Protein AF-A0A182T366-F1 (afdb_monomer_lite)

Foldseek 3Di:
DVVVVVVVVVVVVVVVVVLQVVCCVPPVHRDDPVVVVVVVVVVVVVVVVVVVVVVVVVVVVVVVVVVVVVVVVVVVVVVVVVVVVVVVVVVVVVVVVVVVVVVVVVVVVVVVVVVPDDPPDCVVVVVVVVVVVVVVVVVVVVVVVVVVVVVVVCVVVVVVVVVVVVVVVVVVVVDDDDDDDDDDDDDDDDDDDDDDDDDDDDDDPPPPPPPDDDPPDDPPDVLVVQLVVQLVLQLVVCCVQCVVPDDSVLSSVLSNVLSVVLSVCLVPDDLVCCVVCLVVNLVVNVVSDPPVSVVRDDSVVVSVSSVVSSVVCVPPDCPVLLVQLLVLLVVLPVVQDLPDDPSQQSSVLSSLLSCQQPDDLVVLQDLVNLLSNLVSPLVDPNHDLVSYDLVVSLVSSQVSCVVRPPDNDDSVSSSNSSVSSSVSSVDD

Sequence (428 aa):
MKTDIKFMRQQLVSLKEEINETMMKKFGRVIDLDELEETILRQYTFEMRANLDDVKKSYEERARELKKLYANKQEELKKVIQEGTEKLHILTVLQEEYNNLVKALAHQKILLERRNQPPPTYSEDLTKLREIAKIQKEQINTLQREIRTLSMKCKPLKEQINTLQREIRTLSMKCKPLSAESPDVEITIPPPVCGKPPPVADESVYNAVMDSAPPSTRASSPDNFLYNEISSLIDDFLVEQLGSRVLQSDIKRVVNHLAHYLSNIIHNFAPEHASDLLPHIIENFKSFIPEELLITIPPQAIAELIESIFRTFKEGYDIDTKEILGEIVSNSLEMIFPASQNYSHNILVDIMKQVLATLHVADVNHPDTIAFIANGIRHKPGIDPDGVNVELMCEEILLYAQENTVDEIGMDLVRGVIEGILQCVREQ

pLDDT: mean 74.37, std 17.71, range [27.92, 97.88]

Structure (mmCIF, N/CA/C/O backbone):
data_AF-A0A182T366-F1
#
_entry.id   AF-A0A182T366-F1
#
loop_
_atom_site.group_PDB
_atom_site.id
_atom_site.type_symbol
_atom_site.label_atom_id
_atom_site.label_alt_id
_atom_site.label_comp_id
_atom_site.label_asym_id
_atom_site.label_entity_id
_atom_site.label_seq_id
_atom_site.pdbx_PDB_ins_code
_atom_site.Cartn_x
_atom_site.Cartn_y
_atom_site.Cartn_z
_atom_site.occupancy
_atom_site.B_iso_or_equiv
_atom_site.auth_seq_id
_atom_site.auth_comp_id
_atom_site.auth_asym_id
_atom_site.auth_atom_id
_atom_site.pdbx_PDB_model_num
ATOM 1 N N . MET A 1 1 ? -64.761 -25.496 66.149 1.00 49.03 1 MET A N 1
ATOM 2 C CA . MET A 1 1 ? -63.946 -24.475 65.445 1.00 49.03 1 MET A CA 1
ATOM 3 C C . MET A 1 1 ? -64.371 -23.016 65.670 1.00 49.03 1 MET A C 1
ATOM 5 O O . MET A 1 1 ? -63.491 -22.172 65.670 1.00 49.03 1 MET A O 1
ATOM 9 N N . LYS A 1 2 ? -65.652 -22.654 65.896 1.00 51.12 2 LYS A N 1
ATOM 10 C CA . LYS A 1 2 ? -66.047 -21.234 66.120 1.00 51.12 2 LYS A CA 1
ATOM 11 C C . LYS A 1 2 ? -65.535 -20.608 67.433 1.00 51.12 2 LYS A C 1
ATOM 13 O O . LYS A 1 2 ? -65.451 -19.386 67.524 1.00 51.12 2 LYS A O 1
ATOM 18 N N . THR A 1 3 ? -65.201 -21.423 68.432 1.00 58.72 3 THR A N 1
ATOM 19 C CA . THR A 1 3 ? -64.651 -20.984 69.727 1.00 58.72 3 THR A CA 1
ATOM 20 C C . THR A 1 3 ? -63.227 -20.438 69.592 1.00 58.72 3 THR A C 1
ATOM 22 O O . THR A 1 3 ? -62.878 -19.459 70.241 1.00 58.72 3 THR A O 1
ATOM 25 N N . ASP A 1 4 ? -62.451 -21.013 68.675 1.00 67.69 4 ASP A N 1
ATOM 26 C CA . ASP A 1 4 ? -61.028 -20.726 68.475 1.00 67.69 4 ASP A CA 1
ATOM 27 C C . ASP A 1 4 ? -60.804 -19.380 67.765 1.00 67.69 4 ASP A C 1
ATOM 29 O O . ASP A 1 4 ? -59.991 -18.556 68.163 1.00 67.69 4 ASP A O 1
ATOM 33 N N . ILE A 1 5 ? -61.651 -19.068 66.777 1.00 74.50 5 ILE A N 1
ATOM 34 C CA . ILE A 1 5 ? -61.616 -17.781 66.063 1.00 74.50 5 ILE A CA 1
ATOM 35 C C . ILE A 1 5 ? -61.975 -16.614 66.994 1.00 74.50 5 ILE A C 1
ATOM 37 O O . ILE A 1 5 ? -61.408 -15.529 66.875 1.00 74.50 5 ILE A O 1
ATOM 41 N N . LYS A 1 6 ? -62.923 -16.809 67.922 1.00 79.50 6 LYS A N 1
ATOM 42 C CA . LYS A 1 6 ? -63.266 -15.776 68.913 1.00 79.50 6 LYS A CA 1
ATOM 43 C C . LYS A 1 6 ? -62.123 -15.553 69.898 1.00 79.50 6 LYS A C 1
ATOM 45 O O . LYS A 1 6 ? -61.805 -14.400 70.169 1.00 79.50 6 LYS A O 1
ATOM 50 N N . PHE A 1 7 ? -61.500 -16.631 70.369 1.00 82.50 7 PHE A N 1
ATOM 51 C CA . PHE A 1 7 ? -60.343 -16.553 71.253 1.00 82.50 7 PHE A CA 1
ATOM 52 C C . PHE A 1 7 ? -59.162 -15.845 70.574 1.00 82.50 7 PHE A C 1
ATOM 54 O O . PHE A 1 7 ? -58.659 -14.868 71.117 1.00 82.50 7 PHE A O 1
ATOM 61 N N . MET A 1 8 ? -58.812 -16.218 69.337 1.00 81.88 8 MET A N 1
ATOM 62 C CA . MET A 1 8 ? -57.760 -15.540 68.566 1.00 81.88 8 MET A CA 1
ATOM 63 C C . MET A 1 8 ? -58.066 -14.059 68.303 1.00 81.88 8 MET A C 1
ATOM 65 O O . MET A 1 8 ? -57.171 -13.223 68.383 1.00 81.88 8 MET A O 1
ATOM 69 N N . ARG A 1 9 ? -59.329 -13.694 68.034 1.00 83.88 9 ARG A N 1
ATOM 70 C CA . ARG A 1 9 ? -59.725 -12.278 67.904 1.00 83.88 9 ARG A CA 1
ATOM 71 C C . ARG A 1 9 ? -59.548 -11.509 69.208 1.00 83.88 9 ARG A C 1
ATOM 73 O O . ARG A 1 9 ? -59.111 -10.367 69.179 1.00 83.88 9 ARG A O 1
ATOM 80 N N . GLN A 1 10 ? -59.893 -12.120 70.335 1.00 85.75 10 GLN A N 1
ATOM 81 C CA . GLN A 1 10 ? -59.776 -11.492 71.646 1.00 85.75 10 GLN A CA 1
ATOM 82 C C . GLN A 1 10 ? -58.308 -11.350 72.068 1.00 85.75 10 GLN A C 1
ATOM 84 O O . GLN A 1 10 ? -57.914 -10.310 72.588 1.00 85.75 10 GLN A O 1
ATOM 89 N N . GLN A 1 11 ? -57.484 -12.346 71.742 1.00 84.81 11 GLN A N 1
ATOM 90 C CA . GLN A 1 11 ? -56.039 -12.303 71.932 1.00 84.81 11 GLN A CA 1
ATOM 91 C C . GLN A 1 11 ? -55.385 -11.228 71.050 1.00 84.81 11 GLN A C 1
ATOM 93 O O . GLN A 1 11 ? -54.550 -10.476 71.536 1.00 84.81 11 GLN A O 1
ATOM 98 N N . LEU A 1 12 ? -55.824 -11.072 69.794 1.00 83.19 12 LEU A N 1
ATOM 99 C CA . LEU A 1 12 ? -55.391 -9.981 68.909 1.00 83.19 12 LEU A CA 1
ATOM 100 C C . LEU A 1 12 ? -55.713 -8.590 69.471 1.00 83.19 12 LEU A C 1
ATOM 102 O O . LEU A 1 12 ? -54.907 -7.677 69.322 1.00 83.19 12 LEU A O 1
ATOM 106 N N . VAL A 1 13 ? -56.880 -8.413 70.097 1.00 87.81 13 VAL A N 1
ATOM 107 C CA . VAL A 1 13 ? -57.257 -7.133 70.725 1.00 87.81 13 VAL A CA 1
ATOM 108 C C . VAL A 1 13 ? -56.385 -6.855 71.949 1.00 87.81 13 VAL A C 1
ATOM 110 O O . VAL A 1 13 ? -55.827 -5.768 72.047 1.00 87.81 13 VAL A O 1
ATOM 113 N N . SER A 1 14 ? -56.193 -7.851 72.816 1.00 86.38 14 SER A N 1
ATOM 114 C CA . SER A 1 14 ? -55.315 -7.742 73.989 1.00 86.38 14 SER A CA 1
ATOM 115 C C . SER A 1 14 ? -53.871 -7.411 73.603 1.00 86.38 14 SER A C 1
ATOM 117 O O . SER A 1 14 ? -53.277 -6.513 74.191 1.00 86.38 14 SER A O 1
ATOM 119 N N . LEU A 1 15 ? -53.326 -8.080 72.584 1.00 86.19 15 LEU A N 1
ATOM 120 C CA . LEU A 1 15 ? -51.984 -7.803 72.067 1.00 86.19 15 LEU A CA 1
ATOM 121 C C . LEU A 1 15 ? -51.881 -6.384 71.491 1.00 86.19 15 LEU A C 1
ATOM 123 O O . LEU A 1 15 ? -50.889 -5.702 71.724 1.00 86.19 15 LEU A O 1
ATOM 127 N N . LYS A 1 16 ? -52.905 -5.905 70.771 1.00 83.50 16 LYS A N 1
ATOM 128 C CA . LYS A 1 16 ? -52.935 -4.521 70.266 1.00 83.50 16 LYS A CA 1
ATOM 129 C C . LYS A 1 16 ? -52.958 -3.487 71.391 1.00 83.50 16 LYS A C 1
ATOM 131 O O . LYS A 1 16 ? -52.288 -2.464 71.282 1.00 83.50 16 LYS A O 1
ATOM 136 N N . GLU A 1 17 ? -53.712 -3.736 72.457 1.00 84.25 17 GLU A N 1
ATOM 137 C CA . GLU A 1 17 ? -53.755 -2.850 73.624 1.00 84.25 17 GLU A CA 1
ATOM 138 C C . GLU A 1 17 ? -52.413 -2.826 74.362 1.00 84.25 17 GLU A C 1
ATOM 140 O O . GLU A 1 17 ? -51.918 -1.746 74.670 1.00 84.25 17 GLU A O 1
ATOM 145 N N . GLU A 1 18 ? -51.771 -3.982 74.549 1.00 86.50 18 GLU A N 1
ATOM 146 C CA . GLU A 1 18 ? -50.447 -4.089 75.176 1.00 86.50 18 GLU A CA 1
ATOM 147 C C . GLU A 1 18 ? -49.354 -3.379 74.350 1.00 86.50 18 GLU A C 1
ATOM 149 O O . GLU A 1 18 ? -48.501 -2.665 74.891 1.00 86.50 18 GLU A O 1
ATOM 154 N N . ILE A 1 19 ? -49.413 -3.488 73.018 1.00 82.44 19 ILE A N 1
ATOM 155 C CA . ILE A 1 19 ? -48.535 -2.748 72.097 1.00 82.44 19 ILE A CA 1
ATOM 156 C C . ILE A 1 19 ? -48.769 -1.234 72.219 1.00 82.44 19 ILE A C 1
ATOM 158 O O . ILE A 1 19 ? -47.815 -0.468 72.355 1.00 82.44 19 ILE A O 1
ATOM 162 N N . ASN A 1 20 ? -50.022 -0.781 72.241 1.00 83.00 20 ASN A N 1
ATOM 163 C CA . ASN A 1 20 ? -50.332 0.643 72.386 1.00 83.00 20 ASN A CA 1
ATOM 164 C C . ASN A 1 20 ? -49.886 1.194 73.748 1.00 83.00 20 ASN A C 1
ATOM 166 O O . ASN A 1 20 ? -49.347 2.299 73.827 1.00 83.00 20 ASN A O 1
ATOM 170 N N . GLU A 1 21 ? -50.064 0.431 74.825 1.00 84.62 21 GLU A N 1
ATOM 171 C CA . GLU A 1 21 ? -49.669 0.837 76.174 1.00 84.62 21 GLU A CA 1
ATOM 172 C C . GLU A 1 21 ? -48.139 0.926 76.315 1.00 84.62 21 GLU A C 1
ATOM 174 O O . GLU A 1 21 ? -47.607 1.854 76.933 1.00 84.62 21 GLU A O 1
ATOM 179 N N . THR A 1 22 ? -47.406 -0.001 75.689 1.00 82.62 22 THR A N 1
ATOM 180 C CA . THR A 1 22 ? -45.938 0.044 75.632 1.00 82.62 22 THR A CA 1
ATOM 181 C C . THR A 1 22 ? -45.421 1.189 74.755 1.00 82.62 22 THR A C 1
ATOM 183 O O . THR A 1 22 ? -44.449 1.845 75.142 1.00 82.62 22 THR A O 1
ATOM 186 N N . MET A 1 23 ? -46.089 1.509 73.639 1.00 81.31 23 MET A N 1
ATOM 187 C CA . MET A 1 23 ? -45.794 2.699 72.828 1.00 81.31 23 MET A CA 1
ATOM 188 C C . MET A 1 23 ? -46.039 3.999 73.600 1.00 81.31 23 MET A C 1
ATOM 190 O O . MET A 1 23 ? -45.173 4.872 73.612 1.00 81.31 23 MET A O 1
ATOM 194 N N . MET A 1 24 ? -47.156 4.105 74.324 1.00 80.19 24 MET A N 1
ATOM 195 C CA . MET A 1 24 ? -47.452 5.256 75.184 1.00 80.19 24 MET A CA 1
ATOM 196 C C . MET A 1 24 ? -46.403 5.437 76.286 1.00 80.19 24 MET A C 1
ATOM 198 O O . MET A 1 24 ? -45.975 6.562 76.537 1.00 80.19 24 MET A O 1
ATOM 202 N N . LYS A 1 25 ? -45.931 4.350 76.914 1.00 83.81 25 LYS A N 1
ATOM 203 C CA . LYS A 1 25 ? -44.873 4.414 77.940 1.00 83.81 25 LYS A CA 1
ATOM 204 C C . LYS A 1 25 ? -43.518 4.857 77.382 1.00 83.81 25 LYS A C 1
ATOM 206 O O . LYS A 1 25 ? -42.788 5.552 78.081 1.00 83.81 25 LYS A O 1
ATOM 211 N N . LYS A 1 26 ? -43.158 4.448 76.159 1.00 84.19 26 LYS A N 1
ATOM 212 C CA . LYS A 1 26 ? -41.846 4.762 75.561 1.00 84.19 26 LYS A CA 1
ATOM 213 C C . LYS A 1 26 ? -41.803 6.091 74.810 1.00 84.19 26 LYS A C 1
ATOM 215 O O . LYS A 1 26 ? -40.780 6.764 74.851 1.00 84.19 26 LYS A O 1
ATOM 220 N N . PHE A 1 27 ? -42.884 6.457 74.128 1.00 77.44 27 PHE A N 1
ATOM 221 C CA . PHE A 1 27 ? -42.917 7.597 73.209 1.00 77.44 27 PHE A CA 1
ATOM 222 C C . PHE A 1 27 ? -43.903 8.696 73.627 1.00 77.44 27 PHE A C 1
ATOM 224 O O . PHE A 1 27 ? -43.962 9.736 72.975 1.00 77.44 27 PHE A O 1
ATOM 231 N N . GLY A 1 28 ? -44.694 8.486 74.687 1.00 79.00 28 GLY A N 1
ATOM 232 C CA . GLY A 1 28 ? -45.691 9.450 75.173 1.00 79.00 28 GLY A CA 1
ATOM 233 C C . GLY A 1 28 ? -46.910 9.627 74.257 1.00 79.00 28 GLY A C 1
ATOM 234 O O . GLY A 1 28 ? -47.804 10.406 74.581 1.00 79.00 28 GLY A O 1
ATOM 235 N N . ARG A 1 29 ? -46.952 8.916 73.123 1.00 80.81 29 ARG A N 1
ATOM 236 C CA . ARG A 1 29 ? -48.038 8.891 72.135 1.00 80.81 29 ARG A CA 1
ATOM 237 C C . ARG A 1 29 ? -48.070 7.533 71.429 1.00 80.81 29 ARG A C 1
ATOM 239 O O . ARG A 1 29 ? -47.027 6.894 71.293 1.00 80.81 29 ARG A O 1
ATOM 246 N N . VAL A 1 30 ? -49.240 7.115 70.948 1.00 77.69 30 VAL A N 1
ATOM 247 C CA . VAL A 1 30 ? -49.344 5.993 70.004 1.00 77.69 30 VAL A CA 1
ATOM 248 C C . VAL A 1 30 ? -48.825 6.491 68.657 1.00 77.69 30 VAL A C 1
ATOM 250 O O . VAL A 1 30 ? -49.297 7.512 68.158 1.00 77.69 30 VAL A O 1
ATOM 253 N N . ILE A 1 31 ? -47.798 5.831 68.127 1.00 79.12 31 ILE A N 1
ATOM 254 C CA . ILE A 1 31 ? -47.193 6.164 66.836 1.00 79.12 31 ILE A CA 1
ATOM 255 C C . ILE A 1 31 ? -47.790 5.222 65.801 1.00 79.12 31 ILE A C 1
ATOM 257 O O . ILE A 1 31 ? -47.824 4.013 66.029 1.00 79.12 31 ILE A O 1
ATOM 261 N N . ASP A 1 32 ? -48.234 5.772 64.675 1.00 82.62 32 ASP A N 1
ATOM 262 C CA . ASP A 1 32 ? -48.545 4.959 63.509 1.00 82.62 32 ASP A CA 1
ATOM 263 C C . ASP A 1 32 ? -47.229 4.448 62.908 1.00 82.62 32 ASP A C 1
ATOM 265 O O . ASP A 1 32 ? -46.413 5.219 62.392 1.00 82.62 32 ASP A O 1
ATOM 269 N N . LEU A 1 33 ? -46.976 3.151 63.081 1.00 80.94 33 LEU A N 1
ATOM 270 C CA . LEU A 1 33 ? -45.770 2.506 62.572 1.00 80.94 33 LEU A CA 1
ATOM 271 C C . LEU A 1 33 ? -45.749 2.513 61.044 1.00 80.94 33 LEU A C 1
ATOM 273 O O . LEU A 1 33 ? -44.672 2.680 60.480 1.00 80.94 33 LEU A O 1
ATOM 277 N N . ASP A 1 34 ? -46.913 2.415 60.398 1.00 85.25 34 ASP A N 1
ATOM 278 C CA . ASP A 1 34 ? -47.009 2.383 58.940 1.00 85.25 34 ASP A CA 1
ATOM 279 C C . ASP A 1 34 ? -46.602 3.749 58.360 1.00 85.25 34 ASP A C 1
ATOM 281 O O . ASP A 1 34 ? -45.809 3.829 57.420 1.00 85.25 34 ASP A O 1
ATOM 285 N N . GLU A 1 35 ? -47.060 4.844 58.980 1.00 87.69 35 GLU A N 1
ATOM 286 C CA . GLU A 1 35 ? -46.681 6.208 58.589 1.00 87.69 35 GLU A CA 1
ATOM 287 C C . GLU A 1 35 ? -45.186 6.474 58.844 1.00 87.69 35 GLU A C 1
ATOM 289 O O . GLU A 1 35 ? -44.493 7.061 58.007 1.00 87.69 35 GLU A O 1
ATOM 294 N N . LEU A 1 36 ? -44.647 6.014 59.979 1.00 86.88 36 LEU A N 1
ATOM 295 C CA . LEU A 1 36 ? -43.227 6.172 60.303 1.00 86.88 36 LEU A CA 1
ATOM 296 C C . LEU A 1 36 ? -42.330 5.403 59.324 1.00 86.88 36 LEU A C 1
ATOM 298 O O . LEU A 1 36 ? -41.347 5.961 58.828 1.00 86.88 36 LEU A O 1
ATOM 302 N N . GLU A 1 37 ? -42.667 4.147 59.036 1.00 87.94 37 GLU A N 1
ATOM 303 C CA . GLU A 1 37 ? -41.952 3.322 58.063 1.00 87.94 37 GLU A CA 1
ATOM 304 C C . GLU A 1 37 ? -42.006 3.948 56.668 1.00 87.94 37 GLU A C 1
ATOM 306 O O . GLU A 1 37 ? -40.967 4.080 56.016 1.00 87.94 37 GLU A O 1
ATOM 311 N N . GLU A 1 38 ? -43.175 4.429 56.235 1.00 92.50 38 GLU A N 1
ATOM 312 C CA . GLU A 1 38 ? -43.311 5.127 54.958 1.00 92.50 38 GLU A CA 1
ATOM 313 C C . GLU A 1 38 ? -42.428 6.383 54.903 1.00 92.50 38 GLU A C 1
ATOM 315 O O . GLU A 1 38 ? -41.763 6.642 53.895 1.00 92.50 38 GLU A O 1
ATOM 320 N N . THR A 1 39 ? -42.366 7.153 55.990 1.00 91.31 39 THR A N 1
ATOM 321 C CA . THR A 1 39 ? -41.547 8.371 56.044 1.00 91.31 39 THR A CA 1
ATOM 322 C C . THR A 1 39 ? -40.053 8.050 55.942 1.00 91.31 39 THR A C 1
ATOM 324 O O . THR A 1 39 ? -39.328 8.702 55.186 1.00 91.31 39 THR A O 1
ATOM 327 N N . ILE A 1 40 ? -39.593 7.008 56.642 1.00 90.44 40 ILE A N 1
ATOM 328 C CA . ILE A 1 40 ? -38.202 6.539 56.591 1.00 90.44 40 ILE A CA 1
ATOM 329 C C . ILE A 1 40 ? -37.856 6.022 55.189 1.00 90.44 40 ILE A C 1
ATOM 331 O O . ILE A 1 40 ? -36.811 6.374 54.640 1.00 90.44 40 ILE A O 1
ATOM 335 N N . LEU A 1 41 ? -38.742 5.243 54.563 1.00 93.19 41 LEU A N 1
ATOM 336 C CA . LEU A 1 41 ? -38.545 4.746 53.198 1.00 93.19 41 LEU A CA 1
ATOM 337 C C . LEU A 1 41 ? -38.479 5.886 52.177 1.00 93.19 41 LEU A C 1
ATOM 339 O O . LEU A 1 41 ? -37.639 5.854 51.274 1.00 93.19 41 LEU A O 1
ATOM 343 N N . ARG A 1 42 ? -39.314 6.923 52.323 1.00 93.19 42 ARG A N 1
ATOM 344 C CA . ARG A 1 42 ? -39.251 8.126 51.478 1.00 93.19 42 ARG A CA 1
ATOM 345 C C . ARG A 1 42 ? -37.915 8.851 51.633 1.00 93.19 42 ARG A C 1
ATOM 347 O O . ARG A 1 42 ? -37.338 9.242 50.618 1.00 93.19 42 ARG A O 1
ATOM 354 N N . GLN A 1 43 ? -37.403 8.981 52.858 1.00 92.62 43 GLN A N 1
ATOM 355 C CA . GLN A 1 43 ? -36.094 9.587 53.107 1.00 92.62 43 GLN A CA 1
ATOM 356 C C . GLN A 1 43 ? -34.961 8.773 52.467 1.00 92.62 43 GLN A C 1
ATOM 358 O O . GLN A 1 43 ? -34.180 9.335 51.701 1.00 92.62 43 GLN A O 1
ATOM 363 N N . TYR A 1 44 ? -34.921 7.453 52.676 1.00 93.62 44 TYR A N 1
ATOM 364 C CA . TYR A 1 44 ? -33.925 6.585 52.034 1.00 93.62 44 TYR A CA 1
ATOM 365 C C . TYR A 1 44 ? -33.998 6.639 50.508 1.00 93.62 44 TYR A C 1
ATOM 367 O O . TYR A 1 44 ? -32.972 6.670 49.832 1.00 93.62 44 TYR A O 1
ATOM 375 N N . THR A 1 45 ? -35.208 6.687 49.947 1.00 90.62 45 THR A N 1
ATOM 376 C CA . THR A 1 45 ? -35.400 6.794 48.496 1.00 90.62 45 THR A CA 1
ATOM 377 C C . THR A 1 45 ? -34.870 8.126 47.968 1.00 90.62 45 THR A C 1
ATOM 379 O O . THR A 1 45 ? -34.275 8.168 46.891 1.00 90.62 45 THR A O 1
ATOM 382 N N . PHE A 1 46 ? -35.077 9.218 48.707 1.00 93.19 46 PHE A N 1
ATOM 383 C CA . PHE A 1 46 ? -34.567 10.534 48.338 1.00 93.19 46 PHE A CA 1
ATOM 384 C C . PHE A 1 46 ? -33.036 10.587 48.407 1.00 93.19 46 PHE A C 1
ATOM 386 O O . PHE A 1 46 ? -32.404 11.011 47.442 1.00 93.19 46 PHE A O 1
ATOM 393 N N . GLU A 1 47 ? -32.440 10.086 49.490 1.00 93.19 47 GLU A N 1
ATOM 394 C CA . GLU A 1 47 ? -30.982 9.998 49.644 1.00 93.19 47 GLU A CA 1
ATOM 395 C C . GLU A 1 47 ? -30.349 9.103 48.567 1.00 93.19 47 GLU A C 1
ATOM 397 O O . GLU A 1 47 ? -29.350 9.485 47.959 1.00 93.19 47 GLU A O 1
ATOM 402 N N . MET A 1 48 ? -30.961 7.956 48.243 1.00 91.69 48 MET A N 1
ATOM 403 C CA . MET A 1 48 ? -30.502 7.118 47.130 1.00 91.69 48 MET A CA 1
ATOM 404 C C . MET A 1 48 ? -30.555 7.849 45.788 1.00 91.69 48 MET A C 1
ATOM 406 O O . MET A 1 48 ? -29.618 7.719 45.004 1.00 91.69 48 MET A O 1
ATOM 410 N N . ARG A 1 49 ? -31.624 8.606 45.501 1.00 92.12 49 ARG A N 1
ATOM 411 C CA . ARG A 1 49 ? -31.724 9.372 44.247 1.00 92.12 49 ARG A CA 1
ATOM 412 C C . ARG A 1 49 ? -30.676 10.475 44.170 1.00 92.12 49 ARG A C 1
ATOM 414 O O . ARG A 1 49 ? -30.019 10.581 43.144 1.00 92.12 49 ARG A O 1
ATOM 421 N N . ALA A 1 50 ? -30.481 11.231 45.249 1.00 91.25 50 ALA A N 1
ATOM 422 C CA . ALA A 1 50 ? -29.460 12.274 45.304 1.00 91.25 50 ALA A CA 1
ATOM 423 C C . ALA A 1 50 ? -28.053 11.694 45.070 1.00 91.25 50 ALA A C 1
ATOM 425 O O . ALA A 1 50 ? -27.315 12.184 44.220 1.00 91.25 50 ALA A O 1
ATOM 426 N N . ASN A 1 51 ? -27.729 10.578 45.731 1.00 94.44 51 ASN A N 1
ATOM 427 C CA . ASN A 1 51 ? -26.458 9.882 45.527 1.00 94.44 51 ASN A CA 1
ATOM 428 C C . ASN A 1 51 ? -26.304 9.357 44.089 1.00 94.44 51 ASN A C 1
ATOM 430 O O . ASN A 1 51 ? -25.218 9.430 43.519 1.00 94.44 51 ASN A O 1
ATOM 434 N N . LEU A 1 52 ? -27.373 8.825 43.485 1.00 93.00 52 LEU A N 1
ATOM 435 C CA . LEU A 1 52 ? -27.351 8.367 42.093 1.00 93.00 52 LEU A CA 1
ATOM 436 C C . LEU A 1 52 ? -27.115 9.517 41.109 1.00 93.00 52 LEU A C 1
ATOM 438 O O . LEU A 1 52 ? -26.359 9.337 40.155 1.00 93.00 52 LEU A O 1
ATOM 442 N N . ASP A 1 53 ? -27.720 10.681 41.340 1.00 93.44 53 ASP A N 1
ATOM 443 C CA . ASP A 1 53 ? -27.525 11.866 40.502 1.00 93.44 53 ASP A CA 1
ATOM 444 C C . ASP A 1 53 ? -26.085 12.396 40.598 1.00 93.44 53 ASP A C 1
ATOM 446 O O . ASP A 1 53 ? -25.473 12.699 39.570 1.00 93.44 53 ASP A O 1
ATOM 450 N N . ASP A 1 54 ? -25.496 12.417 41.797 1.00 94.62 54 ASP A N 1
ATOM 451 C CA . ASP A 1 54 ? -24.092 12.798 41.996 1.00 94.62 54 ASP A CA 1
ATOM 452 C C . ASP A 1 54 ? -23.126 11.815 41.318 1.00 94.62 54 ASP A C 1
ATOM 454 O O . ASP A 1 54 ? -22.180 12.215 40.629 1.00 94.62 54 ASP A O 1
ATOM 458 N N . VAL A 1 55 ? -23.391 10.511 41.446 1.00 94.44 55 VAL A N 1
ATOM 459 C CA . VAL A 1 55 ? -22.613 9.461 40.775 1.00 94.44 55 VAL A CA 1
ATOM 460 C C . VAL A 1 55 ? -22.727 9.592 39.257 1.00 94.44 55 VAL A C 1
ATOM 462 O O . VAL A 1 55 ? -21.717 9.544 38.553 1.00 94.44 55 VAL A O 1
ATOM 465 N N . LYS A 1 56 ? -23.937 9.809 38.733 1.00 95.38 56 LYS A N 1
ATOM 466 C CA . LYS A 1 56 ? -24.169 10.017 37.302 1.00 95.38 56 LYS A CA 1
ATOM 467 C C . LYS A 1 56 ? -23.393 11.228 36.789 1.00 95.38 56 LYS A C 1
ATOM 469 O O . LYS A 1 56 ? -22.713 11.125 35.769 1.00 95.38 56 LYS A O 1
ATOM 474 N N . LYS A 1 57 ? -23.426 12.343 37.521 1.00 96.62 57 LYS A N 1
ATOM 475 C CA . LYS A 1 57 ? -22.690 13.561 37.171 1.00 96.62 57 LYS A CA 1
ATOM 476 C C . LYS A 1 57 ? -21.175 13.331 37.139 1.00 96.62 57 LYS A C 1
ATOM 478 O O . LYS A 1 57 ? -20.519 13.768 36.196 1.00 96.62 57 LYS A O 1
ATOM 483 N N . SER A 1 58 ? -20.636 12.584 38.105 1.00 95.50 58 SER A N 1
ATOM 484 C CA . SER A 1 58 ? -19.224 12.174 38.130 1.00 95.50 58 SER A CA 1
ATOM 485 C C . SER A 1 58 ? -18.839 11.346 36.895 1.00 95.50 58 SER A C 1
ATOM 487 O O . SER A 1 58 ? -17.833 11.625 36.236 1.00 95.50 58 SER A O 1
ATOM 489 N N . TYR A 1 59 ? -19.671 10.375 36.504 1.00 95.50 59 TYR A N 1
ATOM 490 C CA . TYR A 1 59 ? -19.436 9.596 35.286 1.00 95.50 59 TYR A CA 1
ATOM 491 C C . TYR A 1 59 ? -19.535 10.442 34.011 1.00 95.50 59 TYR A C 1
ATOM 493 O O . TYR A 1 59 ? -18.732 10.259 33.096 1.00 95.50 59 TYR A O 1
ATOM 501 N N . GLU A 1 60 ? -20.469 11.390 33.941 1.00 96.56 60 GLU A N 1
ATOM 502 C CA . GLU A 1 60 ? -20.595 12.313 32.807 1.00 96.56 60 GLU A CA 1
ATOM 503 C C . GLU A 1 60 ? -19.393 13.259 32.678 1.00 96.56 60 GLU A C 1
ATOM 505 O O . GLU A 1 60 ? -18.963 13.567 31.562 1.00 96.56 60 GLU A O 1
ATOM 510 N N . GLU A 1 61 ? -18.836 13.725 33.797 1.00 97.56 61 GLU A N 1
ATOM 511 C CA . GLU A 1 61 ? -17.600 14.515 33.821 1.00 97.56 61 GLU A CA 1
ATOM 512 C C . GLU A 1 61 ? -16.417 13.688 33.325 1.00 97.56 61 GLU A C 1
ATOM 514 O O . GLU A 1 61 ? -15.726 14.105 32.393 1.00 97.56 61 GLU A O 1
ATOM 519 N N . ARG A 1 62 ? -16.258 12.466 33.837 1.00 96.31 62 ARG A N 1
ATOM 520 C CA . ARG A 1 62 ? -15.181 11.566 33.412 1.00 96.31 62 ARG A CA 1
ATOM 521 C C . ARG A 1 62 ? -15.296 11.181 31.937 1.00 96.31 62 ARG A C 1
ATOM 523 O O . ARG A 1 62 ? -14.298 11.153 31.222 1.00 96.31 62 ARG A O 1
ATOM 530 N N . ALA A 1 63 ? -16.512 10.961 31.440 1.00 95.62 63 ALA A N 1
ATOM 531 C CA . ALA A 1 63 ? -16.760 10.722 30.020 1.00 95.62 63 ALA A CA 1
ATOM 532 C C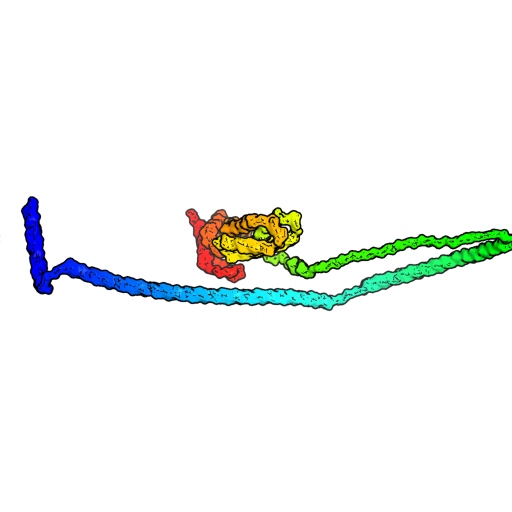 . ALA A 1 63 ? -16.390 11.939 29.154 1.00 95.62 63 ALA A C 1
ATOM 534 O O . ALA A 1 63 ? -15.834 11.775 28.066 1.00 95.62 63 ALA A O 1
ATOM 535 N N . ARG A 1 64 ? -16.664 13.165 29.622 1.00 97.56 64 ARG A N 1
ATOM 536 C CA . ARG A 1 64 ? -16.239 14.399 28.938 1.00 97.56 64 ARG A CA 1
ATOM 537 C C . ARG A 1 64 ? -14.721 14.549 28.918 1.00 97.56 64 ARG A C 1
ATOM 539 O O . ARG A 1 64 ? -14.171 14.902 27.876 1.00 97.56 64 ARG A O 1
ATOM 546 N N . GLU A 1 65 ? -14.048 14.260 30.027 1.00 97.44 65 GLU A N 1
ATOM 547 C CA . GLU A 1 65 ? -12.586 14.295 30.110 1.00 97.44 65 GLU A CA 1
ATOM 548 C C . GLU A 1 65 ? -11.940 13.286 29.160 1.00 97.44 65 GLU A C 1
ATOM 550 O O . GLU A 1 65 ? -11.059 13.663 28.385 1.00 97.44 65 GLU A O 1
ATOM 555 N N . LEU A 1 66 ? -12.430 12.040 29.137 1.00 96.69 66 LEU A N 1
ATOM 556 C CA . LEU A 1 66 ? -11.948 11.025 28.197 1.00 96.69 66 LEU A CA 1
ATOM 557 C C . LEU A 1 66 ? -12.171 11.439 26.740 1.00 96.69 66 LEU A C 1
ATOM 559 O O . LEU A 1 66 ? -11.255 11.320 25.931 1.00 96.69 66 LEU A O 1
ATOM 563 N N . LYS A 1 67 ? -13.351 11.974 26.397 1.00 97.25 67 LYS A N 1
ATOM 564 C CA . LYS A 1 67 ? -13.621 12.476 25.038 1.00 97.25 67 LYS A CA 1
ATOM 565 C C . LYS A 1 67 ? -12.656 13.591 24.639 1.00 97.25 67 LYS A C 1
ATOM 567 O O . LYS A 1 67 ? -12.177 13.609 23.508 1.00 97.25 67 LYS A O 1
ATOM 572 N N . LYS A 1 68 ? -12.341 14.503 25.563 1.00 97.88 68 LYS A N 1
ATOM 573 C CA . LYS A 1 68 ? -11.381 15.586 25.321 1.00 97.88 68 LYS A CA 1
ATOM 574 C C . LYS A 1 68 ? -9.960 15.050 25.133 1.00 97.88 68 LYS A C 1
ATOM 576 O O . LYS A 1 68 ? -9.259 15.498 24.230 1.00 97.88 68 LYS A O 1
ATOM 581 N N . LEU A 1 69 ? -9.548 14.083 25.952 1.00 97.44 69 LEU A N 1
ATOM 582 C CA . LEU A 1 69 ? -8.247 13.427 25.824 1.00 97.44 69 LEU A CA 1
ATOM 583 C C . LEU A 1 69 ? -8.120 12.712 24.471 1.00 97.44 69 LEU A C 1
ATOM 585 O O . LEU A 1 69 ? -7.113 12.877 23.788 1.00 97.44 69 LEU A O 1
ATOM 589 N N . TYR A 1 70 ? -9.158 11.976 24.070 1.00 95.62 70 TYR A N 1
ATOM 590 C CA . TYR A 1 70 ? -9.213 11.282 22.787 1.00 95.62 70 TYR A CA 1
ATOM 591 C C . TYR A 1 70 ? -9.092 12.257 21.610 1.00 95.62 70 TYR A C 1
ATOM 593 O O . TYR A 1 70 ? -8.247 12.059 20.743 1.00 95.62 70 TYR A O 1
ATOM 601 N N . ALA A 1 71 ? -9.853 13.357 21.620 1.00 97.12 71 ALA A N 1
ATOM 602 C CA . ALA A 1 71 ? -9.777 14.379 20.576 1.00 97.12 71 ALA A CA 1
ATOM 603 C C . ALA A 1 71 ? -8.375 15.009 20.473 1.00 97.12 71 ALA A C 1
ATOM 605 O O . ALA A 1 71 ? -7.854 15.184 19.374 1.00 97.12 71 ALA A O 1
ATOM 606 N N . ASN A 1 72 ? -7.731 15.292 21.611 1.00 97.75 72 ASN A N 1
ATOM 607 C CA . ASN A 1 72 ? -6.363 15.814 21.628 1.00 97.75 72 ASN A CA 1
ATOM 608 C C . ASN A 1 72 ? -5.357 14.808 21.051 1.00 97.75 72 ASN A C 1
ATOM 610 O O . ASN A 1 72 ? -4.471 15.198 20.296 1.00 97.75 72 ASN A O 1
ATOM 614 N N . LYS A 1 73 ? -5.495 13.521 21.392 1.00 97.25 73 LYS A N 1
ATOM 615 C CA . LYS A 1 73 ? -4.617 12.462 20.877 1.00 97.25 73 LYS A CA 1
ATOM 616 C C . LYS A 1 73 ? -4.824 12.209 19.388 1.00 97.25 73 LYS A C 1
ATOM 618 O O . LYS A 1 73 ? -3.853 11.999 18.671 1.00 97.25 73 LYS A O 1
ATOM 623 N N . GLN A 1 74 ? -6.060 12.301 18.909 1.00 95.12 74 GLN A N 1
ATOM 624 C CA . GLN A 1 74 ? -6.366 12.226 17.485 1.00 95.12 74 GLN A CA 1
ATOM 625 C C . GLN A 1 74 ? -5.732 13.391 16.707 1.00 95.12 74 GLN A C 1
ATOM 627 O O . GLN A 1 74 ? -5.204 13.188 15.618 1.00 95.12 74 GLN A O 1
ATOM 632 N N . GLU A 1 75 ? -5.755 14.603 17.263 1.00 97.44 75 GLU A N 1
ATOM 633 C CA . GLU A 1 75 ? -5.119 15.770 16.644 1.00 97.44 75 GLU A CA 1
ATOM 634 C C . GLU A 1 75 ? -3.586 15.661 16.632 1.00 97.44 75 GLU A C 1
ATOM 636 O O . GLU A 1 75 ? -2.941 16.006 15.646 1.00 97.44 75 GLU A O 1
ATOM 641 N N . GLU A 1 76 ? -2.993 15.136 17.705 1.00 97.19 76 GLU A N 1
ATOM 642 C CA . GLU A 1 76 ? -1.557 14.842 17.770 1.00 97.19 76 GLU A CA 1
ATOM 643 C C . GLU A 1 76 ? -1.152 13.812 16.706 1.00 97.19 76 GLU A C 1
ATOM 645 O O . GLU A 1 76 ? -0.194 14.036 15.969 1.00 97.19 76 GLU A O 1
ATOM 650 N N . LEU A 1 77 ? -1.933 12.738 16.549 1.00 95.69 77 LEU A N 1
ATOM 651 C CA . LEU A 1 77 ? -1.701 11.728 15.518 1.00 95.69 77 LEU A CA 1
ATOM 652 C C . LEU A 1 77 ? -1.758 12.325 14.106 1.00 95.69 77 LEU A C 1
ATOM 654 O O . LEU A 1 77 ? -0.881 12.046 13.292 1.00 95.69 77 LEU A O 1
ATOM 658 N N . LYS A 1 78 ? -2.741 13.189 13.817 1.00 95.38 78 LYS A N 1
ATOM 659 C CA . LYS A 1 78 ? -2.827 13.881 12.520 1.00 95.38 78 LYS A CA 1
ATOM 660 C C . LYS A 1 78 ? -1.572 14.695 12.217 1.00 95.38 78 LYS A C 1
ATOM 662 O O . LYS A 1 78 ? -1.078 14.635 11.096 1.00 95.38 78 LYS A O 1
ATOM 667 N N . LYS A 1 79 ? -1.038 15.417 13.208 1.00 97.56 79 LYS A N 1
ATOM 668 C CA . LYS A 1 79 ? 0.200 16.194 13.044 1.00 97.56 79 LYS A CA 1
ATOM 669 C C . LYS A 1 79 ? 1.394 15.299 12.745 1.00 97.56 79 LYS A C 1
ATOM 671 O O . LYS A 1 79 ? 2.141 15.590 11.822 1.00 97.56 79 LYS A O 1
ATOM 676 N N . VAL A 1 80 ? 1.536 14.189 13.469 1.00 97.19 80 VAL A N 1
ATOM 677 C CA . VAL A 1 80 ? 2.629 13.231 13.240 1.00 97.19 80 VAL A CA 1
ATOM 678 C C . VAL A 1 80 ? 2.538 12.609 11.845 1.00 97.19 80 VAL A C 1
ATOM 680 O O . VAL A 1 80 ? 3.552 12.512 11.158 1.00 97.19 80 VAL A O 1
ATOM 683 N N . ILE A 1 81 ? 1.335 12.242 11.393 1.00 94.00 81 ILE A N 1
ATOM 684 C CA . ILE A 1 81 ? 1.117 11.719 10.035 1.00 94.00 81 ILE A CA 1
ATOM 685 C C . ILE A 1 81 ? 1.477 12.775 8.985 1.00 94.00 81 ILE A C 1
ATOM 687 O O . ILE A 1 81 ? 2.172 12.465 8.016 1.00 94.00 81 ILE A O 1
ATOM 691 N N . GLN A 1 82 ? 1.048 14.025 9.178 1.00 96.56 82 GLN A N 1
ATOM 692 C CA . GLN A 1 82 ? 1.374 15.118 8.266 1.00 96.56 82 GLN A CA 1
ATOM 693 C C . GLN A 1 82 ? 2.891 15.349 8.192 1.00 96.56 82 GLN A C 1
ATOM 695 O O . GLN A 1 82 ? 3.451 15.348 7.099 1.00 96.56 82 GLN A O 1
ATOM 700 N N . GLU A 1 83 ? 3.572 15.461 9.335 1.00 96.81 83 GLU A N 1
ATOM 701 C CA . GLU A 1 83 ? 5.031 15.616 9.391 1.00 96.81 83 GLU A CA 1
ATOM 702 C C . GLU A 1 83 ? 5.765 14.427 8.754 1.00 96.81 83 GLU A C 1
ATOM 704 O O . GLU A 1 83 ? 6.775 14.611 8.073 1.00 96.81 83 GLU A O 1
ATOM 709 N N . GLY A 1 84 ? 5.272 13.203 8.962 1.00 96.56 84 GLY A N 1
ATOM 710 C CA . GLY A 1 84 ? 5.807 11.999 8.327 1.00 96.56 84 GLY A CA 1
ATOM 711 C C . GLY A 1 84 ? 5.676 12.046 6.805 1.00 96.56 84 GLY A C 1
ATOM 712 O O . GLY A 1 84 ? 6.638 11.762 6.093 1.00 96.56 84 GLY A O 1
ATOM 713 N N . THR A 1 85 ? 4.521 12.490 6.309 1.00 94.94 85 THR A N 1
ATOM 714 C CA . THR A 1 85 ? 4.241 12.620 4.871 1.00 94.94 85 THR A CA 1
ATOM 715 C C . THR A 1 85 ? 5.104 13.709 4.227 1.00 94.94 85 THR A C 1
ATOM 717 O O . THR A 1 85 ? 5.661 13.503 3.151 1.00 94.94 85 THR A O 1
ATOM 720 N N . GLU A 1 86 ? 5.284 14.849 4.899 1.00 95.62 86 GLU A N 1
ATOM 721 C CA . GLU A 1 86 ? 6.159 15.933 4.436 1.00 95.62 86 GLU A CA 1
ATOM 722 C C . GLU A 1 86 ? 7.630 15.488 4.377 1.00 95.62 86 GLU A C 1
ATOM 724 O O . GLU A 1 86 ? 8.319 15.741 3.387 1.00 95.62 86 GLU A O 1
ATOM 729 N N . LYS A 1 87 ? 8.111 14.766 5.400 1.00 97.12 87 LYS A N 1
ATOM 730 C CA . LYS A 1 87 ? 9.468 14.192 5.407 1.00 97.12 87 LYS A CA 1
ATOM 731 C C . LYS A 1 87 ? 9.661 13.175 4.287 1.00 97.12 87 LYS A C 1
ATOM 733 O O . LYS A 1 87 ? 10.700 13.202 3.630 1.00 97.12 87 LYS A O 1
ATOM 738 N N . LEU A 1 88 ? 8.671 12.312 4.058 1.00 95.62 88 LEU A N 1
ATOM 739 C CA . LEU A 1 88 ? 8.703 11.339 2.971 1.00 95.62 88 LEU A CA 1
ATOM 740 C C . LEU A 1 88 ? 8.778 12.042 1.613 1.00 95.62 88 LEU A C 1
ATOM 742 O O . LEU A 1 88 ? 9.635 11.700 0.807 1.00 95.62 88 LEU A O 1
ATOM 746 N N . HIS A 1 89 ? 7.961 13.074 1.396 1.00 95.38 89 HIS A N 1
ATOM 747 C CA . HIS A 1 89 ? 7.988 13.858 0.163 1.00 95.38 89 HIS A CA 1
ATOM 748 C C . HIS A 1 89 ? 9.367 14.484 -0.098 1.00 95.38 89 HIS A C 1
ATOM 750 O O . HIS A 1 89 ? 9.901 14.373 -1.201 1.00 95.38 89 HIS A O 1
ATOM 756 N N . ILE A 1 90 ? 9.984 15.086 0.926 1.00 97.62 90 ILE A N 1
ATOM 757 C CA . ILE A 1 90 ? 11.344 15.635 0.817 1.00 97.62 90 ILE A CA 1
ATOM 758 C C . ILE A 1 90 ? 12.350 14.530 0.472 1.00 97.62 90 ILE A C 1
ATOM 760 O O . ILE A 1 90 ? 13.220 14.738 -0.371 1.00 97.62 90 ILE A O 1
ATOM 764 N N . LEU A 1 91 ? 12.235 13.355 1.094 1.00 96.31 91 LEU A N 1
ATOM 765 C CA . LEU A 1 91 ? 13.122 12.225 0.827 1.00 96.31 91 LEU A CA 1
ATOM 766 C C . LEU A 1 91 ? 12.981 11.720 -0.614 1.00 96.31 91 LEU A C 1
ATOM 768 O O . LEU A 1 91 ? 13.994 11.454 -1.255 1.00 96.31 91 LEU A O 1
ATOM 772 N N . THR A 1 92 ? 11.760 11.664 -1.151 1.00 94.81 92 THR A N 1
ATOM 773 C CA . THR A 1 92 ? 11.514 11.324 -2.559 1.00 94.81 92 THR A CA 1
ATOM 774 C C . THR A 1 92 ? 12.207 12.309 -3.497 1.00 94.81 92 THR A C 1
ATOM 776 O O . THR A 1 92 ? 12.957 11.884 -4.372 1.00 94.81 92 THR A O 1
ATOM 779 N N . VAL A 1 93 ? 12.047 13.618 -3.270 1.00 97.38 93 VAL A N 1
ATOM 780 C CA . VAL A 1 93 ? 12.707 14.654 -4.088 1.00 97.38 93 VAL A CA 1
ATOM 781 C C . VAL A 1 93 ? 14.231 14.541 -3.997 1.00 97.38 93 VAL A C 1
ATOM 783 O O . VAL A 1 93 ? 14.928 14.604 -5.008 1.00 97.38 93 VAL A O 1
ATOM 786 N N . LEU A 1 94 ? 14.776 14.323 -2.798 1.00 96.56 94 LEU A N 1
ATOM 787 C CA . LEU A 1 94 ? 16.217 14.134 -2.619 1.00 96.56 94 LEU A CA 1
ATOM 788 C C . LEU A 1 94 ? 16.732 12.879 -3.333 1.00 96.56 94 LEU A C 1
ATOM 790 O O . LEU A 1 94 ? 17.830 12.903 -3.890 1.00 96.56 94 LEU A O 1
ATOM 794 N N . GLN A 1 95 ? 15.950 11.800 -3.348 1.00 94.50 95 GLN A N 1
ATOM 795 C CA . GLN A 1 95 ? 16.302 10.572 -4.052 1.00 94.50 95 GLN A CA 1
ATOM 796 C C . GLN A 1 95 ? 16.295 10.771 -5.574 1.00 94.50 95 GLN A C 1
ATOM 798 O O . GLN A 1 95 ? 17.181 10.268 -6.266 1.00 94.50 95 GLN A O 1
ATOM 803 N N . GLU A 1 96 ? 15.333 11.527 -6.105 1.00 95.75 96 GLU A N 1
ATOM 804 C CA . GLU A 1 96 ? 15.295 11.909 -7.520 1.00 95.75 96 GLU A CA 1
ATOM 805 C C . GLU A 1 96 ? 16.522 12.741 -7.911 1.00 95.75 96 GLU A C 1
ATOM 807 O O . GLU A 1 96 ? 17.207 12.409 -8.882 1.00 95.75 96 GLU A O 1
ATOM 812 N N . GLU A 1 97 ? 16.867 13.758 -7.119 1.00 96.06 97 GLU A N 1
ATOM 813 C CA . GLU A 1 97 ? 18.059 14.584 -7.340 1.00 96.06 97 GLU A CA 1
ATOM 814 C C . GLU A 1 97 ? 19.355 13.771 -7.243 1.00 96.06 97 GLU A C 1
ATOM 816 O O . GLU A 1 97 ? 20.256 13.911 -8.076 1.00 96.06 97 GLU A O 1
ATOM 821 N N . TYR A 1 98 ? 19.439 12.855 -6.276 1.00 96.62 98 TYR A N 1
ATOM 822 C CA . TYR A 1 98 ? 20.557 11.924 -6.164 1.00 96.62 98 TYR A CA 1
ATOM 823 C C . TYR A 1 98 ? 20.693 11.063 -7.426 1.00 96.62 98 TYR A C 1
ATOM 825 O O . TYR A 1 98 ? 21.777 10.975 -8.010 1.00 96.62 98 TYR A O 1
ATOM 833 N N . ASN A 1 99 ? 19.592 10.480 -7.900 1.00 94.88 99 ASN A N 1
ATOM 834 C CA . ASN A 1 99 ? 19.574 9.672 -9.117 1.00 94.88 99 ASN A CA 1
ATOM 835 C C . ASN A 1 99 ? 19.977 10.491 -10.354 1.00 94.88 99 ASN A C 1
ATOM 837 O O . ASN A 1 99 ? 20.728 10.002 -11.206 1.00 94.88 99 ASN A O 1
ATOM 841 N N . ASN A 1 100 ? 19.522 11.742 -10.451 1.00 97.06 100 ASN A N 1
ATOM 842 C CA . ASN A 1 100 ? 19.910 12.667 -11.516 1.00 97.06 100 ASN A CA 1
ATOM 843 C C . ASN A 1 100 ? 21.418 12.942 -11.490 1.00 97.06 100 ASN A C 1
ATOM 845 O O . ASN A 1 100 ? 22.081 12.881 -12.531 1.00 97.06 100 ASN A O 1
ATOM 849 N N . LEU A 1 101 ? 21.985 13.164 -10.303 1.00 96.75 101 LEU A N 1
ATOM 850 C CA . LEU A 1 101 ? 23.414 13.403 -10.138 1.00 96.75 101 LEU A CA 1
ATOM 851 C C . LEU A 1 101 ? 24.251 12.168 -10.497 1.00 96.75 101 LEU A C 1
ATOM 853 O O . LEU A 1 101 ? 25.258 12.289 -11.195 1.00 96.75 101 LEU A O 1
ATOM 857 N N . VAL A 1 102 ? 23.818 10.972 -10.090 1.00 96.50 102 VAL A N 1
ATOM 858 C CA . VAL A 1 102 ? 24.474 9.705 -10.456 1.00 96.50 102 VAL A CA 1
ATOM 859 C C . VAL A 1 102 ? 24.510 9.528 -11.976 1.00 96.50 102 VAL A C 1
ATOM 861 O O . VAL A 1 102 ? 25.563 9.212 -12.537 1.00 96.50 102 VAL A O 1
ATOM 864 N N . LYS A 1 103 ? 23.394 9.796 -12.667 1.00 94.56 103 LYS A N 1
ATOM 865 C CA . LYS A 1 103 ? 23.328 9.753 -14.138 1.00 94.56 103 LYS A CA 1
ATOM 866 C C . LYS A 1 103 ? 24.271 10.772 -14.779 1.00 94.56 103 LYS A C 1
ATOM 868 O O . LYS A 1 103 ? 24.999 10.429 -15.713 1.00 94.56 103 LYS A O 1
ATOM 873 N N . ALA A 1 104 ? 24.300 12.003 -14.267 1.00 95.38 104 ALA A N 1
ATOM 874 C CA . ALA A 1 104 ? 25.187 13.050 -14.767 1.00 95.38 104 ALA A CA 1
ATOM 875 C C . ALA A 1 104 ? 26.670 12.671 -14.608 1.00 95.38 104 ALA A C 1
ATOM 877 O O . ALA A 1 104 ? 27.452 12.817 -15.550 1.00 95.38 104 ALA A O 1
ATOM 878 N N . LEU A 1 105 ? 27.050 12.110 -13.456 1.00 95.62 105 LEU A N 1
ATOM 879 C CA . LEU A 1 105 ? 28.409 11.630 -13.198 1.00 95.62 105 LEU A CA 1
ATOM 880 C C . LEU A 1 105 ? 28.795 10.465 -14.117 1.00 95.62 105 LEU A C 1
ATOM 882 O O . LEU A 1 105 ? 29.898 10.452 -14.670 1.00 95.62 105 LEU A O 1
ATOM 886 N N . ALA A 1 106 ? 27.888 9.510 -14.336 1.00 94.31 106 ALA A N 1
ATOM 887 C CA . ALA A 1 106 ? 28.114 8.409 -15.270 1.00 94.31 106 ALA A CA 1
ATOM 888 C C . ALA A 1 106 ? 28.337 8.925 -16.702 1.00 94.31 106 ALA A C 1
ATOM 890 O O . ALA A 1 106 ? 29.286 8.515 -17.375 1.00 94.31 106 ALA A O 1
ATOM 891 N N . HIS A 1 107 ? 27.521 9.884 -17.148 1.00 94.00 107 HIS A N 1
ATOM 892 C CA . HIS A 1 107 ? 27.685 10.513 -18.457 1.00 94.00 107 HIS A CA 1
ATOM 893 C C . HIS A 1 107 ? 29.024 11.255 -18.578 1.00 94.00 107 HIS A C 1
ATOM 895 O O . HIS A 1 107 ? 29.735 11.113 -19.576 1.00 94.00 107 HIS A O 1
ATOM 901 N N . GLN A 1 108 ? 29.414 11.996 -17.539 1.00 94.25 108 GLN A N 1
ATOM 902 C CA . GLN A 1 108 ? 30.693 12.700 -17.504 1.00 94.25 108 GLN A CA 1
ATOM 903 C C . GLN A 1 108 ? 31.882 11.736 -17.605 1.00 94.25 108 GLN A C 1
ATOM 905 O O . GLN A 1 108 ? 32.842 12.021 -18.324 1.00 94.25 108 GLN A O 1
ATOM 910 N N . LYS A 1 109 ? 31.813 10.577 -16.939 1.00 93.00 109 LYS A N 1
ATOM 911 C CA . LYS A 1 109 ? 32.848 9.541 -17.026 1.00 93.00 109 LYS A CA 1
ATOM 912 C C . LYS A 1 109 ? 33.020 9.032 -18.461 1.00 93.00 109 LYS A C 1
ATOM 914 O O . LYS A 1 109 ? 34.146 8.978 -18.949 1.00 93.00 109 LYS A O 1
ATOM 919 N N . ILE A 1 110 ? 31.919 8.763 -19.166 1.00 91.88 110 ILE A N 1
ATOM 920 C CA . ILE A 1 110 ? 31.944 8.339 -20.578 1.00 91.88 110 ILE A CA 1
ATOM 921 C C . ILE A 1 110 ? 32.573 9.420 -21.469 1.00 91.88 110 ILE A C 1
ATOM 923 O O . ILE A 1 110 ? 33.380 9.117 -22.350 1.00 91.88 110 ILE A O 1
ATOM 927 N N . LEU A 1 111 ? 32.231 10.693 -21.250 1.00 89.62 111 LEU A N 1
ATOM 928 C CA . LEU A 1 111 ? 32.818 11.804 -22.006 1.00 89.62 111 LEU A CA 1
ATOM 929 C C . LEU A 1 111 ? 34.327 11.935 -21.766 1.00 89.62 111 LEU A C 1
ATOM 931 O O . LEU A 1 111 ? 35.077 12.186 -22.711 1.00 89.62 111 LEU A O 1
ATOM 935 N N . LEU A 1 112 ? 34.783 11.742 -20.526 1.00 89.00 112 LEU A N 1
ATOM 936 C CA . LEU A 1 112 ? 36.208 11.734 -20.192 1.00 89.00 112 LEU A CA 1
ATOM 937 C C . LEU A 1 112 ? 36.935 10.562 -20.853 1.00 89.00 112 LEU A C 1
ATOM 939 O O . LEU A 1 112 ? 38.002 10.764 -21.427 1.00 89.00 112 LEU A O 1
ATOM 943 N N . GLU A 1 113 ? 36.351 9.365 -20.837 1.00 88.25 113 GLU A N 1
ATOM 944 C CA . GLU A 1 113 ? 36.907 8.198 -21.528 1.00 88.25 113 GLU A CA 1
ATOM 945 C C . GLU A 1 113 ? 37.023 8.445 -23.035 1.00 88.25 113 GLU A C 1
ATOM 947 O O . GLU A 1 113 ? 38.087 8.212 -23.605 1.00 88.25 113 GLU A O 1
ATOM 952 N N . ARG A 1 114 ? 35.993 9.015 -23.677 1.00 84.62 114 ARG A N 1
ATOM 953 C CA . ARG A 1 114 ? 36.058 9.417 -25.095 1.00 84.62 114 ARG A CA 1
ATOM 954 C C . ARG A 1 114 ? 37.124 10.474 -25.366 1.00 84.62 114 ARG A C 1
ATOM 956 O O . ARG A 1 114 ? 37.790 10.406 -26.391 1.00 84.62 114 ARG A O 1
ATOM 963 N N . ARG A 1 115 ? 37.295 11.451 -24.472 1.00 80.62 115 ARG A N 1
ATOM 964 C CA . ARG A 1 115 ? 38.323 12.494 -24.614 1.00 80.62 115 ARG A CA 1
ATOM 965 C C . ARG A 1 115 ? 39.740 11.941 -24.432 1.00 80.62 115 ARG A C 1
ATOM 967 O O . ARG A 1 115 ? 40.669 12.458 -25.044 1.00 80.62 115 ARG A O 1
ATOM 974 N N . ASN A 1 116 ? 39.898 10.922 -23.592 1.00 80.94 116 ASN A N 1
ATOM 975 C CA . ASN A 1 116 ? 41.177 10.264 -23.336 1.00 80.94 116 ASN A CA 1
ATOM 976 C C . ASN A 1 116 ? 41.545 9.236 -24.416 1.00 80.94 116 ASN A C 1
ATOM 978 O O . ASN A 1 116 ? 42.696 8.800 -24.462 1.00 80.94 116 ASN A O 1
ATOM 982 N N . GLN A 1 117 ? 40.608 8.850 -25.288 1.00 76.25 117 GLN A N 1
ATOM 983 C CA . GLN A 1 117 ? 40.940 8.047 -26.458 1.00 76.25 117 GLN A CA 1
ATOM 984 C C . GLN A 1 117 ? 41.804 8.874 -27.420 1.00 76.25 117 GLN A C 1
ATOM 986 O O . GLN A 1 117 ? 41.478 10.031 -27.708 1.00 76.25 117 GLN A O 1
ATOM 991 N N . PRO A 1 118 ? 42.918 8.311 -27.924 1.00 69.75 118 PRO A N 1
ATOM 992 C CA . PRO A 1 118 ? 43.719 8.993 -28.924 1.00 69.75 118 PRO A CA 1
ATOM 993 C C . PRO A 1 118 ? 42.851 9.260 -30.162 1.00 69.75 118 PRO A C 1
ATOM 995 O O . PRO A 1 118 ? 42.013 8.422 -30.510 1.00 69.75 118 PRO A O 1
ATOM 998 N N . PRO A 1 119 ? 43.028 10.410 -30.837 1.00 69.19 119 PRO A N 1
ATOM 999 C CA . PRO A 1 119 ? 42.287 10.693 -32.055 1.00 69.19 119 PRO A CA 1
ATOM 1000 C C . PRO A 1 119 ? 42.465 9.536 -33.050 1.00 69.19 119 PRO A C 1
ATOM 1002 O O . PRO A 1 119 ? 43.566 8.971 -33.132 1.00 69.19 119 PRO A O 1
ATOM 1005 N N . PRO A 1 120 ? 41.406 9.168 -33.796 1.00 67.94 120 PRO A N 1
ATOM 1006 C CA . PRO A 1 120 ? 41.468 8.073 -34.753 1.00 67.94 120 PRO A CA 1
ATOM 1007 C C . PRO A 1 120 ? 42.666 8.283 -35.677 1.00 67.94 120 PRO A C 1
ATOM 1009 O O . PRO A 1 120 ? 42.858 9.351 -36.262 1.00 67.94 120 PRO A O 1
ATOM 1012 N N . THR A 1 121 ? 43.540 7.282 -35.731 1.00 70.69 121 THR A N 1
ATOM 1013 C CA . THR A 1 121 ? 44.789 7.393 -36.477 1.00 70.69 121 THR A CA 1
ATOM 1014 C C . THR A 1 121 ? 44.478 7.184 -37.954 1.00 70.69 121 THR A C 1
ATOM 1016 O O . THR A 1 121 ? 44.364 6.059 -38.421 1.00 70.69 121 THR A O 1
ATOM 1019 N N . TYR A 1 122 ? 44.357 8.274 -38.713 1.00 78.38 122 TYR A N 1
ATOM 1020 C CA . TYR A 1 122 ? 44.086 8.248 -40.159 1.00 78.38 122 TYR A CA 1
ATOM 1021 C C . TYR A 1 122 ? 45.263 7.725 -41.006 1.00 78.38 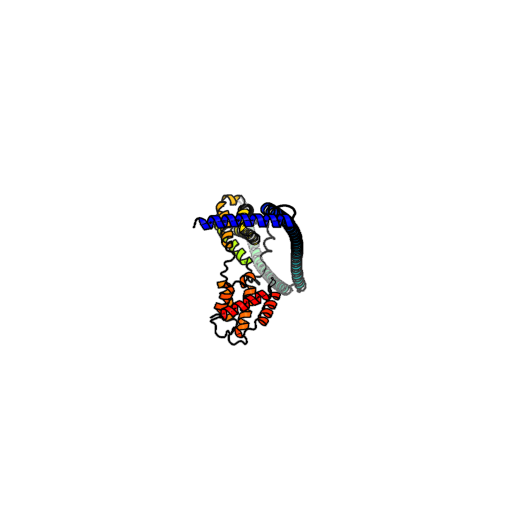122 TYR A C 1
ATOM 1023 O O . TYR A 1 122 ? 45.320 7.966 -42.209 1.00 78.38 122 TYR A O 1
ATOM 1031 N N . SER A 1 123 ? 46.251 7.059 -40.406 1.00 81.12 123 SER A N 1
ATOM 1032 C CA . SER A 1 123 ? 47.458 6.601 -41.101 1.00 81.12 123 SER A CA 1
ATOM 1033 C C . SER A 1 123 ? 47.138 5.570 -42.182 1.00 81.12 123 SER A C 1
ATOM 1035 O O . SER A 1 123 ? 47.703 5.660 -43.269 1.00 81.12 123 SER A O 1
ATOM 1037 N N . GLU A 1 124 ? 46.212 4.647 -41.906 1.00 82.38 124 GLU A N 1
ATOM 1038 C CA . GLU A 1 124 ? 45.761 3.621 -42.853 1.00 82.38 124 GLU A CA 1
ATOM 1039 C C . GLU A 1 124 ? 44.976 4.212 -44.026 1.00 82.38 124 GLU A C 1
ATOM 1041 O O . GLU A 1 124 ? 45.149 3.815 -45.179 1.00 82.38 124 GLU A O 1
ATOM 1046 N N . ASP A 1 125 ? 44.131 5.201 -43.754 1.00 85.62 125 ASP A N 1
ATOM 1047 C CA . ASP A 1 125 ? 43.386 5.883 -44.807 1.00 85.62 125 ASP A CA 1
ATOM 1048 C C . ASP A 1 125 ? 44.316 6.760 -45.650 1.00 85.62 125 ASP A C 1
ATOM 1050 O O . ASP A 1 125 ? 44.202 6.794 -46.874 1.00 85.62 125 ASP A O 1
ATOM 1054 N N . LEU A 1 126 ? 45.315 7.396 -45.033 1.00 89.06 126 LEU A N 1
ATOM 1055 C CA . LEU A 1 126 ? 46.348 8.145 -45.748 1.00 89.06 126 LEU A CA 1
ATOM 1056 C C . LEU A 1 126 ? 47.225 7.247 -46.629 1.00 89.06 126 LEU A C 1
ATOM 1058 O O . LEU A 1 126 ? 47.615 7.675 -47.720 1.00 89.06 126 LEU A O 1
ATOM 1062 N N . THR A 1 127 ? 47.543 6.017 -46.211 1.00 90.31 127 THR A N 1
ATOM 1063 C CA . THR A 1 127 ? 48.261 5.061 -47.069 1.00 90.31 127 THR A CA 1
ATOM 1064 C C . THR A 1 127 ? 47.395 4.588 -48.228 1.00 90.31 127 THR A C 1
ATOM 1066 O O . THR A 1 127 ? 47.872 4.635 -49.363 1.00 90.31 127 THR A O 1
ATOM 1069 N N . LYS A 1 128 ? 46.121 4.247 -47.992 1.00 92.25 128 LYS A N 1
ATOM 1070 C CA . LYS A 1 128 ? 45.171 3.904 -49.068 1.00 92.25 128 LYS A CA 1
ATOM 1071 C C . LYS A 1 128 ? 45.022 5.045 -50.075 1.00 92.25 128 LYS A C 1
ATOM 1073 O O . LYS A 1 128 ? 45.140 4.828 -51.278 1.00 92.25 128 LYS A O 1
ATOM 1078 N N . LEU A 1 129 ? 44.841 6.281 -49.605 1.00 94.25 129 LEU A N 1
ATOM 1079 C CA . LEU A 1 129 ? 44.741 7.461 -50.471 1.00 94.25 129 LEU A CA 1
ATOM 1080 C C . LEU A 1 129 ? 46.025 7.691 -51.281 1.00 94.25 129 LEU A C 1
ATOM 1082 O O . LEU A 1 129 ? 45.959 8.047 -52.459 1.00 94.25 129 LEU A O 1
ATOM 1086 N N . ARG A 1 130 ? 47.200 7.449 -50.689 1.00 91.88 130 ARG A N 1
ATOM 1087 C CA . ARG A 1 130 ? 48.487 7.547 -51.394 1.00 91.88 130 ARG A CA 1
ATOM 1088 C C . ARG A 1 130 ? 48.634 6.475 -52.474 1.00 91.88 130 ARG A C 1
ATOM 1090 O O . ARG A 1 130 ? 49.170 6.764 -53.544 1.00 91.88 130 ARG A O 1
ATOM 1097 N N . GLU A 1 131 ? 48.165 5.262 -52.210 1.00 94.88 131 GLU A N 1
ATOM 1098 C CA . GLU A 1 131 ? 48.179 4.162 -53.173 1.00 94.88 131 GLU A CA 1
ATOM 1099 C C . GLU A 1 131 ? 47.227 4.428 -54.344 1.00 94.88 131 GLU A C 1
ATOM 1101 O O . GLU A 1 131 ? 47.640 4.335 -55.501 1.00 94.88 131 GLU A O 1
ATOM 1106 N N . ILE A 1 132 ? 46.009 4.901 -54.062 1.00 94.88 132 ILE A N 1
ATOM 1107 C CA . ILE A 1 132 ? 45.056 5.351 -55.087 1.00 94.88 132 ILE A CA 1
ATOM 1108 C C . ILE A 1 132 ? 45.677 6.456 -55.950 1.00 94.88 132 ILE A C 1
ATOM 1110 O O . ILE A 1 132 ? 45.640 6.374 -57.179 1.00 94.88 132 ILE A O 1
ATOM 1114 N N . ALA A 1 133 ? 46.312 7.459 -55.335 1.00 93.50 133 ALA A N 1
ATOM 1115 C CA . ALA A 1 133 ? 46.971 8.540 -56.067 1.00 93.50 133 ALA A CA 1
ATOM 1116 C C . ALA A 1 133 ? 48.109 8.031 -56.972 1.00 93.50 133 ALA A C 1
ATOM 1118 O O . ALA A 1 133 ? 48.301 8.531 -58.085 1.00 93.50 133 ALA A O 1
ATOM 1119 N N . LYS A 1 134 ? 48.859 7.013 -56.528 1.00 95.69 134 LYS A N 1
ATOM 1120 C CA . LYS A 1 134 ? 49.905 6.372 -57.335 1.00 95.69 134 LYS A CA 1
ATOM 1121 C C . LYS A 1 134 ? 49.307 5.656 -58.549 1.00 95.69 134 LYS A C 1
ATOM 1123 O O . LYS A 1 134 ? 49.767 5.893 -59.666 1.00 95.69 134 LYS A O 1
ATOM 1128 N N . ILE A 1 135 ? 48.258 4.858 -58.344 1.00 95.19 135 ILE A N 1
ATOM 1129 C CA . ILE A 1 135 ? 47.556 4.137 -59.417 1.00 95.19 135 ILE A CA 1
ATOM 1130 C C . ILE A 1 135 ? 46.995 5.124 -60.446 1.00 95.19 135 ILE A C 1
ATOM 1132 O O . ILE A 1 135 ? 47.211 4.962 -61.646 1.00 95.19 135 ILE A O 1
ATOM 1136 N N . GLN A 1 136 ? 46.342 6.197 -59.994 1.00 93.62 136 GLN A N 1
ATOM 1137 C CA . GLN A 1 136 ? 45.809 7.232 -60.883 1.00 93.62 136 GLN A CA 1
ATOM 1138 C C . GLN A 1 136 ? 46.913 7.901 -61.711 1.00 93.62 136 GLN A C 1
ATOM 1140 O O . GLN A 1 136 ? 46.743 8.131 -62.908 1.00 93.62 136 GLN A O 1
ATOM 1145 N N . LYS A 1 137 ? 48.082 8.166 -61.118 1.00 95.44 137 LYS A N 1
ATOM 1146 C CA . LYS A 1 137 ? 49.229 8.727 -61.847 1.00 95.44 137 LYS A CA 1
ATOM 1147 C C . LYS A 1 137 ? 49.749 7.774 -62.928 1.00 95.44 137 LYS A C 1
ATOM 1149 O O . LYS A 1 137 ? 50.087 8.213 -64.028 1.00 95.44 137 LYS A O 1
ATOM 1154 N N . GLU A 1 138 ? 49.801 6.476 -62.645 1.00 93.81 138 GLU A N 1
ATOM 1155 C CA . GLU A 1 138 ? 50.192 5.449 -63.619 1.00 93.81 138 GLU A CA 1
ATOM 1156 C C . GLU A 1 138 ? 49.170 5.316 -64.759 1.00 93.81 138 GLU A C 1
ATOM 1158 O O . GLU A 1 138 ? 49.557 5.233 -65.932 1.00 93.81 138 GLU A O 1
ATOM 1163 N N . GLN A 1 139 ? 47.875 5.384 -64.442 1.00 94.00 139 GLN A N 1
ATOM 1164 C CA . GLN A 1 139 ? 46.796 5.421 -65.432 1.00 94.00 139 GLN A CA 1
ATOM 1165 C C . GLN A 1 139 ? 46.910 6.653 -66.336 1.00 94.00 139 GLN A C 1
ATOM 1167 O O . GLN A 1 139 ? 46.914 6.510 -67.559 1.00 94.00 139 GLN A O 1
ATOM 1172 N N . ILE A 1 140 ? 47.111 7.847 -65.765 1.00 94.25 140 ILE A N 1
ATOM 1173 C CA . ILE A 1 140 ? 47.323 9.089 -66.527 1.00 94.25 140 ILE A CA 1
ATOM 1174 C C . ILE A 1 140 ? 48.519 8.948 -67.475 1.00 94.25 140 ILE A C 1
ATOM 1176 O O . ILE A 1 140 ? 48.412 9.276 -68.655 1.00 94.25 140 ILE A O 1
ATOM 1180 N N . ASN A 1 141 ? 49.648 8.414 -67.004 1.00 92.31 141 ASN A N 1
ATOM 1181 C CA . ASN A 1 141 ? 50.834 8.215 -67.843 1.00 92.31 141 ASN A CA 1
ATOM 1182 C C . ASN A 1 141 ? 50.595 7.218 -68.987 1.00 92.31 141 ASN A C 1
ATOM 1184 O O . ASN A 1 141 ? 51.207 7.319 -70.053 1.00 92.31 141 ASN A O 1
ATOM 1188 N N . THR A 1 142 ? 49.740 6.223 -68.769 1.00 92.12 142 THR A N 1
ATOM 1189 C CA . THR A 1 142 ? 49.377 5.232 -69.788 1.00 92.12 142 THR A CA 1
ATOM 1190 C C . THR A 1 142 ? 48.469 5.855 -70.842 1.00 92.12 142 THR A C 1
ATOM 1192 O O . THR A 1 142 ? 48.802 5.800 -72.025 1.00 92.12 142 THR A O 1
ATOM 1195 N N . LEU A 1 143 ? 47.428 6.573 -70.416 1.00 93.06 143 LEU A N 1
ATOM 1196 C CA . LEU A 1 143 ? 46.547 7.329 -71.307 1.00 93.06 143 LEU A CA 1
ATOM 1197 C C . LEU A 1 143 ? 47.316 8.383 -72.110 1.00 93.06 143 LEU A C 1
ATOM 1199 O O . LEU A 1 143 ? 47.123 8.512 -73.312 1.00 93.06 143 LEU A O 1
ATOM 1203 N N . GLN A 1 144 ? 48.257 9.104 -71.496 1.00 91.62 144 GLN A N 1
ATOM 1204 C CA . GLN A 1 144 ? 49.098 10.065 -72.215 1.00 91.62 144 GLN A CA 1
ATOM 1205 C C . GLN A 1 144 ? 49.960 9.403 -73.298 1.00 91.62 144 GLN A C 1
ATOM 1207 O O . GLN A 1 144 ? 50.129 9.970 -74.380 1.00 91.62 144 GLN A O 1
ATOM 1212 N N . ARG A 1 145 ? 50.515 8.212 -73.034 1.00 90.25 145 ARG A N 1
ATOM 1213 C CA . ARG A 1 145 ? 51.261 7.443 -74.043 1.00 90.25 145 ARG A CA 1
ATOM 1214 C C . ARG A 1 145 ? 50.347 6.997 -75.178 1.00 90.25 145 ARG A C 1
ATOM 1216 O O . ARG A 1 145 ? 50.714 7.154 -76.339 1.00 90.25 145 ARG A O 1
ATOM 1223 N N . GLU A 1 146 ? 49.156 6.514 -74.853 1.00 91.19 146 GLU A N 1
ATOM 1224 C CA . GLU A 1 146 ? 48.153 6.117 -75.837 1.00 91.19 146 GLU A CA 1
ATOM 1225 C C . GLU A 1 146 ? 47.713 7.296 -76.713 1.00 91.19 146 GLU A C 1
ATOM 1227 O O . GLU A 1 146 ? 47.750 7.187 -77.937 1.00 91.19 146 GLU A O 1
ATOM 1232 N N . ILE A 1 147 ? 47.427 8.459 -76.117 1.00 89.75 147 ILE A N 1
ATOM 1233 C CA . ILE A 1 147 ? 47.110 9.700 -76.838 1.00 89.75 147 ILE A CA 1
ATOM 1234 C C . ILE A 1 147 ? 48.246 10.084 -77.789 1.00 89.75 147 ILE A C 1
ATOM 1236 O O . ILE A 1 147 ? 47.981 10.448 -78.933 1.00 89.75 147 ILE A O 1
ATOM 1240 N N . ARG A 1 148 ? 49.516 9.989 -77.369 1.00 87.75 148 ARG A N 1
ATOM 1241 C CA . ARG A 1 148 ? 50.657 10.262 -78.263 1.00 87.75 148 ARG A CA 1
ATOM 1242 C C . ARG A 1 148 ? 50.706 9.275 -79.428 1.00 87.75 148 ARG A C 1
ATOM 1244 O O . ARG A 1 148 ? 50.886 9.702 -80.566 1.00 87.75 148 ARG A O 1
ATOM 1251 N N . THR A 1 149 ? 50.516 7.983 -79.170 1.00 87.19 149 THR A N 1
ATOM 1252 C CA . THR A 1 149 ? 50.497 6.953 -80.218 1.00 87.19 149 THR A CA 1
ATOM 1253 C C . THR A 1 149 ? 49.334 7.165 -81.189 1.00 87.19 149 THR A C 1
ATOM 1255 O O . THR A 1 149 ? 49.540 7.135 -82.402 1.00 87.19 149 THR A O 1
ATOM 1258 N N . LEU A 1 150 ? 48.127 7.440 -80.689 1.00 85.12 150 LEU A N 1
ATOM 1259 C CA . LEU A 1 150 ? 46.957 7.768 -81.507 1.00 85.12 150 LEU A CA 1
ATOM 1260 C C . LEU A 1 150 ? 47.179 9.055 -82.306 1.00 85.12 150 LEU A C 1
ATOM 1262 O O . LEU A 1 150 ? 46.930 9.077 -83.506 1.00 85.12 150 LEU A O 1
ATOM 1266 N N . SER A 1 151 ? 47.741 10.096 -81.691 1.00 81.19 151 SER A N 1
ATOM 1267 C CA . SER A 1 151 ? 48.110 11.341 -82.372 1.00 81.19 151 SER A CA 1
ATOM 1268 C C . SER A 1 151 ? 49.077 11.086 -83.534 1.00 81.19 151 SER A C 1
ATOM 1270 O O . SER A 1 151 ? 48.874 11.606 -84.631 1.00 81.19 151 SER A O 1
ATOM 1272 N N . MET A 1 152 ? 50.081 10.222 -83.344 1.00 78.12 152 MET A N 1
ATOM 1273 C CA . MET A 1 152 ? 51.005 9.823 -84.410 1.00 78.12 152 MET A CA 1
ATOM 1274 C C . MET A 1 152 ? 50.331 8.998 -85.512 1.00 78.12 152 MET A C 1
ATOM 1276 O O . MET A 1 152 ? 50.675 9.185 -86.675 1.00 78.12 152 MET A O 1
ATOM 1280 N N . LYS A 1 153 ? 49.348 8.148 -85.185 1.00 78.81 153 LYS A N 1
ATOM 1281 C CA . LYS A 1 153 ? 48.523 7.434 -86.180 1.00 78.81 153 LYS A CA 1
ATOM 1282 C C . LYS A 1 153 ? 47.590 8.375 -86.956 1.00 78.81 153 LYS A C 1
ATOM 1284 O O . LYS A 1 153 ? 47.352 8.154 -88.138 1.00 78.81 153 LYS A O 1
ATOM 1289 N N . CYS A 1 154 ? 47.102 9.446 -86.331 1.00 69.00 154 CYS A N 1
ATOM 1290 C CA . CYS A 1 154 ? 46.219 10.427 -86.967 1.00 69.00 154 CYS A CA 1
ATOM 1291 C C . CYS A 1 154 ? 46.953 11.428 -87.878 1.00 69.00 154 CYS A C 1
ATOM 1293 O O . CYS A 1 154 ? 46.336 11.981 -88.786 1.00 69.00 154 CYS A O 1
ATOM 1295 N N . LYS A 1 155 ? 48.258 11.667 -87.684 1.00 73.31 155 LYS A N 1
ATOM 1296 C CA . LYS A 1 155 ? 49.069 12.539 -88.561 1.00 73.31 155 LYS A CA 1
ATOM 1297 C C . LYS A 1 155 ? 49.063 12.123 -90.045 1.00 73.31 155 LYS A C 1
ATOM 1299 O O . LYS A 1 155 ? 48.696 12.969 -90.859 1.00 73.31 155 LYS A O 1
ATOM 1304 N N . PRO A 1 156 ? 49.377 10.866 -90.420 1.00 69.19 156 PRO A N 1
ATOM 1305 C CA . PRO A 1 156 ? 49.337 10.443 -91.820 1.00 69.19 156 PRO A CA 1
ATOM 1306 C C . PRO A 1 156 ? 47.914 10.480 -92.390 1.00 69.19 156 PRO A C 1
ATOM 1308 O O . PRO A 1 156 ? 47.733 10.851 -93.543 1.00 69.19 156 PRO A O 1
ATOM 1311 N N . LEU A 1 157 ? 46.887 10.196 -91.579 1.00 67.56 157 LEU A N 1
ATOM 1312 C CA . LEU A 1 157 ? 45.484 10.346 -91.986 1.00 67.56 157 LEU A CA 1
ATOM 1313 C C . LEU A 1 157 ? 45.136 11.808 -92.298 1.00 67.56 157 LEU A C 1
ATOM 1315 O O . LEU A 1 157 ? 44.466 12.087 -93.287 1.00 67.56 157 LEU A O 1
ATOM 1319 N N . LYS A 1 158 ? 45.631 12.764 -91.505 1.00 70.88 158 LYS A N 1
ATOM 1320 C CA . LYS A 1 158 ? 45.435 14.198 -91.761 1.00 70.88 158 LYS A CA 1
ATOM 1321 C C . LYS A 1 158 ? 46.157 14.656 -93.030 1.00 70.88 158 LYS A C 1
ATOM 1323 O O . LYS A 1 158 ? 45.622 15.470 -93.777 1.00 70.88 158 LYS A O 1
ATOM 1328 N N . GLU A 1 159 ? 47.346 14.127 -93.305 1.00 71.69 159 GLU A N 1
ATOM 1329 C CA . GLU A 1 159 ? 48.071 14.382 -94.556 1.00 71.69 159 GLU A CA 1
ATOM 1330 C C . GLU A 1 159 ? 47.352 13.774 -95.769 1.00 71.69 159 GLU A C 1
ATOM 1332 O O . GLU A 1 159 ? 47.214 14.447 -96.792 1.00 71.69 159 GLU A O 1
ATOM 1337 N N . GLN A 1 160 ? 46.804 12.562 -95.640 1.00 71.50 160 GLN A N 1
ATOM 1338 C CA . GLN A 1 160 ? 45.964 11.930 -96.662 1.00 71.50 160 GLN A CA 1
ATOM 1339 C C . GLN A 1 160 ? 44.691 12.742 -96.926 1.00 71.50 160 GLN A C 1
ATOM 1341 O O . GLN A 1 160 ? 44.394 13.040 -98.079 1.00 71.50 160 GLN A O 1
ATOM 1346 N N . ILE A 1 161 ? 43.992 13.193 -95.878 1.00 72.75 161 ILE A N 1
ATOM 1347 C CA . ILE A 1 161 ? 42.819 14.072 -95.999 1.00 72.75 161 ILE A CA 1
ATOM 1348 C C . ILE A 1 161 ? 43.188 15.386 -96.692 1.00 72.75 161 ILE A C 1
ATOM 1350 O O . ILE A 1 161 ? 42.474 15.820 -97.590 1.00 72.75 161 ILE A O 1
ATOM 1354 N N . ASN A 1 162 ? 44.313 16.011 -96.335 1.00 73.56 162 ASN A N 1
ATOM 1355 C CA . ASN A 1 162 ? 44.767 17.239 -96.992 1.00 73.56 162 ASN A CA 1
ATOM 1356 C C . ASN A 1 162 ? 45.118 17.009 -98.471 1.00 73.56 162 ASN A C 1
ATOM 1358 O O . ASN A 1 162 ? 44.910 17.895 -99.299 1.00 73.56 162 ASN A O 1
ATOM 1362 N N . THR A 1 163 ? 45.646 15.833 -98.813 1.00 72.25 163 THR A N 1
ATOM 1363 C CA . THR A 1 163 ? 45.983 15.456 -100.194 1.00 72.25 163 THR A CA 1
ATOM 1364 C C . THR A 1 163 ? 44.716 15.228 -101.010 1.00 72.25 163 THR A C 1
ATOM 1366 O O . THR A 1 163 ? 44.543 15.862 -102.048 1.00 72.25 163 THR A O 1
ATOM 1369 N N . LEU A 1 164 ? 43.765 14.465 -100.469 1.00 75.62 164 LEU A N 1
ATOM 1370 C CA . LEU A 1 164 ? 42.436 14.278 -101.049 1.00 75.62 164 LEU A CA 1
ATOM 1371 C C . LEU A 1 164 ? 41.673 15.603 -101.174 1.00 75.62 164 LEU A C 1
ATOM 1373 O O . LEU A 1 164 ? 41.035 15.850 -102.189 1.00 75.62 164 LEU A O 1
ATOM 1377 N N . GLN A 1 165 ? 41.774 16.517 -100.205 1.00 73.88 165 GLN A N 1
ATOM 1378 C CA . GLN A 1 165 ? 41.174 17.852 -100.312 1.00 73.88 165 GLN A CA 1
ATOM 1379 C C . GLN A 1 165 ? 41.816 18.699 -101.416 1.00 73.88 165 GLN A C 1
ATOM 1381 O O . GLN A 1 165 ? 41.113 19.470 -102.073 1.00 73.88 165 GLN A O 1
ATOM 1386 N N . ARG A 1 166 ? 43.129 18.576 -101.656 1.00 73.44 166 ARG A N 1
ATOM 1387 C CA . ARG A 1 166 ? 43.775 19.223 -102.810 1.00 73.44 166 ARG A CA 1
ATOM 1388 C C . ARG A 1 166 ? 43.302 18.599 -104.114 1.00 73.44 166 ARG A C 1
ATOM 1390 O O . ARG A 1 166 ? 42.990 19.346 -105.035 1.00 73.44 166 ARG A O 1
ATOM 1397 N N . GLU A 1 167 ? 43.176 17.280 -104.189 1.00 74.12 167 GLU A N 1
ATOM 1398 C CA . GLU A 1 167 ? 42.622 16.595 -105.361 1.00 74.12 167 GLU A CA 1
ATOM 1399 C C . GLU A 1 167 ? 41.174 17.020 -105.626 1.00 74.12 167 GLU A C 1
ATOM 1401 O O . GLU A 1 167 ? 40.862 17.415 -106.744 1.00 74.12 167 GLU A O 1
ATOM 1406 N N . ILE A 1 168 ? 40.326 17.084 -104.595 1.00 72.50 168 ILE A N 1
ATOM 1407 C CA . ILE A 1 168 ? 38.949 17.591 -104.686 1.00 72.50 168 ILE A CA 1
ATOM 1408 C C . ILE A 1 168 ? 38.928 19.048 -105.154 1.00 72.50 168 ILE A C 1
ATOM 1410 O O . ILE A 1 168 ? 38.149 19.381 -106.040 1.00 72.50 168 ILE A O 1
ATOM 1414 N N . ARG A 1 169 ? 39.800 19.928 -104.640 1.00 70.44 169 ARG A N 1
ATOM 1415 C CA . ARG A 1 169 ? 39.905 21.315 -105.140 1.00 70.44 169 ARG A CA 1
ATOM 1416 C C . ARG A 1 169 ? 40.372 21.373 -106.595 1.00 70.44 169 ARG A C 1
ATOM 1418 O O . ARG A 1 169 ? 39.895 22.212 -107.352 1.00 70.44 169 ARG A O 1
ATOM 1425 N N . THR A 1 170 ? 41.263 20.475 -107.004 1.00 63.91 170 THR A N 1
ATOM 1426 C CA . THR A 1 170 ? 41.787 20.413 -108.377 1.00 63.91 170 THR A CA 1
ATOM 1427 C C . THR A 1 170 ? 40.734 19.866 -109.350 1.00 63.91 170 THR A C 1
ATOM 1429 O O . THR A 1 170 ? 40.579 20.383 -110.454 1.00 63.91 170 THR A O 1
ATOM 1432 N N . LEU A 1 171 ? 39.945 18.877 -108.924 1.00 63.31 171 LEU A N 1
ATOM 1433 C CA . LEU A 1 171 ? 38.787 18.357 -109.654 1.00 63.31 171 LEU A CA 1
ATOM 1434 C C . LEU A 1 171 ? 37.642 19.381 -109.695 1.00 63.31 171 LEU A C 1
ATOM 1436 O O . LEU A 1 171 ? 37.029 19.571 -110.742 1.00 63.31 171 LEU A O 1
ATOM 1440 N N . SER A 1 172 ? 37.434 20.127 -108.609 1.00 56.75 172 SER A N 1
ATOM 1441 C CA . SER A 1 172 ? 36.486 21.245 -108.532 1.00 56.75 172 SER A CA 1
ATOM 1442 C C . SER A 1 172 ? 36.886 22.436 -109.412 1.00 56.75 172 SER A C 1
ATOM 1444 O O . SER A 1 172 ? 36.018 23.221 -109.782 1.00 56.75 172 SER A O 1
ATOM 1446 N N . MET A 1 173 ? 38.165 22.585 -109.773 1.00 56.00 173 MET A N 1
ATOM 1447 C CA . MET A 1 173 ? 38.620 23.564 -110.772 1.00 56.00 173 MET A CA 1
ATOM 1448 C C . MET A 1 173 ? 38.486 23.044 -112.213 1.00 56.00 173 MET A C 1
ATOM 1450 O O . MET A 1 173 ? 38.380 23.848 -113.134 1.00 56.00 173 MET A O 1
ATOM 1454 N N . LYS A 1 174 ? 38.455 21.718 -112.420 1.00 54.88 174 LYS A N 1
ATOM 1455 C CA . LYS A 1 174 ? 38.211 21.084 -113.731 1.00 54.88 174 LYS A CA 1
ATOM 1456 C C . LYS A 1 174 ? 36.728 20.980 -114.102 1.00 54.88 174 LYS A C 1
ATOM 1458 O O . LYS A 1 174 ? 36.428 20.748 -115.267 1.00 54.88 174 LYS A O 1
ATOM 1463 N N . CYS A 1 175 ? 35.817 21.177 -113.151 1.00 38.94 175 CYS A N 1
ATOM 1464 C CA . CYS A 1 175 ? 34.376 21.180 -113.390 1.00 38.94 175 CYS A CA 1
ATOM 1465 C C . CYS A 1 175 ? 33.742 22.465 -112.840 1.00 38.94 175 CYS A C 1
ATOM 1467 O O . CYS A 1 175 ? 33.576 22.618 -111.633 1.00 38.94 175 CYS A O 1
ATOM 1469 N N . LYS A 1 176 ? 33.338 23.375 -113.729 1.00 34.53 176 LYS A N 1
ATOM 1470 C CA . LYS A 1 176 ? 32.283 24.370 -113.476 1.00 34.53 176 LYS A CA 1
ATOM 1471 C C . LYS A 1 176 ? 31.581 24.690 -114.804 1.00 34.53 176 LYS A C 1
ATOM 1473 O O . LYS A 1 176 ? 32.258 24.637 -115.830 1.00 34.53 176 LYS A O 1
ATOM 1478 N N . PRO A 1 177 ? 30.302 25.109 -114.809 1.00 52.56 177 PRO A N 1
ATOM 1479 C CA . PRO A 1 177 ? 29.437 25.383 -113.655 1.00 52.56 177 PRO A CA 1
ATOM 1480 C C . PRO A 1 177 ? 28.088 24.649 -113.723 1.00 52.56 177 PRO A C 1
ATOM 1482 O O . PRO A 1 177 ? 27.732 24.136 -114.773 1.00 52.56 177 PRO A O 1
ATOM 1485 N N . LEU A 1 178 ? 27.332 24.644 -112.620 1.00 30.86 178 LEU A N 1
ATOM 1486 C CA . LEU A 1 178 ? 25.882 24.915 -112.575 1.00 30.86 178 LEU A CA 1
ATOM 1487 C C . LEU A 1 178 ? 25.331 24.585 -111.185 1.00 30.86 178 LEU A C 1
ATOM 1489 O O . LEU A 1 178 ? 25.459 23.444 -110.763 1.00 30.86 178 LEU A O 1
ATOM 1493 N N . SER A 1 179 ? 24.670 25.584 -110.579 1.00 31.09 179 SER A N 1
ATOM 1494 C CA . SER A 1 179 ? 23.604 25.466 -109.564 1.00 31.09 179 SER A CA 1
ATOM 1495 C C . SER A 1 179 ? 23.922 24.718 -108.262 1.00 31.09 179 SER A C 1
ATOM 1497 O O . SER A 1 179 ? 24.823 23.904 -108.186 1.00 31.09 179 SER A O 1
ATOM 1499 N N . ALA A 1 180 ? 23.216 24.875 -107.155 1.00 33.12 180 ALA A N 1
ATOM 1500 C CA . ALA A 1 180 ? 22.261 25.828 -106.602 1.00 33.12 180 ALA A CA 1
ATOM 1501 C C . ALA A 1 180 ? 22.012 25.312 -105.163 1.00 33.12 180 ALA A C 1
ATOM 1503 O O . ALA A 1 180 ? 22.327 24.164 -104.867 1.00 33.12 180 ALA A O 1
ATOM 1504 N N . GLU A 1 181 ? 21.429 26.160 -104.315 1.00 30.16 181 GLU A N 1
ATOM 1505 C CA . GLU A 1 181 ? 20.519 25.760 -103.225 1.00 30.16 181 GLU A CA 1
ATOM 1506 C C . GLU A 1 181 ? 21.038 24.873 -102.068 1.00 30.16 181 GLU A C 1
ATOM 1508 O O . GLU A 1 181 ? 21.095 23.660 -102.186 1.00 30.16 181 GLU A O 1
ATOM 1513 N N . SER A 1 182 ? 21.256 25.525 -100.907 1.00 32.50 182 SER A N 1
ATOM 1514 C CA . SER A 1 182 ? 20.636 25.270 -99.571 1.00 32.50 182 SER A CA 1
ATOM 1515 C C . SER A 1 182 ? 20.642 23.854 -98.929 1.00 32.50 182 SER A C 1
ATOM 1517 O O . SER A 1 182 ? 20.883 22.866 -99.606 1.00 32.50 182 SER A O 1
ATOM 1519 N N . PRO A 1 183 ? 20.187 23.673 -97.668 1.00 47.31 183 PRO A N 1
ATOM 1520 C CA . PRO A 1 183 ? 20.312 24.483 -96.449 1.00 47.31 183 PRO A CA 1
ATOM 1521 C C . PRO A 1 183 ? 20.870 23.671 -95.249 1.00 47.31 183 PRO A C 1
ATOM 1523 O O . PRO A 1 183 ? 21.028 22.451 -95.297 1.00 47.31 183 PRO A O 1
ATOM 1526 N N . ASP A 1 184 ? 21.120 24.383 -94.149 1.00 36.41 184 ASP A N 1
ATOM 1527 C CA . ASP A 1 184 ? 21.444 23.864 -92.819 1.00 36.41 184 ASP A CA 1
ATOM 1528 C C . ASP A 1 184 ? 20.348 22.945 -92.241 1.00 36.41 184 ASP A C 1
ATOM 1530 O O . ASP A 1 184 ? 19.155 23.245 -92.317 1.00 36.41 184 ASP A O 1
ATOM 1534 N N . VAL A 1 185 ? 20.765 21.850 -91.597 1.00 37.28 185 VAL A N 1
ATOM 1535 C CA . VAL A 1 185 ? 19.913 21.004 -90.746 1.00 37.28 185 VAL A CA 1
ATOM 1536 C C . VAL A 1 185 ? 20.631 20.807 -89.413 1.00 37.28 185 VAL A C 1
ATOM 1538 O O . VAL A 1 185 ? 21.548 19.994 -89.303 1.00 37.28 185 VAL A O 1
ATOM 1541 N N . GLU A 1 186 ? 20.212 21.560 -88.397 1.00 36.28 186 GLU A N 1
ATOM 1542 C CA . GLU A 1 186 ? 20.623 21.369 -87.005 1.00 36.28 186 GLU A CA 1
ATOM 1543 C C . GLU A 1 186 ? 19.535 20.564 -86.277 1.00 36.28 186 GLU A C 1
ATOM 1545 O O . GLU A 1 186 ? 18.373 20.965 -86.197 1.00 36.28 186 GLU A O 1
ATOM 1550 N N . ILE A 1 187 ? 19.910 19.374 -85.802 1.00 38.06 187 ILE A N 1
ATOM 1551 C CA . ILE A 1 187 ? 19.031 18.418 -85.122 1.00 38.06 187 ILE A CA 1
ATOM 1552 C C . ILE A 1 187 ? 18.978 18.752 -83.628 1.00 38.06 187 ILE A C 1
ATOM 1554 O O . ILE A 1 187 ? 19.996 18.827 -82.944 1.00 38.06 187 ILE A O 1
ATOM 1558 N N . THR A 1 188 ? 17.756 18.914 -83.134 1.00 31.05 188 THR A N 1
ATOM 1559 C CA . THR A 1 188 ? 17.369 19.157 -81.742 1.00 31.05 188 THR A CA 1
ATOM 1560 C C . THR A 1 188 ? 17.513 17.886 -80.887 1.00 31.05 188 THR A C 1
ATOM 1562 O O . THR A 1 188 ? 17.099 16.810 -81.316 1.00 31.05 188 THR A O 1
ATOM 1565 N N . ILE A 1 189 ? 18.019 18.003 -79.652 1.00 40.84 189 ILE A N 1
ATOM 1566 C CA . ILE A 1 189 ? 17.952 16.958 -78.607 1.00 40.84 189 ILE A CA 1
ATOM 1567 C C . ILE A 1 189 ? 17.205 17.535 -77.378 1.00 40.84 189 ILE A C 1
ATOM 1569 O O . ILE A 1 189 ? 17.578 18.619 -76.926 1.00 40.84 189 ILE A O 1
ATOM 1573 N N . PRO A 1 190 ? 16.165 16.860 -76.836 1.00 40.75 190 PRO A N 1
ATOM 1574 C CA . PRO A 1 190 ? 15.441 17.254 -75.616 1.00 40.75 190 PRO A CA 1
ATOM 1575 C C . PRO A 1 190 ? 16.109 16.733 -74.306 1.00 40.75 190 PRO A C 1
ATOM 1577 O O . PRO A 1 190 ? 17.060 15.955 -74.373 1.00 40.75 190 PRO A O 1
ATOM 1580 N N . PRO A 1 191 ? 15.662 17.181 -73.109 1.00 50.47 191 PRO A N 1
ATOM 1581 C CA . PRO A 1 191 ? 16.488 17.345 -71.900 1.00 50.47 191 PRO A CA 1
ATOM 1582 C C . PRO A 1 191 ? 16.359 16.195 -70.877 1.00 50.47 191 PRO A C 1
ATOM 1584 O O . PRO A 1 191 ? 15.436 15.388 -70.990 1.00 50.47 191 PRO A O 1
ATOM 1587 N N . PRO A 1 192 ? 17.167 16.167 -69.793 1.00 40.44 192 PRO A N 1
ATOM 1588 C CA . PRO A 1 192 ? 16.811 15.450 -68.577 1.00 40.44 192 PRO A CA 1
ATOM 1589 C C . PRO A 1 192 ? 16.206 16.371 -67.504 1.00 40.44 192 PRO A C 1
ATOM 1591 O O . PRO A 1 192 ? 16.688 17.464 -67.205 1.00 40.44 192 PRO A O 1
ATOM 1594 N N . VAL A 1 193 ? 15.120 15.859 -66.932 1.00 40.06 193 VAL A N 1
ATOM 1595 C CA . VAL A 1 193 ? 14.273 16.399 -65.866 1.00 40.06 193 VAL A CA 1
ATOM 1596 C C . VAL A 1 193 ? 15.000 16.343 -64.517 1.00 40.06 193 VAL A C 1
ATOM 1598 O O . VAL A 1 193 ? 15.538 15.307 -64.134 1.00 40.06 193 VAL A O 1
ATOM 1601 N N . CYS A 1 194 ? 14.980 17.453 -63.776 1.00 33.62 194 CYS A N 1
ATOM 1602 C CA . CYS A 1 194 ? 15.463 17.547 -62.399 1.00 33.62 194 CYS A CA 1
ATOM 1603 C C . CYS A 1 194 ? 14.331 17.162 -61.430 1.00 33.62 194 CYS A C 1
ATOM 1605 O O . CYS A 1 194 ? 13.324 17.867 -61.337 1.00 33.62 194 CYS A O 1
ATOM 1607 N N . GLY A 1 195 ? 14.479 16.033 -60.733 1.00 36.06 195 GLY A N 1
ATOM 1608 C CA . GLY A 1 195 ? 13.584 15.615 -59.654 1.00 36.06 195 GLY A CA 1
ATOM 1609 C C . GLY A 1 195 ? 13.902 16.356 -58.354 1.00 36.06 195 GLY A C 1
ATOM 1610 O O . GLY A 1 195 ? 15.032 16.317 -57.873 1.00 36.06 195 GLY A O 1
ATOM 1611 N N . LYS A 1 196 ? 12.897 17.026 -57.782 1.00 41.16 196 LYS A N 1
ATOM 1612 C CA . LYS A 1 196 ? 12.924 17.548 -56.407 1.00 41.16 196 LYS A CA 1
ATOM 1613 C C . LYS A 1 196 ? 12.654 16.411 -55.405 1.00 41.16 196 LYS A C 1
ATOM 1615 O O . LYS A 1 196 ? 11.755 15.613 -55.670 1.00 41.16 196 LYS A O 1
ATOM 1620 N N . PRO A 1 197 ? 13.348 16.357 -54.254 1.00 39.34 197 PRO A N 1
ATOM 1621 C CA . PRO A 1 197 ? 12.992 15.468 -53.150 1.00 39.34 197 PRO A CA 1
ATOM 1622 C C . PRO A 1 197 ? 11.822 16.028 -52.303 1.00 39.34 197 PRO A C 1
ATOM 1624 O O . PRO A 1 197 ? 11.642 17.250 -52.253 1.00 39.34 197 PRO A O 1
ATOM 1627 N N . PRO A 1 198 ? 11.023 15.155 -51.655 1.00 47.97 198 PRO A N 1
ATOM 1628 C CA . PRO A 1 198 ? 9.885 15.529 -50.809 1.00 47.97 198 PRO A CA 1
ATOM 1629 C C . PRO A 1 198 ? 10.307 16.021 -49.406 1.00 47.97 198 PRO A C 1
ATOM 1631 O O . PRO A 1 198 ? 11.456 15.820 -49.006 1.00 47.97 198 PRO A O 1
ATOM 1634 N N . PRO A 1 199 ? 9.390 16.684 -48.667 1.00 41.53 199 PRO A N 1
ATOM 1635 C CA . PRO A 1 199 ? 9.688 17.363 -47.411 1.00 41.53 199 PRO A CA 1
ATOM 1636 C C . PRO A 1 199 ? 9.790 16.371 -46.248 1.00 41.53 199 PRO A C 1
ATOM 1638 O O . PRO A 1 199 ? 8.999 15.435 -46.146 1.00 41.53 199 PRO A O 1
ATOM 1641 N N . VAL A 1 200 ? 10.765 16.596 -45.369 1.00 40.19 200 VAL A N 1
ATOM 1642 C CA . VAL A 1 200 ? 10.939 15.829 -44.132 1.00 40.19 200 VAL A CA 1
ATOM 1643 C C . VAL A 1 200 ? 10.106 16.496 -43.043 1.00 40.19 200 VAL A C 1
ATOM 1645 O O . VAL A 1 200 ? 10.201 17.707 -42.847 1.00 40.19 200 VAL A O 1
ATOM 1648 N N . ALA A 1 201 ? 9.258 15.690 -42.410 1.00 37.38 201 ALA A N 1
ATOM 1649 C CA . ALA A 1 201 ? 8.378 16.066 -41.322 1.00 37.38 201 ALA A CA 1
ATOM 1650 C C . ALA A 1 201 ? 9.151 16.355 -40.029 1.00 37.38 201 ALA A C 1
ATOM 1652 O O . ALA A 1 201 ? 10.228 15.810 -39.780 1.00 37.38 201 ALA A O 1
ATOM 1653 N N . ASP A 1 202 ? 8.539 17.235 -39.254 1.00 36.94 202 ASP A N 1
ATOM 1654 C CA . ASP A 1 202 ? 8.891 17.656 -37.911 1.00 36.94 202 ASP A CA 1
ATOM 1655 C C . ASP A 1 202 ? 8.478 16.594 -36.865 1.00 36.94 202 ASP A C 1
ATOM 1657 O O . ASP A 1 202 ? 7.681 15.703 -37.158 1.00 36.94 202 ASP A O 1
ATOM 1661 N N . GLU A 1 203 ? 8.974 16.786 -35.640 1.00 34.47 203 GLU A N 1
ATOM 1662 C CA . GLU A 1 203 ? 8.527 16.218 -34.351 1.00 34.47 203 GLU A CA 1
ATOM 1663 C C . GLU A 1 203 ? 9.163 14.946 -33.736 1.00 34.47 203 GLU A C 1
ATOM 1665 O O . GLU A 1 203 ? 9.310 13.879 -34.325 1.00 34.47 203 GLU A O 1
ATOM 1670 N N . SER A 1 204 ? 9.368 15.096 -32.415 1.00 40.34 204 SER A N 1
ATOM 1671 C CA . SER A 1 204 ? 9.413 14.084 -31.345 1.00 40.34 204 SER A CA 1
ATOM 1672 C C . SER A 1 204 ? 10.778 13.556 -30.880 1.00 40.34 204 SER A C 1
ATOM 1674 O O . SER A 1 204 ? 11.148 12.399 -31.061 1.00 40.34 204 SER A O 1
ATOM 1676 N N . VAL A 1 205 ? 11.489 14.404 -30.128 1.00 39.59 205 VAL A N 1
ATOM 1677 C CA . VAL A 1 205 ? 12.623 14.027 -29.252 1.00 39.59 205 VAL A CA 1
ATOM 1678 C C . VAL A 1 205 ? 12.150 13.575 -27.851 1.00 39.59 205 VAL A C 1
ATOM 1680 O O . VAL A 1 205 ? 12.961 13.208 -27.009 1.00 39.59 205 VAL A O 1
ATOM 1683 N N . TYR A 1 206 ? 10.840 13.526 -27.582 1.00 39.03 206 TYR A N 1
ATOM 1684 C CA . TYR A 1 206 ? 10.314 13.228 -26.239 1.00 39.03 206 TYR A CA 1
ATOM 1685 C C . TYR A 1 206 ? 9.908 11.767 -25.983 1.00 39.03 206 TYR A C 1
ATOM 1687 O O . TYR A 1 206 ? 9.689 11.407 -24.831 1.00 39.03 206 TYR A O 1
ATOM 1695 N N . ASN A 1 207 ? 9.881 10.897 -26.999 1.00 37.59 207 ASN A N 1
ATOM 1696 C CA . ASN A 1 207 ? 9.446 9.500 -26.821 1.00 37.59 207 ASN A CA 1
ATOM 1697 C C . ASN A 1 207 ? 10.584 8.487 -26.601 1.00 37.59 207 ASN A C 1
ATOM 1699 O O . ASN A 1 207 ? 10.314 7.336 -26.285 1.00 37.59 207 ASN A O 1
ATOM 1703 N N . ALA A 1 208 ? 11.854 8.886 -26.715 1.00 38.22 208 ALA A N 1
ATOM 1704 C CA . ALA A 1 208 ? 12.987 7.954 -26.631 1.00 38.22 208 ALA A CA 1
ATOM 1705 C C . ALA A 1 208 ? 13.634 7.844 -25.232 1.00 38.22 208 ALA A C 1
ATOM 1707 O O . ALA A 1 208 ? 14.666 7.194 -25.091 1.00 38.22 208 ALA A O 1
ATOM 1708 N N . VAL A 1 209 ? 13.065 8.478 -24.199 1.00 40.50 209 VAL A N 1
ATOM 1709 C CA . VAL A 1 209 ? 13.660 8.518 -22.843 1.00 40.50 209 VAL A CA 1
ATOM 1710 C C . VAL A 1 209 ? 13.003 7.527 -21.865 1.00 40.50 209 VAL A C 1
ATOM 1712 O O . VAL A 1 209 ? 13.542 7.301 -20.786 1.00 40.50 209 VAL A O 1
ATOM 1715 N N . MET A 1 210 ? 11.895 6.875 -22.237 1.00 38.62 210 MET A N 1
ATOM 1716 C CA . MET A 1 210 ? 11.166 5.964 -21.334 1.00 38.62 210 MET A CA 1
ATOM 1717 C C . MET A 1 210 ? 11.500 4.468 -21.488 1.00 38.62 210 MET A C 1
ATOM 1719 O O . MET A 1 210 ? 11.154 3.696 -20.603 1.00 38.62 210 MET A O 1
ATOM 1723 N N . ASP A 1 211 ? 12.237 4.055 -22.527 1.00 39.38 211 ASP A N 1
ATOM 1724 C CA . ASP A 1 211 ? 12.436 2.627 -22.861 1.00 39.38 211 ASP A CA 1
ATOM 1725 C C . ASP A 1 211 ? 13.828 2.053 -22.529 1.00 39.38 211 ASP A C 1
ATOM 1727 O O . ASP A 1 211 ? 14.224 1.003 -23.033 1.00 39.38 211 ASP A O 1
ATOM 1731 N N . SER A 1 212 ? 14.604 2.699 -21.657 1.00 33.69 212 SER A N 1
ATOM 1732 C CA . SER A 1 212 ? 15.925 2.182 -21.271 1.00 33.69 212 SER A CA 1
ATOM 1733 C C . SER A 1 212 ? 16.118 2.112 -19.758 1.00 33.69 212 SER A C 1
ATOM 1735 O O . SER A 1 212 ? 16.897 2.873 -19.182 1.00 33.69 212 SER A O 1
ATOM 1737 N N . ALA A 1 213 ? 15.443 1.153 -19.126 1.00 30.52 213 ALA A N 1
ATOM 1738 C CA . ALA A 1 213 ? 15.866 0.568 -17.856 1.00 30.52 213 ALA A CA 1
ATOM 1739 C C . ALA A 1 213 ? 15.991 -0.963 -18.033 1.00 30.52 213 ALA A C 1
ATOM 1741 O O . ALA A 1 213 ? 15.097 -1.572 -18.621 1.00 30.52 213 ALA A O 1
ATOM 1742 N N . PRO A 1 214 ? 17.094 -1.601 -17.596 1.00 32.66 214 PRO A N 1
ATOM 1743 C CA . PRO A 1 214 ? 17.294 -3.031 -17.798 1.00 32.66 214 PRO A CA 1
ATOM 1744 C C . PRO A 1 214 ? 16.356 -3.873 -16.911 1.00 32.66 214 PRO A C 1
ATOM 1746 O O . PRO A 1 214 ? 16.089 -3.494 -15.769 1.00 32.66 214 PRO A O 1
ATOM 1749 N N . PRO A 1 215 ? 15.899 -5.046 -17.391 1.00 35.50 215 PRO A N 1
ATOM 1750 C CA . PRO A 1 215 ? 15.037 -5.951 -16.644 1.00 35.50 215 PRO A CA 1
ATOM 1751 C C . PRO A 1 215 ? 15.889 -6.770 -15.672 1.00 35.50 215 PRO A C 1
ATOM 1753 O O . PRO A 1 215 ? 16.324 -7.872 -15.984 1.00 35.50 215 PRO A O 1
ATOM 1756 N N . SER A 1 216 ? 16.200 -6.223 -14.502 1.00 35.47 216 SER A N 1
ATOM 1757 C CA . SER A 1 216 ? 16.871 -6.996 -13.455 1.00 35.47 216 SER A CA 1
ATOM 1758 C C . SER A 1 216 ? 16.599 -6.394 -12.087 1.00 35.47 216 SER A C 1
ATOM 1760 O O . SER A 1 216 ? 17.441 -5.677 -11.565 1.00 35.47 216 SER A O 1
ATOM 1762 N N . THR A 1 217 ? 15.401 -6.687 -11.577 1.00 32.84 217 THR A N 1
ATOM 1763 C CA . THR A 1 217 ? 14.994 -6.851 -10.163 1.00 32.84 217 THR A CA 1
ATOM 1764 C C . THR A 1 217 ? 13.471 -6.703 -10.116 1.00 32.84 217 THR A C 1
ATOM 1766 O O . THR A 1 217 ? 12.938 -5.711 -9.630 1.00 32.84 217 THR A O 1
ATOM 1769 N N . ARG A 1 218 ? 12.745 -7.660 -10.698 1.00 35.81 218 ARG A N 1
ATOM 1770 C CA . ARG A 1 218 ? 11.331 -7.872 -10.372 1.00 35.81 218 ARG A CA 1
ATOM 1771 C C . ARG A 1 218 ? 11.252 -9.195 -9.628 1.00 35.81 218 ARG A C 1
ATOM 1773 O O . ARG A 1 218 ? 10.974 -10.228 -10.220 1.00 35.81 218 ARG A O 1
ATOM 1780 N N . ALA A 1 219 ? 11.540 -9.141 -8.331 1.00 27.92 219 ALA A N 1
ATOM 1781 C CA . ALA A 1 219 ? 10.663 -9.855 -7.422 1.00 27.92 219 ALA A CA 1
ATOM 1782 C C . ALA A 1 219 ? 9.288 -9.197 -7.605 1.00 27.92 219 ALA A C 1
ATOM 1784 O O . ALA A 1 219 ? 9.176 -7.968 -7.603 1.00 27.92 219 ALA A O 1
ATOM 1785 N N . SER A 1 220 ? 8.289 -9.996 -7.940 1.00 32.44 220 SER A N 1
ATOM 1786 C CA . SER A 1 220 ? 6.901 -9.585 -8.101 1.00 32.44 220 SER A CA 1
ATOM 1787 C C . SER A 1 220 ? 6.400 -8.990 -6.788 1.00 32.44 220 SER A C 1
ATOM 1789 O O . SER A 1 220 ? 6.036 -9.724 -5.878 1.00 32.44 220 SER A O 1
ATOM 1791 N N . SER A 1 221 ? 6.404 -7.658 -6.688 1.00 32.03 221 SER A N 1
ATOM 1792 C CA . SER A 1 221 ? 5.590 -6.976 -5.689 1.00 32.03 221 SER A CA 1
ATOM 1793 C C . SER A 1 221 ? 4.110 -7.149 -6.071 1.00 32.03 221 SER A C 1
ATOM 1795 O O . SER A 1 221 ? 3.798 -7.112 -7.272 1.00 32.03 221 SER A O 1
ATOM 1797 N N . PRO A 1 222 ? 3.202 -7.312 -5.093 1.00 39.72 222 PRO A N 1
ATOM 1798 C CA . PRO A 1 222 ? 1.756 -7.437 -5.324 1.00 39.72 222 PRO A CA 1
ATOM 1799 C C . PRO A 1 222 ? 1.187 -6.339 -6.250 1.00 39.72 222 PRO A C 1
ATOM 1801 O O . PRO A 1 222 ? 0.283 -6.576 -7.049 1.00 39.72 222 PRO A O 1
ATOM 1804 N N . ASP A 1 223 ? 1.802 -5.154 -6.248 1.00 52.28 223 ASP A N 1
ATOM 1805 C CA . ASP A 1 223 ? 1.382 -3.986 -7.035 1.00 52.28 223 ASP A CA 1
ATOM 1806 C C . ASP A 1 223 ? 1.543 -4.135 -8.554 1.00 52.28 223 ASP A C 1
ATOM 1808 O O . ASP A 1 223 ? 0.772 -3.559 -9.324 1.00 52.28 223 ASP A O 1
ATOM 1812 N N . ASN A 1 224 ? 2.530 -4.909 -9.021 1.00 58.38 224 ASN A N 1
ATOM 1813 C CA . ASN A 1 224 ? 2.726 -5.110 -10.461 1.00 58.38 224 ASN A CA 1
ATOM 1814 C C . ASN A 1 224 ? 1.672 -6.054 -11.042 1.00 58.38 224 ASN A C 1
ATOM 1816 O O . ASN A 1 224 ? 1.302 -5.917 -12.204 1.00 58.38 224 ASN A O 1
ATOM 1820 N N . PHE A 1 225 ? 1.201 -7.013 -10.244 1.00 59.59 225 PHE A N 1
ATOM 1821 C CA . PHE A 1 225 ? 0.176 -7.962 -10.657 1.00 59.59 225 PHE A CA 1
ATOM 1822 C C . PHE A 1 225 ? -1.170 -7.254 -10.849 1.00 59.59 225 PHE A C 1
ATOM 1824 O O . PHE A 1 225 ? -1.723 -7.307 -11.946 1.00 59.59 225 PHE A O 1
ATOM 1831 N N . LEU A 1 226 ? -1.602 -6.467 -9.854 1.00 65.81 226 LEU A N 1
ATOM 1832 C CA . LEU A 1 226 ? -2.815 -5.640 -9.940 1.00 65.81 226 LEU A CA 1
ATOM 1833 C C . LEU A 1 226 ? -2.789 -4.706 -11.143 1.00 65.81 226 LEU A C 1
ATOM 1835 O O . LEU A 1 226 ? -3.760 -4.618 -11.889 1.00 65.81 226 LEU A O 1
ATOM 1839 N N . TYR A 1 227 ? -1.666 -4.017 -11.347 1.00 73.19 227 TYR A N 1
ATOM 1840 C CA . TYR A 1 227 ? -1.507 -3.130 -12.489 1.00 73.19 227 TYR A CA 1
ATOM 1841 C C . TYR A 1 227 ? -1.651 -3.882 -13.817 1.00 73.19 227 TYR A C 1
ATOM 1843 O O . TYR A 1 227 ? -2.362 -3.418 -14.704 1.00 73.19 227 TYR A O 1
ATOM 1851 N N . ASN A 1 228 ? -1.012 -5.047 -13.960 1.00 75.75 228 ASN A N 1
ATOM 1852 C CA . ASN A 1 228 ? -1.064 -5.828 -15.198 1.00 75.75 228 ASN A CA 1
ATOM 1853 C C . ASN A 1 228 ? -2.462 -6.402 -15.468 1.00 75.75 228 ASN A C 1
ATOM 1855 O O . ASN A 1 228 ? -2.885 -6.431 -16.620 1.00 75.75 228 ASN A O 1
ATOM 1859 N N . GLU A 1 229 ? -3.189 -6.817 -14.433 1.00 72.44 229 GLU A N 1
ATOM 1860 C CA . GLU A 1 229 ? -4.526 -7.398 -14.576 1.00 72.44 229 GLU A CA 1
ATOM 1861 C C . GLU A 1 229 ? -5.594 -6.335 -14.858 1.00 72.44 229 GLU A C 1
ATOM 1863 O O . GLU A 1 229 ? -6.394 -6.486 -15.782 1.00 72.44 229 GLU A O 1
ATOM 1868 N N . ILE A 1 230 ? -5.535 -5.192 -14.164 1.00 75.56 230 ILE A N 1
ATOM 1869 C CA . ILE A 1 230 ? -6.356 -4.013 -14.481 1.00 75.56 230 ILE A CA 1
ATOM 1870 C C . ILE A 1 230 ? -6.047 -3.525 -15.903 1.00 75.56 230 ILE A C 1
ATOM 1872 O O . ILE A 1 230 ? -6.961 -3.223 -16.667 1.00 75.56 230 ILE A O 1
ATOM 1876 N N . SER A 1 231 ? -4.768 -3.481 -16.280 1.00 81.50 231 SER A N 1
ATOM 1877 C CA . SER A 1 231 ? -4.332 -3.101 -17.626 1.00 81.50 231 SER A CA 1
ATOM 1878 C C . SER A 1 231 ? -4.880 -4.056 -18.691 1.00 81.50 231 SER A C 1
ATOM 1880 O O . SER A 1 231 ? -5.408 -3.584 -19.692 1.00 81.50 231 SER A O 1
ATOM 1882 N N . SER A 1 232 ? -4.864 -5.373 -18.452 1.00 82.88 232 SER A N 1
ATOM 1883 C CA . SER A 1 232 ? -5.445 -6.364 -19.372 1.00 82.88 232 SER A CA 1
ATOM 1884 C C . SER A 1 232 ? -6.956 -6.191 -19.531 1.00 82.88 232 SER A C 1
ATOM 1886 O O . SER A 1 232 ? -7.444 -6.160 -20.655 1.00 82.88 232 SER A O 1
ATOM 1888 N N . LEU A 1 233 ? -7.696 -6.006 -18.431 1.00 81.19 233 LEU A N 1
ATOM 1889 C CA . LEU A 1 233 ? -9.151 -5.803 -18.470 1.00 81.19 233 LEU A CA 1
ATOM 1890 C C . LEU A 1 233 ? -9.541 -4.525 -19.229 1.00 81.19 233 LEU A C 1
ATOM 1892 O O . LEU A 1 233 ? -10.544 -4.500 -19.944 1.00 81.19 233 LEU A O 1
ATOM 1896 N N . ILE A 1 234 ? -8.750 -3.458 -19.085 1.00 81.06 234 ILE A N 1
ATOM 1897 C CA . ILE A 1 234 ? -8.968 -2.196 -19.800 1.00 81.06 234 ILE A CA 1
ATOM 1898 C C . ILE A 1 234 ? -8.552 -2.322 -21.272 1.00 81.06 234 ILE A C 1
ATOM 1900 O O . ILE A 1 234 ? -9.236 -1.766 -22.130 1.00 81.06 234 ILE A O 1
ATOM 1904 N N . ASP A 1 235 ? -7.466 -3.038 -21.582 1.00 81.88 235 ASP A N 1
ATOM 1905 C CA . ASP A 1 235 ? -7.023 -3.283 -22.963 1.00 81.88 235 ASP A CA 1
ATOM 1906 C C . ASP A 1 235 ? -8.064 -4.107 -23.724 1.00 81.88 235 ASP A C 1
ATOM 1908 O O . ASP A 1 235 ? -8.513 -3.678 -24.784 1.00 81.88 235 ASP A O 1
ATOM 1912 N N . ASP A 1 236 ? -8.552 -5.206 -23.143 1.00 81.81 236 ASP A N 1
ATOM 1913 C CA . ASP A 1 236 ? -9.599 -6.042 -23.738 1.00 81.81 236 ASP A CA 1
ATOM 1914 C C . ASP A 1 236 ? -10.880 -5.235 -23.997 1.00 81.81 236 ASP A C 1
ATOM 1916 O O . ASP A 1 236 ? -11.428 -5.264 -25.103 1.00 81.81 236 ASP A O 1
ATOM 1920 N N . PHE A 1 237 ? -11.306 -4.422 -23.025 1.00 82.19 237 PHE A N 1
ATOM 1921 C CA . PHE A 1 237 ? -12.465 -3.543 -23.170 1.00 82.19 237 PHE A CA 1
ATOM 1922 C C . PHE A 1 237 ? -12.278 -2.490 -24.272 1.00 82.19 237 PHE A C 1
ATOM 1924 O O . PHE A 1 237 ? -13.158 -2.292 -25.113 1.00 82.19 237 PHE A O 1
ATOM 1931 N N . LEU A 1 238 ? -11.142 -1.788 -24.298 1.00 78.50 238 LEU A N 1
ATOM 1932 C CA . LEU A 1 238 ? -10.897 -0.737 -25.288 1.00 78.50 238 LEU A CA 1
ATOM 1933 C C . LEU A 1 238 ? -10.658 -1.317 -26.686 1.00 78.50 238 LEU A C 1
ATOM 1935 O O . LEU A 1 238 ? -11.064 -0.705 -27.673 1.00 78.50 238 LEU A O 1
ATOM 1939 N N . VAL A 1 239 ? -10.064 -2.502 -26.802 1.00 81.81 239 VAL A N 1
ATOM 1940 C CA . VAL A 1 239 ? -9.926 -3.213 -28.078 1.00 81.81 239 VAL A CA 1
ATOM 1941 C C . VAL A 1 239 ? -11.292 -3.675 -28.590 1.00 81.81 239 VAL A C 1
ATOM 1943 O O . VAL A 1 239 ? -11.574 -3.503 -29.778 1.00 81.81 239 VAL A O 1
ATOM 1946 N N . GLU A 1 240 ? -12.172 -4.174 -27.721 1.00 80.75 240 GLU A N 1
ATOM 1947 C CA . GLU A 1 240 ? -13.531 -4.580 -28.093 1.00 80.75 240 GLU A CA 1
ATOM 1948 C C . GLU A 1 240 ? -14.392 -3.385 -28.541 1.00 80.75 240 GLU A C 1
ATOM 1950 O O . GLU A 1 240 ? -15.086 -3.460 -29.558 1.00 80.75 240 GLU A O 1
ATOM 1955 N N . GLN A 1 241 ? -14.308 -2.253 -27.833 1.00 72.94 241 GLN A N 1
ATOM 1956 C CA . GLN A 1 241 ? -15.150 -1.079 -28.097 1.00 72.94 241 GLN A CA 1
ATOM 1957 C C . GLN A 1 241 ? -14.581 -0.126 -29.168 1.00 72.94 241 GLN A C 1
ATOM 1959 O O . GLN A 1 241 ? -15.342 0.516 -29.896 1.00 72.94 241 GLN A O 1
ATOM 1964 N N . LEU A 1 242 ? -13.251 -0.012 -29.293 1.00 70.69 242 LEU A N 1
ATOM 1965 C CA . LEU A 1 242 ? -12.577 0.993 -30.136 1.00 70.69 242 LEU A CA 1
ATOM 1966 C C . LEU A 1 242 ? -11.585 0.407 -31.153 1.00 70.69 242 LEU A C 1
ATOM 1968 O O . LEU A 1 242 ? -11.134 1.140 -32.038 1.00 70.69 242 LEU A O 1
ATOM 1972 N N . GLY A 1 243 ? -11.261 -0.890 -31.090 1.00 63.06 243 GLY A N 1
ATOM 1973 C CA . GLY A 1 243 ? -10.178 -1.512 -31.869 1.00 63.06 243 GLY A CA 1
ATOM 1974 C C . GLY A 1 243 ? -10.329 -1.449 -33.394 1.00 63.06 243 GLY A C 1
ATOM 1975 O O . GLY A 1 243 ? -9.359 -1.646 -34.120 1.00 63.06 243 GLY A O 1
ATOM 1976 N N . SER A 1 244 ? -11.519 -1.119 -33.906 1.00 66.25 244 SER A N 1
ATOM 1977 C CA . SER A 1 244 ? -11.757 -0.893 -35.341 1.00 66.25 244 SER A CA 1
ATOM 1978 C C . SER A 1 244 ? -11.520 0.553 -35.805 1.00 66.25 244 SER A C 1
ATOM 1980 O O . SER A 1 244 ? -11.504 0.806 -37.010 1.00 66.25 244 SER A O 1
ATOM 1982 N N . ARG A 1 245 ? -11.358 1.511 -34.881 1.00 62.94 245 ARG A N 1
ATOM 1983 C CA . ARG A 1 245 ? -11.355 2.960 -35.168 1.00 62.94 245 ARG A CA 1
ATOM 1984 C C . ARG A 1 245 ? -10.108 3.699 -34.689 1.00 62.94 245 ARG A C 1
ATOM 1986 O O . ARG A 1 245 ? -9.866 4.808 -35.156 1.00 62.94 245 ARG A O 1
ATOM 1993 N N . VAL A 1 246 ? -9.337 3.106 -33.780 1.00 68.25 246 VAL A N 1
ATOM 1994 C CA . VAL A 1 246 ? -8.194 3.745 -33.114 1.00 68.25 246 VAL A CA 1
ATOM 1995 C C . VAL A 1 246 ? -6.937 2.894 -33.302 1.00 68.25 246 VAL A C 1
ATOM 1997 O O . VAL A 1 246 ? -7.005 1.667 -33.362 1.00 68.25 246 VAL A O 1
ATOM 2000 N N . LEU A 1 247 ? -5.776 3.542 -33.422 1.00 72.31 247 LEU A N 1
ATOM 2001 C CA . LEU A 1 247 ? -4.488 2.857 -33.513 1.00 72.31 247 LEU A CA 1
ATOM 2002 C C . LEU A 1 247 ? -4.166 2.154 -32.185 1.00 72.31 247 LEU A C 1
ATOM 2004 O O . LEU A 1 247 ? -4.346 2.722 -31.109 1.00 72.31 247 LEU A O 1
ATOM 2008 N N . GLN A 1 248 ? -3.607 0.941 -32.252 1.00 70.12 248 GLN A N 1
ATOM 2009 C CA . GLN A 1 248 ? -3.220 0.173 -31.057 1.00 70.12 248 GLN A CA 1
ATOM 2010 C C . GLN A 1 248 ? -2.238 0.920 -30.135 1.00 70.12 248 GLN A C 1
ATOM 2012 O O . GLN A 1 248 ? -2.202 0.657 -28.936 1.00 70.12 248 GLN A O 1
ATOM 2017 N N . SER A 1 249 ? -1.445 1.856 -30.666 1.00 67.81 249 SER A N 1
ATOM 2018 C CA . SER A 1 249 ? -0.544 2.701 -29.872 1.00 67.81 249 SER A CA 1
ATOM 2019 C C . SER A 1 249 ? -1.289 3.660 -28.943 1.00 67.81 249 SER A C 1
ATOM 2021 O O . SER A 1 249 ? -0.857 3.878 -27.812 1.00 67.81 249 SER A O 1
ATOM 2023 N N . ASP A 1 250 ? -2.412 4.207 -29.404 1.00 68.44 250 ASP A N 1
ATOM 2024 C CA . ASP A 1 250 ? -3.204 5.171 -28.642 1.00 68.44 250 ASP A CA 1
ATOM 2025 C C . ASP A 1 250 ? -4.054 4.453 -27.593 1.00 68.44 250 ASP A C 1
ATOM 2027 O O . ASP A 1 250 ? -4.151 4.921 -26.460 1.00 68.44 250 ASP A O 1
ATOM 2031 N N . ILE A 1 251 ? -4.561 3.260 -27.933 1.00 72.31 251 ILE A N 1
ATOM 2032 C CA . ILE A 1 251 ? -5.224 2.357 -26.983 1.00 72.31 251 ILE A CA 1
ATOM 2033 C C . ILE A 1 251 ? -4.270 2.033 -25.832 1.00 72.31 251 ILE A C 1
ATOM 2035 O O . ILE A 1 251 ? -4.578 2.351 -24.689 1.00 72.31 251 ILE A O 1
ATOM 2039 N N . LYS A 1 252 ? -3.056 1.541 -26.118 1.00 73.06 252 LYS A N 1
ATOM 2040 C CA . LYS A 1 252 ? -2.057 1.227 -25.079 1.00 73.06 252 LYS A CA 1
ATOM 2041 C C . LYS A 1 252 ? -1.702 2.415 -24.188 1.00 73.06 252 LYS A C 1
ATOM 2043 O O . LYS A 1 252 ? -1.478 2.253 -22.989 1.00 73.06 252 LYS A O 1
ATOM 2048 N N . ARG A 1 253 ? -1.645 3.625 -24.754 1.00 72.94 253 ARG A N 1
ATOM 2049 C CA . ARG A 1 253 ? -1.389 4.839 -23.973 1.00 72.94 253 ARG A CA 1
ATOM 2050 C C . ARG A 1 253 ? -2.528 5.113 -22.993 1.00 72.94 253 ARG A C 1
ATOM 2052 O O . ARG A 1 253 ? -2.251 5.403 -21.832 1.00 72.94 253 ARG A O 1
ATOM 2059 N N . VAL A 1 254 ? -3.775 5.017 -23.446 1.00 71.38 254 VAL A N 1
ATOM 2060 C CA . VAL A 1 254 ? -4.968 5.230 -22.613 1.00 71.38 254 VAL A CA 1
ATOM 2061 C C . VAL A 1 254 ? -5.099 4.132 -21.553 1.00 71.38 254 VAL A C 1
ATOM 2063 O O . VAL A 1 254 ? -5.315 4.456 -20.388 1.00 71.38 254 VAL A O 1
ATOM 2066 N N . VAL A 1 255 ? -4.855 2.870 -21.921 1.00 75.00 255 VAL A N 1
ATOM 2067 C CA . VAL A 1 255 ? -4.804 1.718 -21.005 1.00 75.00 255 VAL A CA 1
ATOM 2068 C C . VAL A 1 255 ? -3.827 1.972 -19.861 1.00 75.00 255 VAL A C 1
ATOM 2070 O O . VAL A 1 255 ? -4.218 1.863 -18.708 1.00 75.00 255 VAL A O 1
ATOM 2073 N N . ASN A 1 256 ? -2.591 2.394 -20.147 1.00 73.62 256 ASN A N 1
ATOM 2074 C CA . ASN A 1 256 ? -1.605 2.666 -19.095 1.00 73.62 256 ASN A CA 1
ATOM 2075 C C . ASN A 1 256 ? -2.061 3.767 -18.120 1.00 73.62 256 ASN A C 1
ATOM 2077 O O . ASN A 1 256 ? -1.895 3.633 -16.909 1.00 73.62 256 ASN A O 1
ATOM 2081 N N . HIS A 1 257 ? -2.656 4.856 -18.620 1.00 68.94 257 HIS A N 1
ATOM 2082 C CA . HIS A 1 257 ? -3.113 5.954 -17.756 1.00 68.94 257 HIS A CA 1
ATOM 2083 C C . HIS A 1 257 ? -4.320 5.540 -16.906 1.00 68.94 257 HIS A C 1
ATOM 2085 O O . HIS A 1 257 ? -4.366 5.847 -15.714 1.00 68.94 257 HIS A O 1
ATOM 2091 N N . LEU A 1 258 ? -5.269 4.812 -17.499 1.00 70.19 258 LEU A N 1
ATOM 2092 C CA . LEU A 1 258 ? -6.441 4.300 -16.796 1.00 70.19 258 LEU A CA 1
ATOM 2093 C C . LEU A 1 258 ? -6.078 3.206 -15.791 1.00 70.19 258 LEU A C 1
ATOM 2095 O O . LEU A 1 258 ? -6.625 3.204 -14.693 1.00 70.19 258 LEU A O 1
ATOM 2099 N N . ALA A 1 259 ? -5.129 2.329 -16.124 1.00 73.31 259 ALA A N 1
ATOM 2100 C CA . ALA A 1 259 ? -4.630 1.302 -15.221 1.00 73.31 259 ALA A CA 1
ATOM 2101 C C . ALA A 1 259 ? -3.978 1.935 -13.990 1.00 73.31 259 ALA A C 1
ATOM 2103 O O . ALA A 1 259 ? -4.355 1.606 -12.873 1.00 73.31 259 ALA A O 1
ATOM 2104 N N . HIS A 1 260 ? -3.105 2.934 -14.166 1.00 68.62 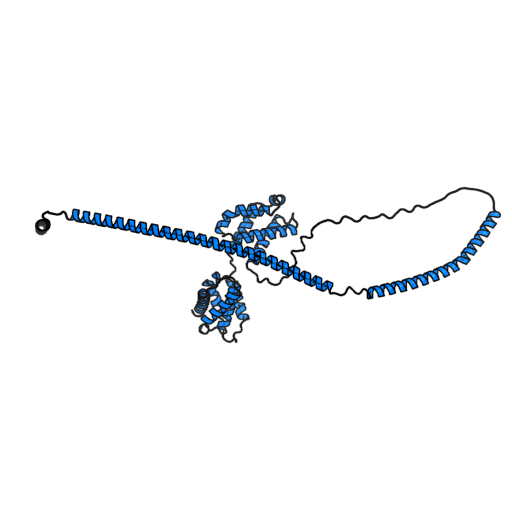260 HIS A N 1
ATOM 2105 C CA . HIS A 1 260 ? -2.534 3.674 -13.035 1.00 68.62 260 HIS A CA 1
ATOM 2106 C C . HIS A 1 260 ? -3.597 4.388 -12.192 1.00 68.62 260 HIS A C 1
ATOM 2108 O O . HIS A 1 260 ? -3.539 4.358 -10.963 1.00 68.62 260 HIS A O 1
ATOM 2114 N N . TYR A 1 261 ? -4.575 5.026 -12.837 1.00 70.19 261 TYR A N 1
ATOM 2115 C CA . TYR A 1 261 ? -5.654 5.727 -12.148 1.00 70.19 261 TYR A CA 1
ATOM 2116 C C . TYR A 1 261 ? -6.515 4.775 -11.304 1.00 70.19 261 TYR A C 1
ATOM 2118 O O . TYR A 1 261 ? -6.745 5.034 -10.123 1.00 70.19 261 TYR A O 1
ATOM 2126 N N . LEU A 1 262 ? -6.948 3.655 -11.884 1.00 71.06 262 LEU A N 1
ATOM 2127 C CA . LEU A 1 262 ? -7.805 2.679 -11.214 1.00 71.06 262 LEU A CA 1
ATOM 2128 C C . LEU A 1 262 ? -7.043 1.872 -10.157 1.00 71.06 262 LEU A C 1
ATOM 2130 O O . LEU A 1 262 ? -7.583 1.675 -9.070 1.00 71.06 262 LEU A O 1
ATOM 2134 N N . SER A 1 263 ? -5.778 1.509 -10.396 1.00 69.00 263 SER A N 1
ATOM 2135 C CA . SER A 1 263 ? -4.913 0.912 -9.368 1.00 69.00 263 SER A CA 1
ATOM 2136 C C . SER A 1 263 ? -4.777 1.826 -8.146 1.00 69.00 263 SER A C 1
ATOM 2138 O O . SER A 1 263 ? -4.913 1.359 -7.019 1.00 69.00 263 SER A O 1
ATOM 2140 N N . ASN A 1 264 ? -4.596 3.138 -8.348 1.00 63.88 264 ASN A N 1
ATOM 2141 C CA . ASN A 1 264 ? -4.505 4.105 -7.250 1.00 63.88 264 ASN A CA 1
ATOM 2142 C C . ASN A 1 264 ? -5.826 4.268 -6.486 1.00 63.88 264 ASN A C 1
ATOM 2144 O O . ASN A 1 264 ? -5.809 4.500 -5.277 1.00 63.88 264 ASN A O 1
ATOM 2148 N N . ILE A 1 265 ? -6.971 4.168 -7.166 1.00 65.00 265 ILE A N 1
ATOM 2149 C CA . ILE A 1 265 ? -8.282 4.223 -6.508 1.00 65.00 265 ILE A CA 1
ATOM 2150 C C . ILE A 1 265 ? -8.496 2.985 -5.639 1.00 65.00 265 ILE A C 1
ATOM 2152 O O . ILE A 1 265 ? -8.889 3.118 -4.484 1.00 65.00 265 ILE A O 1
ATOM 2156 N N . ILE A 1 266 ? -8.199 1.800 -6.169 1.00 65.62 266 ILE A N 1
ATOM 2157 C CA . ILE A 1 266 ? -8.360 0.531 -5.449 1.00 65.62 266 ILE A CA 1
ATOM 2158 C C . ILE A 1 266 ? -7.476 0.495 -4.195 1.00 65.62 266 ILE A C 1
ATOM 2160 O O . ILE A 1 266 ? -7.904 0.000 -3.160 1.00 65.62 266 ILE A O 1
ATOM 2164 N N . HIS A 1 267 ? -6.276 1.079 -4.259 1.00 59.84 267 HIS A N 1
ATOM 2165 C CA . HIS A 1 267 ? -5.351 1.123 -3.124 1.00 59.84 267 HIS A CA 1
ATOM 2166 C C . HIS A 1 267 ? -5.774 2.085 -2.003 1.00 59.84 267 HIS A C 1
ATOM 2168 O O . HIS A 1 267 ? -5.495 1.838 -0.833 1.00 59.84 267 HIS A O 1
ATOM 2174 N N . ASN A 1 268 ? -6.413 3.206 -2.348 1.00 54.88 268 ASN A N 1
ATOM 2175 C CA . ASN A 1 268 ? -6.691 4.282 -1.390 1.00 54.88 268 ASN A CA 1
ATOM 2176 C C . ASN A 1 268 ? -8.126 4.279 -0.846 1.00 54.88 268 ASN A C 1
ATOM 2178 O O . ASN A 1 268 ? -8.397 4.959 0.145 1.00 54.88 268 ASN A O 1
ATOM 2182 N N . PHE A 1 269 ? -9.053 3.555 -1.477 1.00 56.38 269 PHE A N 1
ATOM 2183 C CA . PHE A 1 269 ? -10.467 3.591 -1.110 1.00 56.38 269 PHE A CA 1
ATOM 2184 C C . PHE A 1 269 ? -10.990 2.215 -0.705 1.00 56.38 269 PHE A C 1
ATOM 2186 O O . PHE A 1 269 ? -10.967 1.266 -1.483 1.00 56.38 269 PHE A O 1
ATOM 2193 N N . ALA A 1 270 ? -11.532 2.132 0.514 1.00 54.91 270 ALA A N 1
ATOM 2194 C CA . ALA A 1 270 ? -12.231 0.945 0.984 1.00 54.91 270 ALA A CA 1
ATOM 2195 C C . ALA A 1 270 ? -13.469 0.658 0.100 1.00 54.91 270 ALA A C 1
ATOM 2197 O O . ALA A 1 270 ? -14.218 1.589 -0.229 1.00 54.91 270 ALA A O 1
ATOM 2198 N N . PRO A 1 271 ? -13.739 -0.615 -0.248 1.00 55.50 271 PRO A N 1
ATOM 2199 C CA . PRO A 1 271 ? -14.809 -1.013 -1.174 1.00 55.50 271 PRO A CA 1
ATOM 2200 C C . PRO A 1 271 ? -16.225 -0.666 -0.682 1.00 55.50 271 PRO A C 1
ATOM 2202 O O . PRO A 1 271 ? -17.178 -0.675 -1.459 1.00 55.50 271 PRO A O 1
ATOM 2205 N N . GLU A 1 272 ? -16.365 -0.312 0.595 1.00 55.78 272 GLU A N 1
ATOM 2206 C CA . GLU A 1 272 ? -17.598 0.163 1.230 1.00 55.78 272 GLU A CA 1
ATOM 2207 C C . GLU A 1 272 ? -18.078 1.515 0.673 1.00 55.78 272 GLU A C 1
ATOM 2209 O O . GLU A 1 272 ? -19.273 1.800 0.693 1.00 55.78 272 GLU A O 1
ATOM 2214 N N . HIS A 1 273 ? -17.163 2.325 0.128 1.00 55.31 273 HIS A N 1
ATOM 2215 C CA . HIS A 1 273 ? -17.451 3.633 -0.473 1.00 55.31 273 HIS A CA 1
ATOM 2216 C C . HIS A 1 273 ? -17.415 3.614 -2.012 1.00 55.31 273 HIS A C 1
ATOM 2218 O O . HIS A 1 273 ? -17.602 4.650 -2.654 1.00 55.31 273 HIS A O 1
ATOM 2224 N N . ALA A 1 274 ? -17.197 2.443 -2.626 1.00 58.66 274 ALA A N 1
ATOM 2225 C CA . ALA A 1 274 ? -17.065 2.305 -4.078 1.00 58.66 274 ALA A CA 1
ATOM 2226 C C . ALA A 1 274 ? -18.347 2.703 -4.832 1.00 58.66 274 ALA A C 1
ATOM 2228 O O . ALA A 1 274 ? -18.266 3.305 -5.901 1.00 58.66 274 ALA A O 1
ATOM 2229 N N . SER A 1 275 ? -19.529 2.444 -4.257 1.00 59.62 275 SER A N 1
ATOM 2230 C CA . SER A 1 275 ? -20.818 2.840 -4.846 1.00 59.62 275 SER A CA 1
ATOM 2231 C C . SER A 1 275 ? -21.010 4.356 -4.911 1.00 59.62 275 SER A C 1
ATOM 2233 O O . SER A 1 275 ? -21.604 4.858 -5.863 1.00 59.62 275 SER A O 1
ATOM 2235 N N . ASP A 1 276 ? -20.479 5.087 -3.928 1.00 61.12 276 ASP A N 1
ATOM 2236 C CA . ASP A 1 276 ? -20.610 6.546 -3.834 1.00 61.12 276 ASP A CA 1
ATOM 2237 C C . ASP A 1 276 ? -19.586 7.265 -4.733 1.00 61.12 276 ASP A C 1
ATOM 2239 O O . ASP A 1 276 ? -19.824 8.374 -5.222 1.00 61.12 276 ASP A O 1
ATOM 2243 N N . LEU A 1 277 ? -18.446 6.614 -4.992 1.00 63.81 277 LEU A N 1
ATOM 2244 C CA . LEU A 1 277 ? -17.366 7.123 -5.841 1.00 63.81 277 LEU A CA 1
ATOM 2245 C C . LEU A 1 277 ? -17.534 6.756 -7.321 1.00 63.81 277 LEU A C 1
ATOM 2247 O O . LEU A 1 277 ? -17.009 7.473 -8.174 1.00 63.81 277 LEU A O 1
ATOM 2251 N N . LEU A 1 278 ? -18.309 5.714 -7.646 1.00 67.31 278 LEU A N 1
ATOM 2252 C CA . LEU A 1 278 ? -18.556 5.243 -9.016 1.00 67.31 278 LEU A CA 1
ATOM 2253 C C . LEU A 1 278 ? -18.911 6.368 -10.015 1.00 67.31 278 LEU A C 1
ATOM 2255 O O . LEU A 1 278 ? -18.313 6.404 -11.092 1.00 67.31 278 LEU A O 1
ATOM 2259 N N . PRO A 1 279 ? -19.800 7.335 -9.692 1.00 68.06 279 PRO A N 1
ATOM 2260 C CA . PRO A 1 279 ? -20.144 8.420 -10.615 1.00 68.06 279 PRO A CA 1
ATOM 2261 C C . PRO A 1 279 ? -18.946 9.321 -10.953 1.00 68.06 279 PRO A C 1
ATOM 2263 O O . PRO A 1 279 ? -18.775 9.712 -12.105 1.00 68.06 279 PRO A O 1
ATOM 2266 N N . HIS A 1 280 ? -18.091 9.598 -9.964 1.00 66.06 280 HIS A N 1
ATOM 2267 C CA . HIS A 1 280 ? -16.906 10.451 -10.099 1.00 66.06 280 HIS A CA 1
ATOM 2268 C C . HIS A 1 280 ? -15.763 9.730 -10.823 1.00 66.06 280 HIS A C 1
ATOM 2270 O O . HIS A 1 280 ? -15.006 10.342 -11.578 1.00 66.06 280 HIS A O 1
ATOM 2276 N N . ILE A 1 281 ? -15.648 8.415 -10.621 1.00 66.69 281 ILE A N 1
ATOM 2277 C CA . ILE A 1 281 ? -14.694 7.565 -11.339 1.00 66.69 281 ILE A CA 1
ATOM 2278 C C . ILE A 1 281 ? -15.095 7.480 -12.813 1.00 66.69 281 ILE A C 1
ATOM 2280 O O . ILE A 1 281 ? -14.237 7.627 -13.676 1.00 66.69 281 ILE A O 1
ATOM 2284 N N . ILE A 1 282 ? -16.388 7.326 -13.119 1.00 69.75 282 ILE A N 1
ATOM 2285 C CA . ILE A 1 282 ? -16.900 7.336 -14.497 1.00 69.75 282 ILE A CA 1
ATOM 2286 C C . ILE A 1 282 ? -16.661 8.698 -15.163 1.00 69.75 282 ILE A C 1
ATOM 2288 O O . ILE A 1 282 ? -16.267 8.743 -16.325 1.00 69.75 282 ILE A O 1
ATOM 2292 N N . GLU A 1 283 ? -16.878 9.812 -14.463 1.00 70.94 283 GLU A N 1
ATOM 2293 C CA . GLU A 1 283 ? -16.618 11.153 -15.004 1.00 70.94 283 GLU A CA 1
ATOM 2294 C C . GLU A 1 283 ? -15.131 11.360 -15.341 1.00 70.94 283 GLU A C 1
ATOM 2296 O O . GLU A 1 283 ? -14.799 11.796 -16.445 1.00 70.94 283 GLU A O 1
ATOM 2301 N N . ASN A 1 284 ? -14.228 10.944 -14.451 1.00 69.12 284 ASN A N 1
ATOM 2302 C CA . ASN A 1 284 ? -12.790 10.985 -14.714 1.00 69.12 284 ASN A CA 1
ATOM 2303 C C . ASN A 1 284 ? -12.362 9.990 -15.797 1.00 69.12 284 ASN A C 1
ATOM 2305 O O . ASN A 1 284 ? -11.539 10.342 -16.634 1.00 69.12 284 ASN A O 1
ATOM 2309 N N . PHE A 1 285 ? -12.949 8.792 -15.858 1.00 72.88 285 PHE A N 1
ATOM 2310 C CA . PHE A 1 285 ? -12.696 7.815 -16.922 1.00 72.88 285 PHE A CA 1
ATOM 2311 C C . PHE A 1 285 ? -12.979 8.421 -18.302 1.00 72.88 285 PHE A C 1
ATOM 2313 O O . PHE A 1 285 ? -12.182 8.278 -19.228 1.00 72.88 285 PHE A O 1
ATOM 2320 N N . LYS A 1 286 ? -14.078 9.177 -18.421 1.00 69.38 286 LYS A N 1
ATOM 2321 C CA . LYS A 1 286 ? -14.426 9.903 -19.649 1.00 69.38 286 LYS A CA 1
ATOM 2322 C C . LYS A 1 286 ? -13.395 10.978 -20.000 1.00 69.38 286 LYS A C 1
ATOM 2324 O O . LYS A 1 286 ? -13.137 11.181 -21.175 1.00 69.38 286 LYS A O 1
ATOM 2329 N N . SER A 1 287 ? -12.747 11.615 -19.025 1.00 71.94 287 SER A N 1
ATOM 2330 C CA . SER A 1 287 ? -11.720 12.637 -19.295 1.00 71.94 287 SER A CA 1
ATOM 2331 C C . SER A 1 287 ? -10.451 12.095 -19.976 1.00 71.94 287 SER A C 1
ATOM 2333 O O . SER A 1 287 ? -9.740 12.852 -20.634 1.00 71.94 287 SER A O 1
ATOM 2335 N N . PHE A 1 288 ? -10.182 10.786 -19.868 1.00 66.44 288 PHE A N 1
ATOM 2336 C CA . PHE A 1 288 ? -9.047 10.130 -20.530 1.00 66.44 288 PHE A CA 1
ATOM 2337 C C . PHE A 1 288 ? -9.329 9.734 -21.988 1.00 66.44 288 PHE A C 1
ATOM 2339 O O . PHE A 1 288 ? -8.402 9.341 -22.699 1.00 66.44 288 PHE A O 1
ATOM 2346 N N . ILE A 1 289 ? -10.583 9.832 -22.444 1.00 70.00 289 ILE A N 1
ATOM 2347 C CA . ILE A 1 289 ? -11.009 9.441 -23.791 1.00 70.00 289 ILE A CA 1
ATOM 2348 C C . ILE A 1 289 ? -11.510 10.695 -24.529 1.00 70.00 289 ILE A C 1
ATOM 2350 O O . ILE A 1 289 ? -12.350 11.415 -23.997 1.00 70.00 289 ILE A O 1
ATOM 2354 N N . PRO A 1 290 ? -11.044 10.978 -25.760 1.00 69.19 290 PRO A N 1
ATOM 2355 C CA . PRO A 1 290 ? -11.565 12.088 -26.557 1.00 69.19 290 PRO A CA 1
ATOM 2356 C C . PRO A 1 290 ? -13.094 12.022 -26.722 1.00 69.19 290 PRO A C 1
ATOM 2358 O O . PRO A 1 290 ? -13.641 10.953 -27.000 1.00 69.19 290 PRO A O 1
ATOM 2361 N N . GLU A 1 291 ? -13.785 13.165 -26.619 1.00 61.91 291 GLU A N 1
ATOM 2362 C CA . GLU A 1 291 ? -15.260 13.265 -26.703 1.00 61.91 291 GLU A CA 1
ATOM 2363 C C . GLU A 1 291 ? -15.850 12.630 -27.976 1.00 61.91 291 GLU A C 1
ATOM 2365 O O . GLU A 1 291 ? -16.958 12.095 -27.968 1.00 61.91 291 GLU A O 1
ATOM 2370 N N . GLU A 1 292 ? -15.075 12.610 -29.058 1.00 62.78 292 GLU A N 1
ATOM 2371 C CA . GLU A 1 292 ? -15.421 12.015 -30.352 1.00 62.78 292 GLU A CA 1
ATOM 2372 C C . GLU A 1 292 ? -15.554 10.479 -30.300 1.00 62.78 292 GLU A C 1
ATOM 2374 O O . GLU A 1 292 ? -16.330 9.894 -31.056 1.00 62.78 292 GLU A O 1
ATOM 2379 N N . LEU A 1 293 ? -14.825 9.827 -29.387 1.00 61.66 293 LEU A N 1
ATOM 2380 C CA . LEU A 1 293 ? -14.798 8.372 -29.179 1.00 61.66 293 LEU A CA 1
ATOM 2381 C C . LEU A 1 293 ? -15.701 7.928 -28.015 1.00 61.66 293 LEU A C 1
ATOM 2383 O O . LEU A 1 293 ? -16.051 6.754 -27.895 1.00 61.66 293 LEU A O 1
ATOM 2387 N N . LEU A 1 294 ? -16.135 8.873 -27.180 1.00 61.72 294 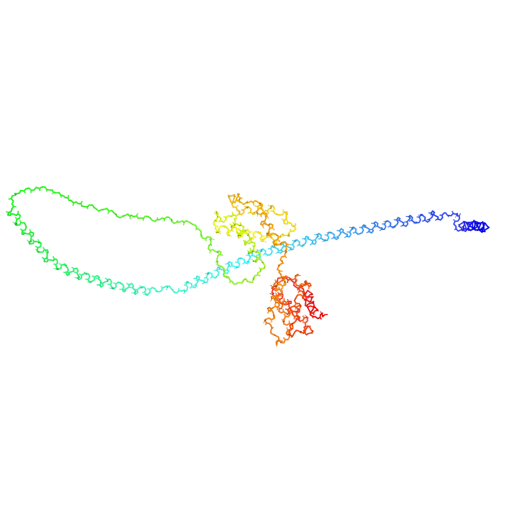LEU A N 1
ATOM 2388 C CA . LEU A 1 294 ? -17.081 8.639 -26.088 1.00 61.72 294 LEU A CA 1
ATOM 2389 C C . LEU A 1 294 ? -18.502 8.343 -26.574 1.00 61.72 294 LEU A C 1
ATOM 2391 O O . LEU A 1 294 ? -19.242 7.637 -25.897 1.00 61.72 294 LEU A O 1
ATOM 2395 N N . ILE A 1 295 ? -18.877 8.829 -27.760 1.00 62.44 295 ILE A N 1
ATOM 2396 C CA . ILE A 1 295 ? -20.201 8.587 -28.364 1.00 62.44 295 ILE A CA 1
ATOM 2397 C C . ILE A 1 295 ? -20.410 7.094 -28.668 1.00 62.44 295 ILE A C 1
ATOM 2399 O O . ILE A 1 295 ? -21.541 6.609 -28.679 1.00 62.44 295 ILE A O 1
ATOM 2403 N N . THR A 1 296 ? -19.324 6.360 -28.915 1.00 63.47 296 THR A N 1
ATOM 2404 C CA . THR A 1 296 ? -19.355 4.930 -29.244 1.00 63.47 296 THR A CA 1
ATOM 2405 C C . THR A 1 296 ? -19.386 4.007 -28.030 1.00 63.47 296 THR A C 1
ATOM 2407 O O . THR A 1 296 ? -19.761 2.850 -28.195 1.00 63.47 296 THR A O 1
ATOM 2410 N N . ILE A 1 297 ? -19.042 4.490 -26.831 1.00 69.31 297 ILE A N 1
ATOM 2411 C CA . ILE A 1 297 ? -18.985 3.655 -25.626 1.00 69.31 297 ILE A CA 1
ATOM 2412 C C . ILE A 1 297 ? -20.255 3.879 -24.794 1.00 69.31 297 ILE A C 1
ATOM 2414 O O . ILE A 1 297 ? -20.473 4.986 -24.291 1.00 69.31 297 ILE A O 1
ATOM 2418 N N . PRO A 1 298 ? -21.102 2.852 -24.597 1.00 75.44 298 PRO A N 1
ATOM 2419 C CA . PRO A 1 298 ? -22.270 2.992 -23.747 1.00 75.44 298 PRO A CA 1
ATOM 2420 C C . PRO A 1 298 ? -21.844 3.222 -22.285 1.00 75.44 298 PRO A C 1
ATOM 2422 O O . PRO A 1 298 ? -21.001 2.488 -21.765 1.00 75.44 298 PRO A O 1
ATOM 2425 N N . PRO A 1 299 ? -22.440 4.199 -21.575 1.00 67.31 299 PRO A N 1
ATOM 2426 C CA . PRO A 1 299 ? -22.082 4.495 -20.187 1.00 67.31 299 PRO A CA 1
ATOM 2427 C C . PRO A 1 299 ? -22.351 3.317 -19.236 1.00 67.31 299 PRO A C 1
ATOM 2429 O O . PRO A 1 299 ? -21.650 3.190 -18.236 1.00 67.31 299 PRO A O 1
ATOM 2432 N N . GLN A 1 300 ? -23.302 2.431 -19.565 1.00 72.50 300 GLN A N 1
ATOM 2433 C CA . GLN A 1 300 ? -23.502 1.161 -18.858 1.00 72.50 300 GLN A CA 1
ATOM 2434 C C . GLN A 1 300 ? -22.285 0.229 -18.941 1.00 72.50 300 GLN A C 1
ATOM 2436 O O . GLN A 1 300 ? -21.927 -0.362 -17.934 1.00 72.50 300 GLN A O 1
ATOM 2441 N N . ALA A 1 301 ? -21.606 0.141 -20.087 1.00 74.38 301 ALA A N 1
ATOM 2442 C CA . ALA A 1 301 ? -20.464 -0.761 -20.246 1.00 74.38 301 ALA A CA 1
ATOM 2443 C C . ALA A 1 301 ? -19.227 -0.280 -19.466 1.00 74.38 301 ALA A C 1
ATOM 2445 O O . ALA A 1 301 ? -18.461 -1.089 -18.954 1.00 74.38 301 ALA A O 1
ATOM 2446 N N . ILE A 1 302 ? -19.062 1.040 -19.305 1.00 74.00 302 ILE A N 1
ATOM 2447 C CA . ILE A 1 302 ? -18.019 1.617 -18.437 1.00 74.00 302 ILE A CA 1
ATOM 2448 C C . ILE A 1 302 ? -18.309 1.281 -16.969 1.00 74.00 302 ILE A C 1
ATOM 2450 O O . ILE A 1 302 ? -17.399 0.922 -16.226 1.00 74.00 302 ILE A O 1
ATOM 2454 N N . ALA A 1 303 ? -19.574 1.379 -16.551 1.00 71.81 303 ALA A N 1
ATOM 2455 C CA . ALA A 1 303 ? -19.983 1.006 -15.202 1.00 71.81 303 ALA A CA 1
ATOM 2456 C C . ALA A 1 303 ? -19.785 -0.497 -14.945 1.00 71.81 303 ALA A C 1
ATOM 2458 O O . ALA A 1 303 ? -19.251 -0.850 -13.902 1.00 71.81 303 ALA A O 1
ATOM 2459 N N . GLU A 1 304 ? -20.122 -1.362 -15.907 1.00 78.50 304 GLU A N 1
ATOM 2460 C CA . GLU A 1 304 ? -19.897 -2.812 -15.823 1.00 78.50 304 GLU A CA 1
ATOM 2461 C C . GLU A 1 304 ? -18.407 -3.172 -15.762 1.00 78.50 304 GLU A C 1
ATOM 2463 O O . GLU A 1 304 ? -18.033 -4.044 -14.982 1.00 78.50 304 GLU A O 1
ATOM 2468 N N . LEU A 1 305 ? -17.541 -2.486 -16.520 1.00 79.31 305 LEU A N 1
ATOM 2469 C CA . LEU A 1 305 ? -16.087 -2.663 -16.433 1.00 79.31 305 LEU A CA 1
ATOM 2470 C C . LEU A 1 305 ? -15.570 -2.279 -15.044 1.00 79.31 305 LEU A C 1
ATOM 2472 O O . LEU A 1 305 ? -14.841 -3.045 -14.420 1.00 79.31 305 LEU A O 1
ATOM 2476 N N . ILE A 1 306 ? -15.955 -1.099 -14.555 1.00 72.38 306 ILE A N 1
ATOM 2477 C CA . ILE A 1 306 ? -15.520 -0.593 -13.252 1.00 72.38 306 ILE A CA 1
ATOM 2478 C C . ILE A 1 306 ? -16.054 -1.492 -12.134 1.00 72.38 306 ILE A C 1
ATOM 2480 O O . ILE A 1 306 ? -15.298 -1.854 -11.242 1.00 72.38 306 ILE A O 1
ATOM 2484 N N . GLU A 1 307 ? -17.313 -1.924 -12.193 1.00 74.31 307 GLU A N 1
ATOM 2485 C CA . GLU A 1 307 ? -17.870 -2.899 -11.253 1.00 74.31 307 GLU A CA 1
ATOM 2486 C C . GLU A 1 307 ? -17.212 -4.272 -11.372 1.00 74.31 307 GLU A C 1
ATOM 2488 O O . GLU A 1 307 ? -17.041 -4.927 -10.353 1.00 74.31 307 GLU A O 1
ATOM 2493 N N . SER A 1 308 ? -16.823 -4.720 -12.569 1.00 74.19 308 SER A N 1
ATOM 2494 C CA . SER A 1 308 ? -16.077 -5.968 -12.745 1.00 74.19 308 SER A CA 1
ATOM 2495 C C . SER A 1 308 ? -14.707 -5.867 -12.094 1.00 74.19 308 SER A C 1
ATOM 2497 O O . SER A 1 308 ? -14.340 -6.766 -11.353 1.00 74.19 308 SER A O 1
ATOM 2499 N 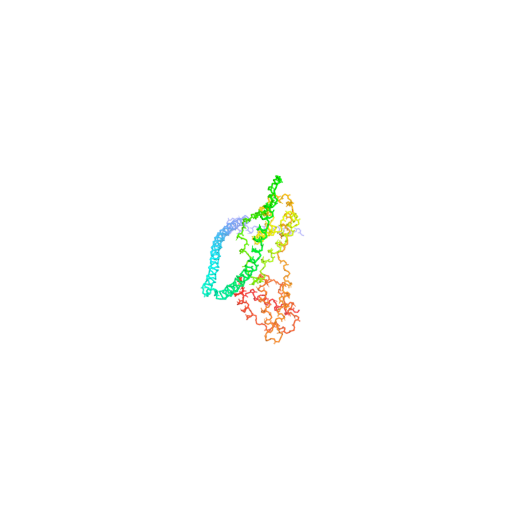N . ILE A 1 309 ? -13.994 -4.759 -12.300 1.00 73.38 309 ILE A N 1
ATOM 2500 C CA . ILE A 1 309 ? -12.726 -4.462 -11.630 1.00 73.38 309 ILE A CA 1
ATOM 2501 C C . ILE A 1 309 ? -12.956 -4.457 -10.114 1.00 73.38 309 ILE A C 1
ATOM 2503 O O . ILE A 1 309 ? -12.378 -5.268 -9.401 1.00 73.38 309 ILE A O 1
ATOM 2507 N N . PHE A 1 310 ? -13.882 -3.643 -9.606 1.00 68.62 310 PHE A N 1
ATOM 2508 C CA . PHE A 1 310 ? -14.176 -3.607 -8.176 1.00 68.62 310 PHE A CA 1
ATOM 2509 C C . PHE A 1 310 ? -14.639 -4.953 -7.625 1.00 68.62 310 PHE A C 1
ATOM 2511 O O . PHE A 1 310 ? -14.300 -5.222 -6.490 1.00 68.62 310 PHE A O 1
ATOM 2518 N N . ARG A 1 311 ? -15.375 -5.792 -8.372 1.00 68.25 311 ARG A N 1
ATOM 2519 C CA . ARG A 1 311 ? -15.845 -7.125 -7.945 1.00 68.25 311 ARG A CA 1
ATOM 2520 C C . ARG A 1 311 ? -14.710 -8.139 -7.899 1.00 68.25 311 ARG A C 1
ATOM 2522 O O . ARG A 1 311 ? -14.602 -8.822 -6.889 1.00 68.25 311 ARG A O 1
ATOM 2529 N N . THR A 1 312 ? -13.868 -8.187 -8.932 1.00 63.97 312 THR A N 1
ATOM 2530 C CA . THR A 1 312 ? -12.638 -8.996 -8.963 1.00 63.97 312 THR A CA 1
ATOM 2531 C C . THR A 1 312 ? -11.724 -8.657 -7.785 1.00 63.97 312 THR A C 1
ATOM 2533 O O . THR A 1 312 ? -11.017 -9.526 -7.298 1.00 63.97 312 THR A O 1
ATOM 2536 N N . PHE A 1 313 ? -11.795 -7.424 -7.273 1.00 61.78 313 PHE A N 1
ATOM 2537 C CA . PHE A 1 313 ? -11.006 -6.971 -6.125 1.00 61.78 313 PHE A CA 1
ATOM 2538 C C . PHE A 1 313 ? -11.822 -6.771 -4.822 1.00 61.78 313 PHE A C 1
ATOM 2540 O O . PHE A 1 313 ? -11.261 -6.348 -3.813 1.00 61.78 313 PHE A O 1
ATOM 2547 N N . LYS A 1 314 ? -13.139 -7.062 -4.811 1.00 53.47 314 LYS A N 1
ATOM 2548 C CA . LYS A 1 314 ? -14.034 -6.973 -3.627 1.00 53.47 314 LYS A CA 1
ATOM 2549 C C . LYS A 1 314 ? -13.865 -8.187 -2.725 1.00 53.47 314 LYS A C 1
ATOM 2551 O O . LYS A 1 314 ? -14.034 -8.095 -1.512 1.00 53.47 314 LYS A O 1
ATOM 2556 N N . GLU A 1 315 ? -13.545 -9.313 -3.342 1.00 48.09 315 GLU A N 1
ATOM 2557 C CA . GLU A 1 315 ? -12.936 -10.462 -2.696 1.00 48.09 315 GLU A CA 1
ATOM 2558 C C . GLU A 1 315 ? -11.456 -10.105 -2.591 1.00 48.09 315 GLU A C 1
ATOM 2560 O O . GLU A 1 315 ? -10.696 -10.280 -3.539 1.00 48.09 315 GLU A O 1
ATOM 2565 N N . GLY A 1 316 ? -11.084 -9.423 -1.502 1.00 43.22 316 GLY A N 1
ATOM 2566 C CA . GLY A 1 316 ? -9.703 -9.007 -1.290 1.00 43.22 316 GLY A CA 1
ATOM 2567 C C . GLY A 1 316 ? -8.806 -10.219 -1.466 1.00 43.22 316 GLY A C 1
ATOM 2568 O O . GLY A 1 316 ? -8.996 -11.173 -0.728 1.00 43.22 316 GLY A O 1
ATOM 2569 N N . TYR A 1 317 ? -7.927 -10.179 -2.472 1.00 44.28 317 TYR A N 1
ATOM 2570 C CA . TYR A 1 317 ? -6.923 -11.196 -2.760 1.00 44.28 317 TYR A CA 1
ATOM 2571 C C . TYR A 1 317 ? -7.273 -12.583 -2.205 1.00 44.28 317 TYR A C 1
ATOM 2573 O O . TYR A 1 317 ? -6.655 -13.042 -1.248 1.00 44.28 317 TYR A O 1
ATOM 2581 N N . ASP A 1 318 ? -8.187 -13.299 -2.858 1.00 43.94 318 ASP A N 1
ATOM 2582 C CA . ASP A 1 318 ? -8.098 -14.762 -2.842 1.00 43.94 318 ASP A CA 1
ATOM 2583 C C . ASP A 1 318 ? -6.936 -15.148 -3.783 1.00 43.94 318 ASP A C 1
ATOM 2585 O O . ASP A 1 318 ? -7.086 -15.841 -4.784 1.00 43.94 318 ASP A O 1
ATOM 2589 N N . ILE A 1 319 ? -5.732 -14.628 -3.490 1.00 52.00 319 ILE A N 1
ATOM 2590 C CA . ILE A 1 319 ? -4.537 -15.438 -3.677 1.00 52.00 319 ILE A CA 1
ATOM 2591 C C . ILE A 1 319 ? -4.876 -16.675 -2.871 1.00 52.00 319 ILE A C 1
ATOM 2593 O O . ILE A 1 319 ? -5.100 -16.547 -1.666 1.00 52.00 319 ILE A O 1
ATOM 2597 N N . ASP A 1 320 ? -4.975 -17.833 -3.518 1.00 58.12 320 ASP A N 1
ATOM 2598 C CA . ASP A 1 320 ? -5.168 -19.080 -2.799 1.00 58.12 320 ASP A CA 1
ATOM 2599 C C . ASP A 1 320 ? -3.926 -19.242 -1.916 1.00 58.12 320 ASP A C 1
ATOM 2601 O O . ASP A 1 320 ? -2.876 -19.728 -2.335 1.00 58.12 320 ASP A O 1
ATOM 2605 N N . THR A 1 321 ? -4.001 -18.713 -0.692 1.00 60.00 321 THR A N 1
ATOM 2606 C CA . THR A 1 321 ? -2.895 -18.678 0.266 1.00 60.00 321 THR A CA 1
ATOM 2607 C C . THR A 1 321 ? -2.393 -20.096 0.477 1.00 60.00 321 THR A C 1
ATOM 2609 O O . THR A 1 321 ? -1.211 -20.297 0.703 1.00 60.00 321 THR A O 1
ATOM 2612 N N . LYS A 1 322 ? -3.256 -21.097 0.277 1.00 64.00 322 LYS A N 1
ATOM 2613 C CA . LYS A 1 322 ? -2.924 -22.521 0.275 1.00 64.00 322 LYS A CA 1
ATOM 2614 C C . LYS A 1 322 ? -2.046 -22.945 -0.903 1.00 64.00 322 LYS A C 1
ATOM 2616 O O . LYS A 1 322 ? -1.182 -23.791 -0.701 1.00 64.00 322 LYS A O 1
ATOM 2621 N N . GLU A 1 323 ? -2.227 -22.396 -2.102 1.00 69.25 323 GLU A N 1
ATOM 2622 C CA . GLU A 1 323 ? -1.356 -22.677 -3.252 1.00 69.25 323 GLU A CA 1
ATOM 2623 C C . GLU A 1 323 ? 0.041 -22.091 -3.017 1.00 69.25 323 GLU A C 1
ATOM 2625 O O . GLU A 1 323 ? 1.022 -22.830 -3.068 1.00 69.25 323 GLU A O 1
ATOM 2630 N N . ILE A 1 324 ? 0.132 -20.818 -2.609 1.00 69.38 324 ILE A N 1
ATOM 2631 C CA . ILE A 1 324 ? 1.421 -20.175 -2.291 1.00 69.38 324 ILE A CA 1
ATOM 2632 C C . ILE A 1 324 ? 2.112 -20.860 -1.107 1.00 69.38 324 ILE A C 1
ATOM 2634 O O . ILE A 1 324 ? 3.295 -21.187 -1.179 1.00 69.38 324 ILE A O 1
ATOM 2638 N N . LEU A 1 325 ? 1.388 -21.131 -0.019 1.00 72.56 325 LEU A N 1
ATOM 2639 C CA . LEU A 1 325 ? 1.932 -21.874 1.121 1.00 72.56 325 LEU A CA 1
ATOM 2640 C C . LEU A 1 325 ? 2.352 -23.290 0.711 1.00 72.56 325 LEU A C 1
ATOM 2642 O O . LEU A 1 325 ? 3.339 -23.810 1.228 1.00 72.56 325 LEU A O 1
ATOM 2646 N N . GLY A 1 326 ? 1.628 -23.915 -0.220 1.00 77.75 326 GLY A N 1
ATOM 2647 C CA . GLY A 1 326 ? 1.956 -25.228 -0.765 1.00 77.75 326 GLY A CA 1
ATOM 2648 C C . GLY A 1 326 ? 3.274 -25.209 -1.534 1.00 77.75 326 GLY A C 1
ATOM 2649 O O . GLY A 1 326 ? 4.122 -26.077 -1.315 1.00 77.75 326 GLY A O 1
ATOM 2650 N N . GLU A 1 327 ? 3.476 -24.193 -2.372 1.00 77.56 327 GLU A N 1
ATOM 2651 C CA . GLU A 1 327 ? 4.727 -23.966 -3.097 1.00 77.56 327 GLU A CA 1
ATOM 2652 C C . GLU A 1 327 ? 5.890 -23.651 -2.156 1.00 77.56 327 GLU A C 1
ATOM 2654 O O . GLU A 1 327 ? 6.954 -24.250 -2.304 1.00 77.56 327 GLU A O 1
ATOM 2659 N N . ILE A 1 328 ? 5.690 -22.794 -1.149 1.00 80.62 328 ILE A N 1
ATOM 2660 C CA . ILE A 1 328 ? 6.712 -22.469 -0.142 1.00 80.62 328 ILE A CA 1
ATOM 2661 C C . ILE A 1 328 ? 7.153 -23.734 0.595 1.00 80.62 328 ILE A C 1
ATOM 2663 O O . ILE A 1 328 ? 8.344 -24.033 0.670 1.00 80.62 328 ILE A O 1
ATOM 2667 N N . VAL A 1 329 ? 6.198 -24.528 1.093 1.00 81.88 329 VAL A N 1
ATOM 2668 C CA . VAL A 1 329 ? 6.507 -25.782 1.792 1.00 81.88 329 VAL A CA 1
ATOM 2669 C C . VAL A 1 329 ? 7.227 -26.758 0.858 1.00 81.88 329 VAL A C 1
ATOM 2671 O O . VAL A 1 329 ? 8.199 -27.389 1.272 1.00 81.88 329 VAL A O 1
ATOM 2674 N N . SER A 1 330 ? 6.796 -26.884 -0.401 1.00 82.06 330 SER A N 1
ATOM 2675 C CA . SER A 1 330 ? 7.461 -27.756 -1.377 1.00 82.06 330 SER A CA 1
ATOM 2676 C C . SER A 1 330 ? 8.894 -27.303 -1.664 1.00 82.06 330 SER A C 1
ATOM 2678 O O . SER A 1 330 ? 9.808 -28.125 -1.650 1.00 82.06 330 SER A O 1
ATOM 2680 N N . ASN A 1 331 ? 9.106 -26.002 -1.858 1.00 85.12 331 ASN A N 1
ATOM 2681 C CA . ASN A 1 331 ? 10.408 -25.409 -2.139 1.00 85.12 331 ASN A CA 1
ATOM 2682 C C . ASN A 1 331 ? 11.374 -25.590 -0.957 1.00 85.12 331 ASN A C 1
ATOM 2684 O O . ASN A 1 331 ? 12.475 -26.110 -1.130 1.00 85.12 331 ASN A O 1
ATOM 2688 N N . SER A 1 332 ? 10.946 -25.284 0.271 1.00 82.75 332 SER A N 1
ATOM 2689 C CA . SER A 1 332 ? 11.766 -25.505 1.471 1.00 82.75 332 SER A CA 1
ATOM 2690 C C . SER A 1 332 ? 12.143 -26.979 1.673 1.00 82.75 332 SER A C 1
ATOM 2692 O O . SER A 1 332 ? 13.249 -27.286 2.123 1.00 82.75 332 SER A O 1
ATOM 2694 N N . LEU A 1 333 ? 11.256 -27.911 1.303 1.00 80.19 333 LEU A N 1
ATOM 2695 C CA . LEU A 1 333 ? 11.536 -29.350 1.348 1.00 80.19 333 LEU A CA 1
ATOM 2696 C C . LEU A 1 333 ? 12.509 -29.818 0.253 1.00 80.19 333 LEU A C 1
ATOM 2698 O O . LEU A 1 333 ? 13.205 -30.813 0.461 1.00 80.19 333 LEU A O 1
ATOM 2702 N N . GLU A 1 334 ? 12.561 -29.142 -0.896 1.00 79.88 334 GLU A N 1
ATOM 2703 C CA . GLU A 1 334 ? 13.537 -29.412 -1.962 1.00 79.88 334 GLU A CA 1
ATOM 2704 C C . GLU A 1 334 ? 14.914 -28.810 -1.654 1.00 79.88 334 GLU A C 1
ATOM 2706 O O . GLU A 1 334 ? 15.942 -29.421 -1.957 1.00 79.88 334 GLU A O 1
ATOM 2711 N N . MET A 1 335 ? 14.941 -27.638 -1.019 1.00 75.12 335 MET A N 1
ATOM 2712 C CA . MET A 1 335 ? 16.167 -26.897 -0.716 1.00 75.12 335 MET A CA 1
ATOM 2713 C C . MET A 1 335 ? 16.926 -27.454 0.496 1.00 75.12 335 MET A C 1
ATOM 2715 O O . MET A 1 335 ? 18.157 -27.357 0.550 1.00 75.12 335 MET A O 1
ATOM 2719 N N . ILE A 1 336 ? 16.227 -28.061 1.463 1.00 75.25 336 ILE A N 1
ATOM 2720 C CA . ILE A 1 336 ? 16.831 -28.572 2.699 1.00 75.25 336 ILE A CA 1
ATOM 2721 C C . ILE A 1 336 ? 16.811 -30.100 2.712 1.00 75.25 336 ILE A C 1
ATOM 2723 O O . ILE A 1 336 ? 15.767 -30.747 2.760 1.00 75.25 336 ILE A O 1
ATOM 2727 N N . PHE A 1 337 ? 18.002 -30.700 2.740 1.00 71.88 337 PHE A N 1
ATOM 2728 C CA . PHE A 1 337 ? 18.153 -32.154 2.732 1.00 71.88 337 PHE A CA 1
ATOM 2729 C C . PHE A 1 337 ? 17.943 -32.781 4.133 1.00 71.88 337 PHE A C 1
ATOM 2731 O O . PHE A 1 337 ? 18.522 -32.284 5.109 1.00 71.88 337 PHE A O 1
ATOM 2738 N N . PRO A 1 338 ? 17.241 -33.934 4.243 1.00 65.44 338 PRO A N 1
ATOM 2739 C CA . PRO A 1 338 ? 16.972 -34.642 5.510 1.00 65.44 338 PRO A CA 1
ATOM 2740 C C . PRO A 1 338 ? 18.200 -35.081 6.317 1.00 65.44 338 PRO A C 1
ATOM 2742 O O . PRO A 1 338 ? 18.089 -35.407 7.493 1.00 65.44 338 PRO A O 1
ATOM 2745 N N . ALA A 1 339 ? 19.381 -35.120 5.695 1.00 63.56 339 ALA A N 1
ATOM 2746 C CA . ALA A 1 339 ? 20.636 -35.498 6.347 1.00 63.56 339 ALA A CA 1
ATOM 2747 C C . ALA A 1 339 ? 21.327 -34.330 7.085 1.00 63.56 339 ALA A C 1
ATOM 2749 O O . ALA A 1 339 ? 22.433 -34.500 7.601 1.00 63.56 339 ALA A O 1
ATOM 2750 N N . SER A 1 340 ? 20.718 -33.139 7.103 1.00 65.25 340 SER A N 1
ATOM 2751 C CA . SER A 1 340 ? 21.260 -31.965 7.790 1.00 65.25 340 SER A CA 1
ATOM 2752 C C . SER A 1 340 ? 21.094 -32.063 9.313 1.00 65.25 340 SER A C 1
ATOM 2754 O O . SER A 1 340 ? 20.101 -32.581 9.825 1.00 65.25 340 SER A O 1
ATOM 2756 N N . GLN A 1 341 ? 22.082 -31.563 10.063 1.00 67.44 341 GLN A N 1
ATOM 2757 C CA . GLN A 1 341 ? 21.926 -31.367 11.508 1.00 67.44 341 GLN A CA 1
ATOM 2758 C C . GLN A 1 341 ? 20.808 -30.345 11.750 1.00 67.44 341 GLN A C 1
ATOM 2760 O O . GLN A 1 341 ? 20.759 -29.325 11.066 1.00 67.44 341 GLN A O 1
ATOM 2765 N N . ASN A 1 342 ? 19.930 -30.614 12.720 1.00 76.88 342 ASN A N 1
ATOM 2766 C CA . ASN A 1 342 ? 18.772 -29.773 13.051 1.00 76.88 342 ASN A CA 1
ATOM 2767 C C . ASN A 1 342 ? 17.786 -29.577 11.881 1.00 76.88 342 ASN A C 1
ATOM 2769 O O . ASN A 1 342 ? 17.250 -28.488 11.687 1.00 76.88 342 ASN A O 1
ATOM 2773 N N . TYR A 1 343 ? 17.526 -30.640 11.115 1.00 81.56 343 TYR A N 1
ATOM 2774 C CA . TYR A 1 343 ? 16.623 -30.633 9.959 1.00 81.56 343 TYR A CA 1
ATOM 2775 C C . TYR A 1 343 ? 15.253 -29.983 10.233 1.00 81.56 343 TYR A C 1
ATOM 2777 O O . TYR A 1 343 ? 14.851 -29.094 9.485 1.00 81.56 343 TYR A O 1
ATOM 2785 N N . SER A 1 344 ? 14.579 -30.348 11.335 1.00 82.69 344 SER A N 1
ATOM 2786 C CA . SER A 1 344 ? 13.284 -29.762 11.725 1.00 82.69 344 SER A CA 1
ATOM 2787 C C . SER A 1 344 ? 13.349 -28.244 11.897 1.00 82.69 344 SER A C 1
ATOM 2789 O O . SER A 1 344 ? 12.449 -27.527 11.471 1.00 82.69 344 SER A O 1
ATOM 2791 N N . HIS A 1 345 ? 14.419 -27.761 12.529 1.00 86.06 345 HIS A N 1
ATOM 2792 C CA . HIS A 1 345 ? 14.619 -26.343 12.798 1.00 86.06 345 HIS A CA 1
ATOM 2793 C C . HIS A 1 345 ? 14.895 -25.583 11.498 1.00 86.06 345 HIS A C 1
ATOM 2795 O O . HIS A 1 345 ? 14.225 -24.598 11.216 1.00 86.06 345 HIS A O 1
ATOM 2801 N N . ASN A 1 346 ? 15.804 -26.088 10.660 1.00 84.25 346 ASN A N 1
ATOM 2802 C CA . ASN A 1 346 ? 16.178 -25.421 9.413 1.00 84.25 346 ASN A CA 1
ATOM 2803 C C . ASN A 1 346 ? 15.000 -25.313 8.435 1.00 84.25 346 ASN A C 1
ATOM 2805 O O . ASN A 1 346 ? 14.839 -24.273 7.804 1.00 84.25 346 ASN A O 1
ATOM 2809 N N . ILE A 1 347 ? 14.164 -26.355 8.324 1.00 85.88 347 ILE A N 1
ATOM 2810 C CA . ILE A 1 347 ? 12.963 -26.303 7.476 1.00 85.88 347 ILE A CA 1
ATOM 2811 C C . ILE A 1 347 ? 11.994 -25.238 7.960 1.00 85.88 347 ILE A C 1
ATOM 2813 O O . ILE A 1 347 ? 11.511 -24.450 7.155 1.00 85.88 347 ILE A O 1
ATOM 2817 N N . LEU A 1 348 ? 11.696 -25.214 9.259 1.00 85.50 348 LEU A N 1
ATOM 2818 C CA . LEU A 1 348 ? 10.745 -24.250 9.800 1.00 85.50 348 LEU A CA 1
ATOM 2819 C C . LEU A 1 348 ? 11.267 -22.818 9.668 1.00 85.50 348 LEU A C 1
ATOM 2821 O O . LEU A 1 348 ? 10.499 -21.935 9.302 1.00 85.50 348 LEU A O 1
ATOM 2825 N N . VAL A 1 349 ? 12.564 -22.590 9.891 1.00 85.69 349 VAL A N 1
ATOM 2826 C CA . VAL A 1 349 ? 13.200 -21.285 9.656 1.00 85.69 349 VAL A CA 1
ATOM 2827 C C . VAL A 1 349 ? 13.055 -20.856 8.199 1.00 85.69 349 VAL A C 1
ATOM 2829 O O . VAL A 1 349 ? 12.679 -19.717 7.940 1.00 85.69 349 VAL A O 1
ATOM 2832 N N . ASP A 1 350 ? 13.347 -21.742 7.249 1.00 83.88 350 ASP A N 1
ATOM 2833 C CA . ASP A 1 350 ? 13.289 -21.416 5.824 1.00 83.88 350 ASP A CA 1
ATOM 2834 C C . ASP A 1 350 ? 11.857 -21.143 5.352 1.00 83.88 350 ASP A C 1
ATOM 2836 O O . ASP A 1 350 ? 11.614 -20.124 4.709 1.00 83.88 350 ASP A O 1
ATOM 2840 N N . ILE A 1 351 ? 10.893 -21.966 5.777 1.00 85.00 351 ILE A N 1
ATOM 2841 C CA . ILE A 1 351 ? 9.467 -21.736 5.517 1.00 85.00 351 ILE A CA 1
ATOM 2842 C C . ILE A 1 351 ? 9.040 -20.386 6.089 1.00 85.00 351 ILE A C 1
ATOM 2844 O O . ILE A 1 351 ? 8.410 -19.603 5.388 1.00 85.00 351 ILE A O 1
ATOM 2848 N N . MET A 1 352 ? 9.415 -20.068 7.330 1.00 83.62 352 MET A N 1
ATOM 2849 C CA . MET A 1 352 ? 9.058 -18.791 7.950 1.00 83.62 352 MET A CA 1
ATOM 2850 C C . MET A 1 352 ? 9.703 -17.594 7.243 1.00 83.62 352 MET A C 1
ATOM 2852 O O . MET A 1 352 ? 9.039 -16.580 7.053 1.00 83.62 352 MET A O 1
ATOM 2856 N N . LYS A 1 353 ? 10.961 -17.700 6.801 1.00 81.50 353 LYS A N 1
ATOM 2857 C CA . LYS A 1 353 ? 11.619 -16.650 6.004 1.00 81.50 353 LYS A CA 1
ATOM 2858 C C . LYS A 1 353 ? 10.904 -16.434 4.670 1.00 81.50 353 LYS A C 1
ATOM 2860 O O . LYS A 1 353 ? 10.648 -15.291 4.300 1.00 81.50 353 LYS A O 1
ATOM 2865 N N . GLN A 1 354 ? 10.541 -17.513 3.977 1.00 78.06 354 GLN A N 1
ATOM 2866 C CA . GLN A 1 354 ? 9.808 -17.439 2.712 1.00 78.06 354 GLN A CA 1
ATOM 2867 C C . GLN A 1 354 ? 8.391 -16.882 2.898 1.00 78.06 354 GLN A C 1
ATOM 2869 O O . GLN A 1 354 ? 7.975 -16.025 2.123 1.00 78.06 354 GLN A O 1
ATOM 2874 N N . VAL A 1 355 ? 7.680 -17.292 3.951 1.00 77.62 355 VAL A N 1
ATOM 2875 C CA . VAL A 1 355 ? 6.355 -16.766 4.313 1.00 77.62 355 VAL A CA 1
ATOM 2876 C C . VAL A 1 355 ? 6.423 -15.268 4.611 1.00 77.62 355 VAL A C 1
ATOM 2878 O O . VAL A 1 355 ? 5.623 -14.516 4.074 1.00 77.62 355 VAL A O 1
ATOM 2881 N N . LEU A 1 356 ? 7.407 -14.805 5.385 1.00 73.56 356 LEU A N 1
ATOM 2882 C CA . LEU A 1 356 ? 7.578 -13.376 5.680 1.00 73.56 356 LEU A CA 1
ATOM 2883 C C . LEU A 1 356 ? 7.993 -12.537 4.464 1.00 73.56 356 LEU A C 1
ATOM 2885 O O . LEU A 1 356 ? 7.745 -11.335 4.437 1.00 73.56 356 LEU A O 1
ATOM 2889 N N . ALA A 1 357 ? 8.629 -13.152 3.467 1.00 72.31 357 ALA A N 1
ATOM 2890 C CA . ALA A 1 357 ? 8.993 -12.484 2.221 1.00 72.31 357 ALA A CA 1
ATOM 2891 C C . ALA A 1 357 ? 7.832 -12.405 1.211 1.00 72.31 357 ALA A C 1
ATOM 2893 O O . ALA A 1 357 ? 7.915 -11.633 0.257 1.00 72.31 357 ALA A O 1
ATOM 2894 N N . THR A 1 358 ? 6.782 -13.217 1.383 1.00 68.25 358 THR A N 1
ATOM 2895 C CA . THR A 1 358 ? 5.710 -13.400 0.387 1.00 68.25 358 THR A CA 1
ATOM 2896 C C . THR A 1 358 ? 4.320 -13.010 0.884 1.00 68.25 358 THR A C 1
ATOM 2898 O O . THR A 1 358 ? 3.517 -12.543 0.080 1.00 68.25 358 THR A O 1
ATOM 2901 N N . LEU A 1 359 ? 4.027 -13.176 2.176 1.00 67.69 359 LEU A N 1
ATOM 2902 C CA . LEU A 1 359 ? 2.722 -12.918 2.786 1.00 67.69 359 LEU A CA 1
ATOM 2903 C C . LEU A 1 359 ? 2.788 -11.761 3.785 1.00 67.69 359 LEU A C 1
ATOM 2905 O O . LEU A 1 359 ? 3.815 -11.525 4.426 1.00 67.69 359 LEU A O 1
ATOM 2909 N N . HIS A 1 360 ? 1.666 -11.058 3.958 1.00 65.50 360 HIS A N 1
ATOM 2910 C CA . HIS A 1 360 ? 1.560 -10.037 4.993 1.00 65.50 360 HIS A CA 1
ATOM 2911 C C . HIS A 1 360 ? 1.515 -10.668 6.383 1.00 65.50 360 HIS A C 1
ATOM 2913 O O . HIS A 1 360 ? 0.919 -11.718 6.610 1.00 65.50 360 HIS A O 1
ATOM 2919 N N . VAL A 1 361 ? 2.082 -9.952 7.352 1.00 62.50 361 VAL A N 1
ATOM 2920 C CA . VAL A 1 361 ? 2.196 -10.358 8.761 1.00 62.50 361 VAL A CA 1
ATOM 2921 C C . VAL A 1 361 ? 0.842 -10.748 9.387 1.00 62.50 361 VAL A C 1
ATOM 2923 O O . VAL A 1 361 ? 0.788 -11.631 10.245 1.00 62.50 361 VAL A O 1
ATOM 2926 N N . ALA A 1 362 ? -0.258 -10.132 8.941 1.00 60.09 362 ALA A N 1
ATOM 2927 C CA . ALA A 1 362 ? -1.615 -10.444 9.398 1.00 60.09 362 ALA A CA 1
ATOM 2928 C C . ALA A 1 362 ? -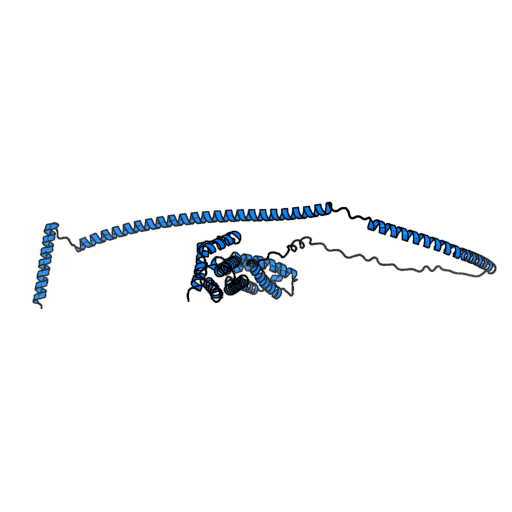2.112 -11.831 8.943 1.00 60.09 362 ALA A C 1
ATOM 2930 O O . ALA A 1 362 ? -2.843 -12.487 9.686 1.00 60.09 362 ALA A O 1
ATOM 2931 N N . ASP A 1 363 ? -1.667 -12.300 7.776 1.00 65.19 363 ASP A N 1
ATOM 2932 C CA . ASP A 1 363 ? -2.116 -13.554 7.155 1.00 65.19 363 ASP A CA 1
ATOM 2933 C C . ASP A 1 363 ? -1.373 -14.776 7.720 1.00 65.19 363 ASP A C 1
ATOM 2935 O O . ASP A 1 363 ? -1.880 -15.903 7.714 1.00 65.19 363 ASP A O 1
ATOM 2939 N N . VAL A 1 364 ? -0.178 -14.545 8.273 1.00 68.00 364 VAL A N 1
ATOM 2940 C CA . VAL A 1 364 ? 0.681 -15.576 8.877 1.00 68.00 364 VAL A CA 1
ATOM 2941 C C . VAL A 1 364 ? 0.098 -16.112 10.192 1.00 68.00 364 VAL A C 1
ATOM 2943 O O . VAL A 1 364 ? 0.271 -17.284 10.516 1.00 68.00 364 VAL A O 1
ATOM 2946 N N . ASN A 1 365 ? -0.626 -15.277 10.944 1.00 71.88 365 ASN A N 1
ATOM 2947 C CA . ASN A 1 365 ? -1.186 -15.632 12.254 1.00 71.88 365 ASN A CA 1
ATOM 2948 C C . ASN A 1 365 ? -2.585 -16.273 12.180 1.00 71.88 365 ASN A C 1
ATOM 2950 O O . ASN A 1 365 ? -3.227 -16.498 13.208 1.00 71.88 365 ASN A O 1
ATOM 2954 N N . HIS A 1 366 ? -3.097 -16.550 10.978 1.00 77.94 366 HIS A N 1
ATOM 2955 C CA . HIS A 1 366 ? -4.402 -17.182 10.835 1.00 77.94 366 HIS A CA 1
ATOM 2956 C C . HIS A 1 366 ? -4.330 -18.690 11.175 1.00 77.94 366 HIS A C 1
ATOM 2958 O O . HIS A 1 366 ? -3.430 -19.381 10.686 1.00 77.94 366 HIS A O 1
ATOM 2964 N N . PRO A 1 367 ? -5.280 -19.249 11.957 1.00 75.06 367 PRO A N 1
ATOM 2965 C CA . PRO A 1 367 ? -5.276 -20.668 12.335 1.00 75.06 367 PRO A CA 1
ATOM 2966 C C . PRO A 1 367 ? -5.242 -21.632 11.141 1.00 75.06 367 PRO A C 1
ATOM 2968 O O . PRO A 1 367 ? -4.575 -22.664 11.197 1.00 75.06 367 PRO A O 1
ATOM 2971 N N . ASP A 1 368 ? -5.917 -21.280 10.043 1.00 75.06 368 ASP A N 1
ATOM 2972 C CA . ASP A 1 368 ? -5.942 -22.108 8.830 1.00 75.06 368 ASP A CA 1
ATOM 2973 C C . ASP A 1 368 ? -4.577 -22.151 8.122 1.00 75.06 368 ASP A C 1
ATOM 2975 O O . ASP A 1 368 ? -4.179 -23.207 7.627 1.00 75.06 368 ASP A O 1
ATOM 2979 N N . THR A 1 369 ? -3.830 -21.041 8.129 1.00 74.06 369 THR A N 1
ATOM 2980 C CA . THR A 1 369 ? -2.460 -20.941 7.593 1.00 74.06 369 THR A CA 1
ATOM 2981 C C . THR A 1 369 ? -1.506 -21.824 8.396 1.00 74.06 369 THR A C 1
ATOM 2983 O O . THR A 1 369 ? -0.766 -22.634 7.835 1.00 74.06 369 THR A O 1
ATOM 2986 N N . ILE A 1 370 ? -1.591 -21.734 9.726 1.00 82.81 370 ILE A N 1
ATOM 2987 C CA . ILE A 1 370 ? -0.812 -22.546 10.669 1.00 82.81 370 ILE A CA 1
ATOM 2988 C C . ILE A 1 370 ? -1.087 -24.042 10.454 1.00 82.81 370 ILE A C 1
ATOM 2990 O O . ILE A 1 370 ? -0.153 -24.840 10.323 1.00 82.81 370 ILE A O 1
ATOM 2994 N N . ALA A 1 371 ? -2.362 -24.426 10.354 1.00 83.00 371 ALA A N 1
ATOM 2995 C CA . ALA A 1 371 ? -2.765 -25.809 10.123 1.00 83.00 371 ALA A CA 1
ATOM 2996 C C . ALA A 1 371 ? -2.304 -26.330 8.751 1.00 83.00 371 ALA A C 1
ATOM 2998 O O . ALA A 1 371 ? -1.921 -27.497 8.625 1.00 83.00 371 ALA A O 1
ATOM 2999 N N . PHE A 1 372 ? -2.315 -25.485 7.718 1.00 81.69 372 PHE A N 1
ATOM 3000 C CA . PHE A 1 372 ? -1.878 -25.858 6.376 1.00 81.69 372 PHE A CA 1
ATOM 3001 C C . PHE A 1 372 ? -0.370 -26.142 6.318 1.00 81.69 372 PHE A C 1
ATOM 3003 O O . PHE A 1 372 ? 0.035 -27.211 5.851 1.00 81.69 372 PHE A O 1
ATOM 3010 N N . ILE A 1 373 ? 0.453 -25.244 6.872 1.00 82.75 373 ILE A N 1
ATOM 3011 C CA . ILE A 1 373 ? 1.910 -25.429 6.968 1.00 82.75 373 ILE A CA 1
ATOM 3012 C C . ILE A 1 373 ? 2.230 -26.694 7.776 1.00 82.75 373 ILE A C 1
ATOM 3014 O O . ILE A 1 373 ? 3.012 -27.541 7.336 1.00 82.75 373 ILE A O 1
ATOM 3018 N N . ALA A 1 374 ? 1.572 -26.875 8.926 1.00 84.69 374 ALA A N 1
ATOM 3019 C CA . ALA A 1 374 ? 1.750 -28.058 9.760 1.00 84.69 374 ALA A CA 1
ATOM 3020 C C . ALA A 1 374 ? 1.423 -29.356 9.001 1.00 84.69 374 ALA A C 1
ATOM 3022 O O . ALA A 1 374 ? 2.196 -30.314 9.058 1.00 84.69 374 ALA A O 1
ATOM 3023 N N . ASN A 1 375 ? 0.328 -29.389 8.234 1.00 84.69 375 ASN A N 1
ATOM 3024 C CA . ASN A 1 375 ? -0.064 -30.560 7.446 1.00 84.69 375 ASN A CA 1
ATOM 3025 C C . ASN A 1 375 ? 0.932 -30.900 6.325 1.00 84.69 375 ASN A C 1
ATOM 3027 O O . ASN A 1 375 ? 1.194 -32.086 6.093 1.00 84.69 375 ASN A O 1
ATOM 3031 N N . GLY A 1 376 ? 1.517 -29.890 5.672 1.00 80.31 376 GLY A N 1
ATOM 3032 C CA . GLY A 1 376 ? 2.519 -30.077 4.616 1.00 80.31 376 GLY A CA 1
ATOM 3033 C C . GLY A 1 376 ? 3.838 -30.685 5.113 1.00 80.31 376 GLY A C 1
ATOM 3034 O O . GLY A 1 376 ? 4.496 -31.441 4.392 1.00 80.31 376 GLY A O 1
ATOM 3035 N N . ILE A 1 377 ? 4.189 -30.421 6.373 1.00 83.12 377 ILE A N 1
ATOM 3036 C CA . ILE A 1 377 ? 5.433 -30.874 7.011 1.00 83.12 377 ILE A CA 1
ATOM 3037 C C . ILE A 1 377 ? 5.224 -32.206 7.759 1.00 83.12 377 ILE A C 1
ATOM 3039 O O . ILE A 1 377 ? 6.065 -33.099 7.699 1.00 83.12 377 ILE A O 1
ATOM 3043 N N . ARG A 1 378 ? 4.061 -32.399 8.393 1.00 79.38 378 ARG A N 1
ATOM 3044 C CA . ARG A 1 378 ? 3.722 -33.521 9.295 1.00 79.38 378 ARG A CA 1
ATOM 3045 C C . ARG A 1 378 ? 4.042 -34.932 8.782 1.00 79.38 378 ARG A C 1
ATOM 3047 O O . ARG A 1 378 ? 4.341 -35.811 9.582 1.00 79.38 378 ARG A O 1
ATOM 3054 N N . HIS A 1 379 ? 3.950 -35.179 7.477 1.00 75.69 379 HIS A N 1
ATOM 3055 C CA . HIS A 1 379 ? 4.088 -36.527 6.900 1.00 75.69 379 HIS A CA 1
ATOM 3056 C C . HIS A 1 379 ? 5.502 -36.829 6.379 1.00 75.69 379 HIS A C 1
ATOM 3058 O O . HIS A 1 379 ? 5.724 -37.871 5.756 1.00 75.69 379 HIS A O 1
ATOM 3064 N N . LYS A 1 380 ? 6.463 -35.918 6.578 1.00 77.88 380 LYS A N 1
ATOM 3065 C CA . LYS A 1 380 ? 7.803 -36.024 5.993 1.00 77.88 380 LYS A CA 1
ATOM 3066 C C . LYS A 1 380 ? 8.793 -36.686 6.975 1.00 77.88 380 LYS A C 1
ATOM 3068 O O . LYS A 1 380 ? 8.762 -36.412 8.174 1.00 77.88 380 LYS A O 1
ATOM 3073 N N . PRO A 1 381 ? 9.672 -37.586 6.495 1.00 67.31 381 PRO A N 1
ATOM 3074 C CA . PRO A 1 381 ? 10.603 -38.316 7.352 1.00 67.31 381 PRO A CA 1
ATOM 3075 C C . PRO A 1 381 ? 11.713 -37.396 7.883 1.00 67.31 381 PRO A C 1
ATOM 3077 O O . PRO A 1 381 ? 12.332 -36.667 7.114 1.00 67.31 381 PRO A O 1
ATOM 3080 N N . GLY A 1 382 ? 12.002 -37.479 9.185 1.00 72.62 382 GLY A N 1
ATOM 3081 C CA . GLY A 1 382 ? 13.097 -36.740 9.830 1.00 72.62 382 GLY A CA 1
ATOM 3082 C C . GLY A 1 382 ? 12.680 -35.490 10.609 1.00 72.62 382 GLY A C 1
ATOM 3083 O O . GLY A 1 382 ? 13.545 -34.866 11.218 1.00 72.62 382 GLY A O 1
ATOM 3084 N N . ILE A 1 383 ? 11.390 -35.135 10.629 1.00 78.81 383 ILE A N 1
ATOM 3085 C CA . ILE A 1 383 ? 10.889 -34.025 11.449 1.00 78.81 383 ILE A CA 1
ATOM 3086 C C . ILE A 1 383 ? 10.580 -34.513 12.860 1.00 78.81 383 ILE A C 1
ATOM 3088 O O . ILE A 1 383 ? 9.672 -35.308 13.087 1.00 78.81 383 ILE A O 1
ATOM 3092 N N . ASP A 1 384 ? 11.355 -33.992 13.797 1.00 80.06 384 ASP A N 1
ATOM 3093 C CA . ASP A 1 384 ? 11.133 -34.070 15.234 1.00 80.06 384 ASP A CA 1
ATOM 3094 C C . ASP A 1 384 ? 10.680 -32.690 15.758 1.00 80.06 384 ASP A C 1
ATOM 3096 O O . ASP A 1 384 ? 11.501 -31.763 15.755 1.00 80.06 384 ASP A O 1
ATOM 3100 N N . PRO A 1 385 ? 9.403 -32.519 16.160 1.00 75.56 385 PRO A N 1
ATOM 3101 C CA . PRO A 1 385 ? 8.891 -31.262 16.707 1.00 75.56 385 PRO A CA 1
ATOM 3102 C C . PRO A 1 385 ? 9.430 -30.953 18.112 1.00 75.56 385 PRO A C 1
ATOM 3104 O O . PRO A 1 385 ? 9.436 -29.791 18.512 1.00 75.56 385 PRO A O 1
ATOM 3107 N N . ASP A 1 386 ? 9.903 -31.955 18.860 1.00 77.19 386 ASP A N 1
ATOM 3108 C CA . ASP A 1 386 ? 10.429 -31.768 20.219 1.00 77.19 386 ASP A CA 1
ATOM 3109 C C . ASP A 1 386 ? 11.919 -31.390 20.223 1.00 77.19 386 ASP A C 1
ATOM 3111 O O . ASP A 1 386 ? 12.433 -30.881 21.219 1.00 77.19 386 ASP A O 1
ATOM 3115 N N . GLY A 1 387 ? 12.600 -31.566 19.088 1.00 72.94 387 GLY A N 1
ATOM 3116 C CA . GLY A 1 387 ? 13.981 -31.135 18.864 1.00 72.94 387 GLY A CA 1
ATOM 3117 C C . GLY A 1 387 ? 14.143 -29.669 18.434 1.00 72.94 387 GLY A C 1
ATOM 3118 O O . GLY A 1 387 ? 15.273 -29.228 18.215 1.00 72.94 387 GLY A O 1
ATOM 3119 N N . VAL A 1 388 ? 13.052 -28.908 18.280 1.00 81.56 388 VAL A N 1
ATOM 3120 C CA . VAL A 1 388 ? 13.085 -27.513 17.803 1.00 81.56 388 VAL A CA 1
ATOM 3121 C C . VAL A 1 388 ? 13.200 -26.541 18.978 1.00 81.56 388 VAL A C 1
ATOM 3123 O O . VAL A 1 388 ? 12.334 -26.488 19.846 1.00 81.56 388 VAL A O 1
ATOM 3126 N N . ASN A 1 389 ? 14.260 -25.728 18.987 1.00 84.81 389 ASN A N 1
ATOM 3127 C CA . ASN A 1 389 ? 14.415 -24.628 19.938 1.00 84.81 389 ASN A CA 1
ATOM 3128 C C . ASN A 1 389 ? 13.645 -23.395 19.435 1.00 84.81 389 ASN A C 1
ATOM 3130 O O . ASN A 1 389 ? 14.081 -22.739 18.487 1.00 84.81 389 ASN A O 1
ATOM 3134 N N . VAL A 1 390 ? 12.496 -23.115 20.053 1.00 84.56 390 VAL A N 1
ATOM 3135 C CA . VAL A 1 390 ? 11.572 -22.043 19.649 1.00 84.56 390 VAL A CA 1
ATOM 3136 C C . VAL A 1 390 ? 12.188 -20.664 19.877 1.00 84.56 390 VAL A C 1
ATOM 3138 O O . VAL A 1 390 ? 12.085 -19.807 19.001 1.00 84.56 390 VAL A O 1
ATOM 3141 N N . GLU A 1 391 ? 12.873 -20.450 21.001 1.00 83.94 391 GLU A N 1
ATOM 3142 C CA . GLU A 1 391 ? 13.515 -19.176 21.333 1.00 83.94 391 GLU A CA 1
ATOM 3143 C C . GLU A 1 391 ? 14.585 -18.790 20.308 1.00 83.94 391 GLU A C 1
ATOM 3145 O O . GLU A 1 391 ? 14.558 -17.677 19.786 1.00 83.94 391 GLU A O 1
ATOM 3150 N N . LEU A 1 392 ? 15.472 -19.727 19.964 1.00 85.94 392 LEU A N 1
ATOM 3151 C CA . LEU A 1 392 ? 16.531 -19.494 18.979 1.00 85.94 392 LEU A CA 1
ATOM 3152 C C . LEU A 1 392 ? 15.953 -19.231 17.579 1.00 85.94 392 LEU A C 1
ATOM 3154 O O . LEU A 1 392 ? 16.462 -18.392 16.841 1.00 85.94 392 LEU A O 1
ATOM 3158 N N . MET A 1 393 ? 14.848 -19.900 17.236 1.00 85.69 393 MET A N 1
ATOM 3159 C CA . MET A 1 393 ? 14.156 -19.701 15.962 1.00 85.69 393 MET A CA 1
ATOM 3160 C C . MET A 1 393 ? 13.495 -18.322 15.870 1.00 85.69 393 MET A C 1
ATOM 3162 O O . MET A 1 393 ? 13.573 -17.664 14.835 1.00 85.69 393 MET A O 1
ATOM 3166 N N . CYS A 1 394 ? 12.876 -17.865 16.962 1.00 86.12 394 CYS A N 1
ATOM 3167 C CA . CYS A 1 394 ? 12.279 -16.534 17.037 1.00 86.12 394 CYS A CA 1
ATOM 3168 C C . CYS A 1 394 ? 13.336 -15.439 16.856 1.00 86.12 394 CYS A C 1
ATOM 3170 O O . CYS A 1 394 ? 13.094 -14.485 16.122 1.00 86.12 394 CYS A O 1
ATOM 3172 N N . GLU A 1 395 ? 14.502 -15.574 17.495 1.00 85.94 395 GLU A N 1
ATOM 3173 C CA . GLU A 1 395 ? 15.608 -14.618 17.355 1.00 85.94 395 GLU A CA 1
ATOM 3174 C C . GLU A 1 395 ? 16.126 -14.548 15.911 1.00 85.94 395 GLU A C 1
ATOM 3176 O O . GLU A 1 395 ? 16.312 -13.452 15.379 1.00 85.94 395 GLU A O 1
ATOM 3181 N N . GLU A 1 396 ? 16.298 -15.694 15.246 1.00 85.94 396 GLU A N 1
ATOM 3182 C CA . GLU A 1 396 ? 16.769 -15.742 13.857 1.00 85.94 396 GLU A CA 1
ATOM 3183 C C . GLU A 1 396 ? 15.753 -15.141 12.870 1.00 85.94 396 GLU A C 1
ATOM 3185 O O . GLU A 1 396 ? 16.125 -14.400 11.956 1.00 85.94 396 GLU A O 1
ATOM 3190 N N . ILE A 1 397 ? 14.462 -15.422 13.064 1.00 83.81 397 ILE A N 1
ATOM 3191 C CA . ILE A 1 397 ? 13.384 -14.893 12.220 1.00 83.81 397 ILE A CA 1
ATOM 3192 C C . ILE A 1 397 ? 13.205 -13.385 12.438 1.00 83.81 397 ILE A C 1
ATOM 3194 O O . ILE A 1 397 ? 13.006 -12.652 11.472 1.00 83.81 397 ILE A O 1
ATOM 3198 N N . LEU A 1 398 ? 13.325 -12.899 13.677 1.00 84.00 398 LEU A N 1
ATOM 3199 C CA . LEU A 1 398 ? 13.269 -11.466 13.975 1.00 84.00 398 LEU A CA 1
ATOM 3200 C C . LEU A 1 398 ? 14.445 -10.705 13.367 1.00 84.00 398 LEU A C 1
ATOM 3202 O O . LEU A 1 398 ? 14.242 -9.622 12.823 1.00 84.00 398 LEU A O 1
ATOM 3206 N N . LEU A 1 399 ? 15.656 -11.265 13.431 1.00 83.06 399 LEU A N 1
ATOM 3207 C CA . LEU A 1 399 ? 16.826 -10.671 12.788 1.00 83.06 399 LEU A CA 1
ATOM 3208 C C . LEU A 1 399 ? 16.618 -10.578 11.269 1.00 83.06 399 LEU A C 1
ATOM 3210 O O . LEU A 1 399 ? 16.833 -9.525 10.676 1.00 83.06 399 LEU A O 1
ATOM 3214 N N . TYR A 1 400 ? 16.114 -11.653 10.654 1.00 79.62 400 TYR A N 1
ATOM 3215 C CA . TYR A 1 400 ? 15.772 -11.657 9.233 1.00 79.62 400 TYR A CA 1
ATOM 3216 C C . TYR A 1 400 ? 14.701 -10.610 8.888 1.00 79.62 400 TYR A C 1
ATOM 3218 O O . TYR A 1 400 ? 14.856 -9.880 7.910 1.00 79.62 400 TYR A O 1
ATOM 3226 N N . ALA A 1 401 ? 13.647 -10.497 9.699 1.00 76.62 401 ALA A N 1
ATOM 3227 C CA . ALA A 1 401 ? 12.578 -9.522 9.506 1.00 76.62 401 ALA A CA 1
ATOM 3228 C C . ALA A 1 401 ? 13.081 -8.074 9.607 1.00 76.62 401 ALA A C 1
ATOM 3230 O O . ALA A 1 401 ? 12.748 -7.256 8.753 1.00 76.62 401 ALA A O 1
ATOM 3231 N N . GLN A 1 402 ? 13.934 -7.763 10.587 1.00 76.69 402 GLN A N 1
ATOM 3232 C CA . GLN A 1 402 ? 14.531 -6.429 10.744 1.00 76.69 402 GLN A CA 1
ATOM 3233 C C . GLN A 1 402 ? 15.397 -6.018 9.547 1.00 76.69 402 GLN A C 1
ATOM 3235 O O . GLN A 1 402 ? 15.494 -4.833 9.235 1.00 76.69 402 GLN A O 1
ATOM 3240 N N . GLU A 1 403 ? 16.035 -6.983 8.886 1.00 73.62 403 GLU A N 1
ATOM 3241 C CA . GLU A 1 403 ? 16.897 -6.730 7.731 1.00 73.62 403 GLU A CA 1
ATOM 3242 C C . GLU A 1 403 ? 16.135 -6.695 6.394 1.00 73.62 403 GLU A C 1
ATOM 3244 O O . GLU A 1 403 ? 16.606 -6.051 5.456 1.00 73.62 403 GLU A O 1
ATOM 3249 N N . ASN A 1 404 ? 14.984 -7.377 6.284 1.00 65.56 404 ASN A N 1
ATOM 3250 C CA . ASN A 1 404 ? 14.344 -7.665 4.990 1.00 65.56 404 ASN A CA 1
ATOM 3251 C C . ASN A 1 404 ? 12.865 -7.255 4.872 1.00 65.56 404 ASN A C 1
ATOM 3253 O O . ASN A 1 404 ? 12.346 -7.244 3.758 1.00 65.56 404 ASN A O 1
ATOM 3257 N N . THR A 1 405 ? 12.179 -6.913 5.966 1.00 61.19 405 THR A N 1
ATOM 3258 C CA . THR A 1 405 ? 10.755 -6.522 5.946 1.00 61.19 405 THR A CA 1
ATOM 3259 C C . THR A 1 405 ? 10.564 -5.065 6.370 1.00 61.19 405 THR A C 1
ATOM 3261 O O . THR A 1 405 ? 11.355 -4.521 7.136 1.00 61.19 405 THR A O 1
ATOM 3264 N N . VAL A 1 406 ? 9.528 -4.412 5.834 1.00 45.66 406 VAL A N 1
ATOM 3265 C CA . VAL A 1 406 ? 9.198 -3.003 6.138 1.00 45.66 406 VAL A CA 1
ATOM 3266 C C . VAL A 1 406 ? 8.363 -2.883 7.426 1.00 45.66 406 VAL A C 1
ATOM 3268 O O . VAL A 1 406 ? 8.331 -1.818 8.041 1.00 45.66 406 VAL A O 1
ATOM 3271 N N . ASP A 1 407 ? 7.731 -3.978 7.857 1.00 57.56 407 ASP A N 1
ATOM 3272 C CA . ASP A 1 407 ? 6.824 -4.027 9.004 1.00 57.56 407 ASP A CA 1
ATOM 3273 C C . ASP A 1 407 ? 7.564 -4.353 10.317 1.00 57.56 407 ASP A C 1
ATOM 3275 O O . ASP A 1 407 ? 8.427 -5.231 10.368 1.00 57.56 407 ASP A O 1
ATOM 3279 N N . GLU A 1 408 ? 7.198 -3.690 11.422 1.00 60.44 408 GLU A N 1
ATOM 3280 C CA . GLU A 1 408 ? 7.682 -4.060 12.760 1.00 60.44 408 GLU A CA 1
ATOM 3281 C C . GLU A 1 408 ? 7.033 -5.380 13.209 1.00 60.44 408 GLU A C 1
ATOM 3283 O O . GLU A 1 408 ? 5.896 -5.414 13.685 1.00 60.44 408 GLU A O 1
ATOM 3288 N N . ILE A 1 409 ? 7.764 -6.489 13.073 1.00 71.06 409 ILE A N 1
ATOM 3289 C CA . ILE A 1 409 ? 7.296 -7.807 13.513 1.00 71.06 409 ILE A CA 1
ATOM 3290 C C . ILE A 1 409 ? 7.574 -7.999 15.008 1.00 71.06 409 ILE A C 1
ATOM 3292 O O . ILE A 1 409 ? 8.717 -7.971 15.465 1.00 71.06 409 ILE A O 1
ATOM 3296 N N . GLY A 1 410 ? 6.514 -8.231 15.785 1.00 74.81 410 GLY A N 1
ATOM 3297 C CA . GLY A 1 410 ? 6.610 -8.521 17.215 1.00 74.81 410 GLY A CA 1
ATOM 3298 C C . GLY A 1 410 ? 7.051 -9.960 17.507 1.00 74.81 410 GLY A C 1
ATOM 3299 O O . GLY A 1 410 ? 6.576 -10.907 16.880 1.00 74.81 410 GLY A O 1
ATOM 3300 N N . MET A 1 411 ? 7.900 -10.137 18.525 1.00 79.62 411 MET A N 1
ATOM 3301 C CA . MET A 1 411 ? 8.365 -11.459 18.982 1.00 79.62 411 MET A CA 1
ATOM 3302 C C . MET A 1 411 ? 7.212 -12.395 19.361 1.00 79.62 411 MET A C 1
ATOM 3304 O O . MET A 1 411 ? 7.272 -13.590 19.082 1.00 79.62 411 MET A O 1
ATOM 3308 N N . ASP A 1 412 ? 6.154 -11.858 19.968 1.00 80.19 412 ASP A N 1
ATOM 3309 C CA . ASP A 1 412 ? 5.005 -12.650 20.415 1.00 80.19 412 ASP A CA 1
ATOM 3310 C C . ASP A 1 412 ? 4.188 -13.212 19.244 1.00 80.19 412 ASP A C 1
ATOM 3312 O O . ASP A 1 412 ? 3.638 -14.305 19.350 1.00 80.19 412 ASP A O 1
ATOM 3316 N N . LEU A 1 413 ? 4.160 -12.506 18.108 1.00 79.81 413 LEU A N 1
ATOM 3317 C CA . LEU A 1 413 ? 3.492 -12.974 16.896 1.00 79.81 413 LEU A CA 1
ATOM 3318 C C . LEU A 1 413 ? 4.257 -14.145 16.270 1.00 79.81 413 LEU A C 1
ATOM 3320 O O . LEU A 1 413 ? 3.678 -15.191 15.994 1.00 79.81 413 LEU A O 1
ATOM 3324 N N . VAL A 1 414 ? 5.573 -13.981 16.098 1.00 82.38 414 VAL A N 1
ATOM 3325 C CA . VAL A 1 414 ? 6.455 -15.025 15.554 1.00 82.38 414 VAL A CA 1
ATOM 3326 C C . VAL A 1 414 ? 6.401 -16.269 16.437 1.00 82.38 414 VAL A C 1
ATOM 3328 O O . VAL A 1 414 ? 6.226 -17.376 15.931 1.00 82.38 414 VAL A O 1
ATOM 3331 N N . ARG A 1 415 ? 6.460 -16.084 17.762 1.00 84.81 415 ARG A N 1
ATOM 3332 C CA . ARG A 1 415 ? 6.317 -17.174 18.731 1.00 84.81 415 ARG A CA 1
ATOM 3333 C C . ARG A 1 415 ? 4.971 -17.885 18.583 1.00 84.81 415 ARG A C 1
ATOM 3335 O O . ARG A 1 415 ? 4.962 -19.107 18.479 1.00 84.81 415 ARG A O 1
ATOM 3342 N N . GLY A 1 416 ? 3.864 -17.143 18.515 1.00 83.12 416 GLY A N 1
ATOM 3343 C CA . GLY A 1 416 ? 2.520 -17.715 18.386 1.00 83.12 416 GLY A CA 1
ATOM 3344 C C . GLY A 1 416 ? 2.340 -18.579 17.134 1.00 83.12 416 GLY A C 1
ATOM 3345 O O . GLY A 1 416 ? 1.757 -19.659 17.208 1.00 83.12 416 GLY A O 1
ATOM 3346 N N . VAL A 1 417 ? 2.909 -18.157 16.002 1.00 83.12 417 VAL A N 1
ATOM 3347 C CA . VAL A 1 417 ? 2.864 -18.924 14.746 1.00 83.12 417 VAL A CA 1
ATOM 3348 C C . VAL A 1 417 ? 3.684 -20.210 14.858 1.00 83.12 417 VAL A C 1
ATOM 3350 O O . VAL A 1 417 ? 3.201 -21.287 14.513 1.00 83.12 417 VAL A O 1
ATOM 3353 N N . ILE A 1 418 ? 4.912 -20.121 15.373 1.00 85.44 418 ILE A N 1
ATOM 3354 C CA . ILE A 1 418 ? 5.820 -21.269 15.509 1.00 85.44 418 ILE A CA 1
ATOM 3355 C C . ILE A 1 418 ? 5.247 -22.308 16.473 1.00 85.44 418 ILE A C 1
ATOM 3357 O O . ILE A 1 418 ? 5.216 -23.499 16.159 1.00 85.44 418 ILE A O 1
ATOM 3361 N N . GLU A 1 419 ? 4.784 -21.863 17.640 1.00 86.12 419 GLU A N 1
ATOM 3362 C CA . GLU A 1 419 ? 4.165 -22.733 18.638 1.00 86.12 419 GLU A CA 1
ATOM 3363 C C . GLU A 1 419 ? 2.890 -23.373 18.091 1.00 86.12 419 GLU A C 1
ATOM 3365 O O . GLU A 1 419 ? 2.697 -24.574 18.276 1.00 86.12 419 GLU A O 1
ATOM 3370 N N . GLY A 1 420 ? 2.078 -22.616 17.346 1.00 83.31 420 GLY A N 1
ATOM 3371 C CA . GLY A 1 420 ? 0.895 -23.130 16.661 1.00 83.31 420 GLY A CA 1
ATOM 3372 C C . GLY A 1 420 ? 1.230 -24.232 15.653 1.00 83.31 420 GLY A C 1
ATOM 3373 O O . GLY A 1 420 ? 0.607 -25.292 15.674 1.00 83.31 420 GLY A O 1
ATOM 3374 N N . ILE A 1 421 ? 2.255 -24.037 14.814 1.00 84.06 421 ILE A N 1
ATOM 3375 C CA . ILE A 1 421 ? 2.682 -25.048 13.833 1.00 84.06 421 ILE A CA 1
ATOM 3376 C C . ILE A 1 421 ? 3.163 -26.311 14.559 1.00 84.06 421 ILE A C 1
ATOM 3378 O O . ILE A 1 421 ? 2.732 -27.416 14.228 1.00 84.06 421 ILE A O 1
ATOM 3382 N N . LEU A 1 422 ? 4.019 -26.167 15.576 1.00 85.38 422 LEU A N 1
ATOM 3383 C CA . LEU A 1 422 ? 4.544 -27.299 16.346 1.00 85.38 422 LEU A CA 1
ATOM 3384 C C . LEU A 1 422 ? 3.438 -28.042 17.104 1.00 85.38 422 LEU A C 1
ATOM 3386 O O . LEU A 1 422 ? 3.450 -29.273 17.153 1.00 85.38 422 LEU A O 1
ATOM 3390 N N . GLN A 1 423 ? 2.464 -27.322 17.658 1.00 85.88 423 GLN A N 1
ATOM 3391 C CA . GLN A 1 423 ? 1.302 -27.909 18.315 1.00 85.88 423 GLN A CA 1
ATOM 3392 C C . GLN A 1 423 ? 0.445 -28.705 17.324 1.00 85.88 423 GLN A C 1
ATOM 3394 O O . GLN A 1 423 ? 0.139 -29.865 17.592 1.00 85.88 423 GLN A O 1
ATOM 3399 N N . CYS A 1 424 ? 0.143 -28.155 16.145 1.00 83.38 424 CYS A N 1
ATOM 3400 C CA . CYS A 1 424 ? -0.596 -28.873 15.104 1.00 83.38 424 CYS A CA 1
ATOM 3401 C C . CYS A 1 424 ? 0.162 -30.103 14.574 1.00 83.38 424 CYS A C 1
ATOM 3403 O O . CYS A 1 424 ? -0.455 -31.111 14.229 1.00 83.38 424 CYS A O 1
ATOM 3405 N N . VAL A 1 425 ? 1.498 -30.067 14.532 1.00 81.44 425 VAL A N 1
ATOM 3406 C CA . VAL A 1 425 ? 2.305 -31.252 14.199 1.00 81.44 425 VAL A CA 1
ATOM 3407 C C . VAL A 1 425 ? 2.179 -32.321 15.299 1.00 81.44 425 VAL A C 1
ATOM 3409 O O . VAL A 1 425 ? 2.023 -33.500 14.963 1.00 81.44 425 VAL A O 1
ATOM 3412 N N . ARG A 1 426 ? 2.160 -31.923 16.583 1.00 80.75 426 ARG A N 1
ATOM 3413 C CA . ARG A 1 426 ? 2.048 -32.803 17.768 1.00 80.75 426 ARG A CA 1
ATOM 3414 C C . ARG A 1 426 ? 0.661 -33.424 17.984 1.00 80.75 426 ARG A C 1
ATOM 3416 O O . ARG A 1 426 ? 0.588 -34.565 18.432 1.00 80.75 426 ARG A O 1
ATOM 3423 N N . GLU A 1 427 ? -0.420 -32.694 17.715 1.00 69.69 427 GLU A N 1
ATOM 3424 C CA . GLU A 1 427 ? -1.802 -33.109 18.017 1.00 69.69 427 GLU A CA 1
ATOM 3425 C C . GLU A 1 427 ? -2.309 -34.207 17.069 1.00 69.69 427 GLU A C 1
ATOM 3427 O O . GLU A 1 427 ? -2.865 -33.925 16.008 1.00 69.69 427 GLU A O 1
ATOM 3432 N N . GLN A 1 428 ? -2.073 -35.468 17.443 1.00 56.38 428 GLN A N 1
ATOM 3433 C CA . GLN A 1 428 ? -2.644 -36.671 16.820 1.00 56.38 428 GLN A CA 1
ATOM 3434 C C . GLN A 1 428 ? -4.149 -36.809 17.047 1.00 56.38 428 GLN A C 1
ATOM 3436 O O . GLN A 1 428 ? -4.588 -36.636 18.208 1.00 56.38 428 GLN A O 1
#

Radius of gyration: 53.46 Å; chains: 1; bounding box: 117×64×192 Å

InterPro domains:
  IPR016024 Armadillo-type fold [SSF48371] (243-361)

Secondary structure (DSSP, 8-state):
-HHHHHHHHHHHHHHHHHHHHHHHHHHSS---HHHHHHHHHHHHHHHHHHHHHHHHHHHHHHHHHHHHHHHHHHHHHHHHHHHHHHHHHHHHHHHHHHHHHHHHHHHHHHHHHHHHSPPP-THHHHHHHHHHHHHHHHHHHHHHHHHHHHHHHHHHHHHHHHHHHHHHHHHHHHS----------PPP-PPPP-PPPPPPPP--SSSSSSS---S------HHHHHHHHHHHHHHHHHHHHHTTTS-HHHHHHHHHHHHHHHHHHHHHS-GGGHHHHHHHHHHHHHHTS-HHHHTTS-HHHHHHHHHHHHHHTTSTT---HHHHHHHHHHHHHHHS-TTSTTHHHHHHHHHHHHHHHHS-HHHHT-HHHHHHHHHHHHTSTT--STT--HHHHHHHHHHHHHHH-SS---HHHHHHHHHHHHHHHH--

Organism: NCBI:txid74869